Protein AF-A0A4P8ZCS4-F1 (afdb_monomer)

Sequence (550 aa):
MKKLPTVSELGGIRAILGYAGNLLIGVALVVAPFIINGGQSPFYPAKQFHPTVEIHDEPGVLHQDHVKAELEKLTFRQPTHIAVVDVNSSRVQNLEQEVQNYARTHPTDVPWISWTDSEHWADNVFVIAGAPNANYDESLEGQVAGYYYGSQLHISEKGREEVWDVAEWKIISDDDDGRVIESAEVASEYIGYQLDPARMCAQFTLFFIFFIAANKWIRYYLGRGKRAMAGIEEAREAYSQAMAGRAAVIGYLRLIPAGDIYGVQVIARYKVLQRHYRRLERAWKIIGDPVGLQWYGMRRGRLAEYAKSYSVQLRAMQQTVVNCAQLLTRKGAWQESWENEYELVQRDIAAVARIFSYVPKEHESFSHEALKWVKLKRAELDATATKVLTRTMPPSDALRELTRLSTEAKKFAEQAVDELFRGKSSREYYEKYRKYLLRYREESRQGLKSATKPPSRPQFRVGAHGVYYVTPSKSADEGHEFSNVSVTVRMNPQSPAASFVALRTDTPGPMSVYSPVRDISDAYFYAIAMPAVDEKFKAKKKRKGGLRRT

Mean predicted aligned error: 17.51 Å

Solvent-accessible surface area (backbone atoms only — not comparable to full-atom values): 29979 Å² total; per-residue (Å²): 134,82,81,80,80,49,59,67,59,33,37,32,69,73,21,47,51,58,49,50,55,58,50,48,53,30,51,48,38,59,47,43,64,42,58,75,54,75,66,48,58,95,82,49,82,61,64,76,26,59,41,49,80,48,80,46,60,69,75,68,79,60,58,59,74,58,50,48,59,54,52,50,69,42,47,20,52,47,76,38,33,40,38,37,41,32,47,76,43,71,67,74,90,49,65,67,62,52,52,54,50,45,64,74,73,50,94,64,99,60,76,55,52,26,94,91,40,85,91,39,45,12,46,44,32,37,36,46,35,35,31,93,75,38,62,75,58,95,89,52,84,79,70,56,55,48,83,47,65,5,78,66,48,48,56,50,72,70,38,52,49,56,22,46,58,53,26,52,57,18,62,77,65,76,32,64,51,55,26,55,50,52,26,50,52,48,37,35,69,26,34,58,63,70,86,52,64,64,62,47,52,53,50,52,50,51,48,49,53,30,44,51,48,21,55,48,48,49,51,52,53,53,56,47,19,56,50,21,46,56,41,36,52,57,15,48,53,29,38,50,54,31,56,54,46,54,59,56,44,57,58,40,60,72,62,40,55,79,89,38,72,62,37,44,49,45,56,56,56,49,60,57,49,59,61,50,53,64,44,51,57,54,56,47,65,72,62,58,86,72,35,57,42,40,42,57,40,93,64,52,43,63,52,20,48,39,45,20,57,53,19,50,24,50,38,28,42,46,44,18,53,44,35,43,30,21,33,65,59,69,40,84,70,16,63,61,42,45,50,54,51,49,51,55,41,54,48,26,45,49,23,44,52,55,60,55,73,76,64,60,78,94,47,47,71,60,41,53,51,51,53,50,50,44,54,51,53,48,52,53,49,53,52,49,52,51,31,44,75,72,60,78,38,57,53,64,60,51,52,49,50,53,36,48,52,43,52,50,38,38,52,50,43,53,51,47,53,54,60,78,36,68,53,86,82,26,50,64,41,49,52,45,22,51,50,43,45,50,46,52,55,43,49,51,50,45,57,47,56,26,68,78,40,62,62,101,60,80,49,56,50,79,58,99,90,50,59,41,78,45,80,92,65,92,60,94,82,73,75,75,77,75,63,81,54,40,40,36,35,61,22,36,70,87,20,64,31,43,73,73,47,91,54,78,38,93,60,61,44,65,66,15,41,30,85,61,33,45,56,56,32,56,22,48,52,58,31,71,64,47,63,72,56,56,52,52,50,52,50,51,51,50,60,64,60,64,76,76,78,129

Foldseek 3Di:
DDDDDDCVLQQHPVLVCVVVVLLVVLVCLLCVLCVVVVVDDLFDQDQDEFEAEAEAAPPPLEPVVVLRVLSRPFTASDYAHEYEEADADQADPDQVVVVLVCLVPDDDPDRQADPVDSSFGAARYWYKYAHCNYDDDPVDPPRRIDIHHHPNQDFDPVLVVVLSVQLVVCSVVVNPSSSSNVSSNSSRVGGVNDRPVVSVVVSVVSSVVSNVVSVVSVCVLVVQLVLLVVLQVLLVVLLVLLVVLVVVLVVLLVLQDPPFPQSVVLVVQVVLLVVLVVVLVVLCVVLDDGRNSSSSDPCRSQSSLLSNLSSQLSNLSSLLSNQSSCCQNVHDVNVVLVVLLLVLLLVLLVLQLLLLPDADPVCVVVSVVSVVVSVVLVVVSVVLNVCVVVVVDGSSVSVVSSLVSQVVSLVSLVVVLVVSQPDDVSVQLVVQLVVQLVVVVVVLVVVLVDSVVDDPDDQWDDDPLGIFGHDPDPDPPPPPGPPPQSHHLFHESPHSNQSSRPDQDCRTGGSHHHYRSNSSSVSSCSSVVPPVPVVVVVVVVVVVVVVPDD

pLDDT: mean 75.63, std 16.77, range [24.83, 96.06]

Secondary structure (DSSP, 8-state):
-PPPPPTTTTT-HHHHHHHHHHHHHHHHHHHHHHHHTTTSBTTBPPP-BPPEEEEEESS--S-HHHHHHHHHH--BSS--EEEEEE---S--S-HHHHHHHHHHHS--SS-SB-SS-TTSB-TTEEEEEE-TT----TT-TT-SEEEEE-TT----HHHHHHHHHHHHHHHHTT-HHHHHHHHHHHHHHHTT----HHHHHHHHHHHHHHHHHHHHHHHHHHHHHHHHHHHHHHHHHHHHHHHHHHHHHHHHHHHS-TTSHHHHHHHHHHHHHHHHHHHHHHHHHHH----GGGGG-TTHHHHHHHHHHHHHHHHHHHHHHHHHHHHHHT-SSHHHHHHHHHHHHHHHHHHHHHHGGG--GGGHHHHHHHHHHHHHHHHHHHHHHHHHHTTSS-HHHHHHHHHHHHHHHHHHHHHHHHHHT-STTHHHHHHHHHHHHHHHHHHHHHHTTSSSS--SS--EEEETTEEEE----S-SS------STTS-SEE-TTSTTTTT-S---SS--TTEEPPPHHHHHHHHHHHHTTHHHHHHHHHHHHHHHGGG--

Radius of gyration: 46.14 Å; Cα contacts (8 Å, |Δi|>4): 679; chains: 1; bounding box: 98×86×119 Å

Structure (mmCIF, N/CA/C/O backbone):
data_AF-A0A4P8ZCS4-F1
#
_entry.id   AF-A0A4P8ZCS4-F1
#
loop_
_atom_site.group_PDB
_atom_site.id
_atom_site.type_symbol
_atom_site.label_atom_id
_atom_site.label_alt_id
_atom_site.label_comp_id
_atom_site.label_asym_id
_atom_site.label_entity_id
_atom_site.label_seq_id
_atom_site.pdbx_PDB_ins_code
_atom_site.Cartn_x
_atom_site.Cartn_y
_atom_site.Cartn_z
_atom_site.occupancy
_atom_site.B_iso_or_equiv
_atom_site.auth_seq_id
_atom_site.auth_comp_id
_atom_site.auth_asym_id
_atom_site.auth_atom_id
_atom_site.pdbx_PDB_model_num
ATOM 1 N N . MET A 1 1 ? 20.516 -34.253 -0.037 1.00 40.19 1 MET A N 1
ATOM 2 C CA . MET A 1 1 ? 19.669 -33.425 -0.933 1.00 40.19 1 MET A CA 1
ATOM 3 C C . MET A 1 1 ? 18.359 -33.099 -0.221 1.00 40.19 1 MET A C 1
ATOM 5 O O . MET A 1 1 ? 17.804 -34.001 0.393 1.00 40.19 1 MET A O 1
ATOM 9 N N . LYS A 1 2 ? 17.861 -31.853 -0.259 1.00 48.38 2 LYS A N 1
ATOM 10 C CA . LYS A 1 2 ? 16.502 -31.542 0.236 1.00 48.38 2 LYS A CA 1
ATOM 11 C C . LYS A 1 2 ? 15.483 -31.975 -0.824 1.00 48.38 2 LYS A C 1
ATOM 13 O O . LYS A 1 2 ? 15.679 -31.649 -1.991 1.00 48.38 2 LYS A O 1
ATOM 18 N N . LYS A 1 3 ? 14.419 -32.693 -0.436 1.00 61.19 3 LYS A N 1
ATOM 19 C CA . LYS A 1 3 ? 13.302 -32.999 -1.348 1.00 61.19 3 LYS A CA 1
ATOM 20 C C . LYS A 1 3 ? 12.713 -31.691 -1.886 1.00 61.19 3 LYS A C 1
ATOM 22 O O . LYS A 1 3 ? 12.533 -30.740 -1.124 1.00 61.19 3 LYS A O 1
ATOM 27 N N . LEU A 1 4 ? 12.423 -31.656 -3.185 1.00 69.00 4 LEU A N 1
ATOM 28 C CA . LEU A 1 4 ? 11.671 -30.560 -3.792 1.00 69.00 4 LEU A CA 1
ATOM 29 C C . LEU A 1 4 ? 10.245 -30.546 -3.208 1.00 69.00 4 LEU A C 1
ATOM 31 O O . LEU A 1 4 ? 9.655 -31.620 -3.069 1.00 69.00 4 LEU A O 1
ATOM 35 N N . PRO A 1 5 ? 9.697 -29.371 -2.849 1.00 74.69 5 PRO A N 1
ATOM 36 C CA . PRO A 1 5 ? 8.361 -29.278 -2.274 1.00 74.69 5 PRO A CA 1
ATOM 37 C C . PRO A 1 5 ? 7.296 -29.678 -3.299 1.00 74.69 5 PRO A C 1
ATOM 39 O O . PRO A 1 5 ? 7.362 -29.313 -4.475 1.00 74.69 5 PRO A O 1
ATOM 42 N N . THR A 1 6 ? 6.293 -30.415 -2.838 1.00 84.00 6 THR A N 1
ATOM 43 C CA . THR A 1 6 ? 5.169 -30.878 -3.653 1.00 84.00 6 THR A CA 1
ATOM 44 C C . THR A 1 6 ? 4.258 -29.724 -4.080 1.00 84.00 6 THR A C 1
ATOM 46 O O . THR A 1 6 ? 4.198 -28.663 -3.455 1.00 84.00 6 THR A O 1
ATOM 49 N N . VAL A 1 7 ? 3.477 -29.939 -5.143 1.00 78.81 7 VAL A N 1
ATOM 50 C CA . VAL A 1 7 ? 2.527 -28.937 -5.660 1.00 78.81 7 VAL A CA 1
ATOM 51 C C . VAL A 1 7 ? 1.502 -28.516 -4.595 1.00 78.81 7 VAL A C 1
ATOM 53 O O . VAL A 1 7 ? 1.112 -27.350 -4.558 1.00 78.81 7 VAL A O 1
ATOM 56 N N . SER A 1 8 ? 1.104 -29.420 -3.696 1.00 77.00 8 SER A N 1
ATOM 57 C CA . SER A 1 8 ? 0.256 -29.130 -2.531 1.00 77.00 8 SER A CA 1
ATOM 58 C C . SER A 1 8 ? 0.943 -28.226 -1.502 1.00 77.00 8 SER A C 1
ATOM 60 O O . SER A 1 8 ? 0.346 -27.240 -1.076 1.00 77.00 8 SER A O 1
ATOM 62 N N . GLU A 1 9 ? 2.206 -28.493 -1.157 1.00 79.75 9 GLU A N 1
ATOM 63 C CA . GLU A 1 9 ? 3.004 -27.663 -0.234 1.00 79.75 9 GLU A CA 1
ATOM 64 C C . GLU A 1 9 ? 3.313 -26.274 -0.817 1.00 79.75 9 GLU A C 1
ATOM 66 O O . GLU A 1 9 ? 3.415 -25.290 -0.087 1.00 79.75 9 GLU A O 1
ATOM 71 N N . LEU A 1 10 ? 3.387 -26.153 -2.145 1.00 79.44 10 LEU A N 1
ATOM 72 C CA . LEU A 1 10 ? 3.472 -24.868 -2.847 1.00 79.44 10 LEU A CA 1
ATOM 73 C C . LEU A 1 10 ? 2.117 -24.145 -2.974 1.00 79.44 10 LEU A C 1
ATOM 75 O O . LEU A 1 10 ? 2.073 -23.014 -3.465 1.00 79.44 10 LEU A O 1
ATOM 79 N N . GLY A 1 11 ? 1.019 -24.751 -2.514 1.00 77.62 11 GLY A N 1
ATOM 80 C CA . GLY A 1 11 ? -0.314 -24.153 -2.534 1.00 77.62 11 GLY A CA 1
ATOM 81 C C . GLY A 1 11 ? -1.051 -24.259 -3.876 1.00 77.62 11 GLY A C 1
ATOM 82 O O . GLY A 1 11 ? -1.978 -23.486 -4.137 1.00 77.62 11 GLY A O 1
ATOM 83 N N . GLY A 1 12 ? -0.674 -25.218 -4.719 1.00 86.50 12 GLY A N 1
ATOM 84 C CA . GLY A 1 12 ? -1.363 -25.583 -5.955 1.00 86.50 12 GLY A CA 1
ATOM 85 C C . GLY A 1 12 ? -0.931 -24.798 -7.197 1.00 86.50 12 GLY A C 1
ATOM 86 O O . GLY A 1 12 ? -0.409 -23.684 -7.126 1.00 86.50 12 GLY A O 1
ATOM 87 N N . ILE A 1 13 ? -1.222 -25.369 -8.371 1.00 84.00 13 ILE A N 1
ATOM 88 C CA . ILE A 1 13 ? -0.793 -24.865 -9.691 1.00 84.00 13 ILE A CA 1
ATOM 89 C C . ILE A 1 13 ? -1.167 -23.389 -9.908 1.00 84.00 13 ILE A C 1
ATOM 91 O O . ILE A 1 13 ? -0.349 -22.609 -10.387 1.00 84.00 13 ILE A O 1
ATOM 95 N N . ARG A 1 14 ? -2.364 -22.954 -9.485 1.00 83.00 14 ARG A N 1
ATOM 96 C CA . ARG A 1 14 ? -2.792 -21.543 -9.600 1.00 83.00 14 ARG A CA 1
ATOM 97 C C . ARG A 1 14 ? -1.907 -20.572 -8.805 1.00 83.00 14 ARG A C 1
ATOM 99 O O . ARG A 1 14 ? -1.719 -19.439 -9.242 1.00 83.00 14 ARG A O 1
ATOM 106 N N . ALA A 1 15 ? -1.374 -20.991 -7.655 1.00 82.94 15 ALA A N 1
ATOM 107 C CA . ALA A 1 15 ? -0.459 -20.173 -6.860 1.00 82.94 15 ALA A CA 1
ATOM 108 C C . ALA A 1 15 ? 0.934 -20.115 -7.503 1.00 82.94 15 ALA A C 1
ATOM 110 O O . ALA A 1 15 ? 1.516 -19.035 -7.584 1.00 82.94 15 ALA A O 1
ATOM 111 N N . ILE A 1 16 ? 1.414 -21.247 -8.030 1.00 84.50 16 ILE A N 1
ATOM 112 C CA . ILE A 1 16 ? 2.674 -21.346 -8.781 1.00 84.50 16 ILE A CA 1
ATOM 113 C C . ILE A 1 16 ? 2.632 -20.444 -10.023 1.00 84.50 16 ILE A C 1
ATOM 115 O O . ILE A 1 16 ? 3.490 -19.578 -10.166 1.00 84.50 16 ILE A O 1
ATOM 119 N N . LEU A 1 17 ? 1.598 -20.562 -10.865 1.00 84.56 17 LEU A N 1
ATOM 120 C CA . LEU A 1 17 ? 1.418 -19.727 -12.061 1.00 84.56 17 LEU A CA 1
ATOM 121 C C . LEU A 1 17 ? 1.311 -18.234 -11.717 1.00 84.56 17 LEU A C 1
ATOM 123 O O . LEU A 1 17 ? 1.950 -17.403 -12.357 1.00 84.56 17 LEU A O 1
ATOM 127 N N . GLY A 1 18 ? 0.548 -17.882 -10.676 1.00 83.62 18 GLY A N 1
ATOM 128 C CA . GLY A 1 18 ? 0.432 -16.495 -10.220 1.00 83.62 18 GLY A CA 1
ATOM 129 C C . GLY A 1 18 ? 1.750 -15.914 -9.691 1.00 83.62 18 GLY A C 1
ATOM 130 O O . GLY A 1 18 ? 2.003 -14.721 -9.860 1.00 83.62 18 GLY A O 1
ATOM 131 N N . TYR A 1 19 ? 2.597 -16.737 -9.072 1.00 85.69 19 TYR A N 1
ATOM 132 C CA . TYR A 1 19 ? 3.922 -16.339 -8.599 1.00 85.69 19 TYR A CA 1
ATOM 133 C C . TYR A 1 19 ? 4.921 -16.199 -9.754 1.00 85.69 19 TYR A C 1
ATOM 135 O O . TYR A 1 19 ? 5.518 -15.134 -9.919 1.00 85.69 19 TYR A O 1
ATOM 143 N N . ALA A 1 20 ? 5.024 -17.225 -10.602 1.00 86.75 20 ALA A N 1
ATOM 144 C CA . ALA A 1 20 ? 5.884 -17.237 -11.781 1.00 86.75 20 ALA A CA 1
ATOM 145 C C . ALA A 1 20 ? 5.553 -16.079 -12.736 1.00 86.75 20 ALA A C 1
ATOM 147 O O . ALA A 1 20 ? 6.445 -15.319 -13.095 1.00 86.75 20 ALA A O 1
ATOM 148 N N . GLY A 1 21 ? 4.274 -15.854 -13.055 1.00 86.50 21 GLY A N 1
ATOM 149 C CA . GLY A 1 21 ? 3.851 -14.749 -13.922 1.00 86.50 21 GLY A CA 1
ATOM 150 C C . GLY A 1 21 ? 4.244 -13.364 -13.394 1.00 86.50 21 GLY A C 1
ATOM 151 O O . GLY A 1 21 ? 4.633 -12.495 -14.166 1.00 86.50 21 GLY A O 1
ATOM 152 N N . ASN A 1 22 ? 4.226 -13.147 -12.074 1.00 86.50 22 ASN A N 1
ATOM 153 C CA . ASN A 1 22 ? 4.660 -11.867 -11.500 1.00 86.50 22 ASN A CA 1
ATOM 154 C C . ASN A 1 22 ? 6.186 -11.688 -11.470 1.00 86.50 22 ASN A C 1
ATOM 156 O O . ASN A 1 22 ? 6.650 -10.547 -11.527 1.00 86.50 22 ASN A O 1
ATOM 160 N N . LEU A 1 23 ? 6.954 -12.781 -11.387 1.00 87.19 23 LEU A N 1
ATOM 161 C CA . LEU A 1 23 ? 8.405 -12.761 -11.595 1.00 87.19 23 LEU A CA 1
ATOM 162 C C . LEU A 1 23 ? 8.751 -12.510 -13.065 1.00 87.19 23 LEU A C 1
ATOM 164 O O . LEU A 1 23 ? 9.626 -11.694 -13.341 1.00 87.19 23 LEU A O 1
ATOM 168 N N . LEU A 1 24 ? 8.018 -13.126 -13.997 1.00 89.81 24 LEU A N 1
ATOM 169 C CA . LEU A 1 24 ? 8.186 -12.921 -15.437 1.00 89.81 24 LEU A CA 1
ATOM 170 C C . LEU A 1 24 ? 7.929 -11.470 -15.862 1.00 89.81 24 LEU A C 1
ATOM 172 O O . LEU A 1 24 ? 8.616 -10.999 -16.755 1.00 89.81 24 LEU A O 1
ATOM 176 N N . ILE A 1 25 ? 7.052 -10.713 -15.186 1.00 89.06 25 ILE A N 1
ATOM 177 C CA . ILE A 1 25 ? 6.948 -9.250 -15.389 1.00 89.06 25 ILE A CA 1
ATOM 178 C C . ILE A 1 25 ? 8.276 -8.545 -15.053 1.00 89.06 25 ILE A C 1
ATOM 180 O O . ILE A 1 25 ? 8.695 -7.638 -15.767 1.00 89.06 25 ILE A O 1
ATOM 184 N N . GLY A 1 26 ? 8.963 -8.968 -13.987 1.00 87.00 26 GLY A N 1
ATOM 185 C CA . GLY A 1 26 ? 10.288 -8.451 -13.637 1.00 87.00 26 GLY A CA 1
ATOM 186 C C . GLY A 1 26 ? 11.348 -8.785 -14.690 1.00 87.00 26 GLY A C 1
ATOM 187 O O . GLY A 1 26 ? 12.149 -7.920 -15.028 1.00 87.00 26 GLY A O 1
ATOM 188 N N . VAL A 1 27 ? 11.315 -10.000 -15.247 1.00 87.06 27 VAL A N 1
ATOM 189 C CA . VAL A 1 27 ? 12.201 -10.422 -16.349 1.00 87.06 27 VAL A CA 1
ATOM 190 C C . VAL A 1 27 ? 11.892 -9.643 -17.632 1.00 87.06 27 VAL A C 1
ATOM 192 O O . VAL A 1 27 ? 12.800 -9.098 -18.247 1.00 87.06 27 VAL A O 1
ATOM 195 N N . ALA A 1 28 ? 10.615 -9.509 -17.997 1.00 87.75 28 ALA A N 1
ATOM 196 C CA . ALA A 1 28 ? 10.175 -8.771 -19.178 1.00 87.75 28 ALA A CA 1
ATOM 197 C C . ALA A 1 28 ? 10.600 -7.296 -19.132 1.00 87.75 28 ALA A C 1
ATOM 199 O O . ALA A 1 28 ? 11.005 -6.755 -20.154 1.00 87.75 28 ALA A O 1
ATOM 200 N N . LEU A 1 29 ? 10.591 -6.660 -17.953 1.00 88.19 29 LEU A N 1
ATOM 201 C CA . LEU A 1 29 ? 11.132 -5.307 -17.784 1.00 88.19 29 LEU A CA 1
ATOM 202 C C . LEU A 1 29 ? 12.639 -5.227 -18.079 1.00 88.19 29 LEU A C 1
ATOM 204 O O . LEU A 1 29 ? 13.074 -4.225 -18.628 1.00 88.19 29 LEU A O 1
ATOM 208 N N . VAL A 1 30 ? 13.432 -6.255 -17.757 1.00 85.44 30 VAL A N 1
ATOM 209 C CA . VAL A 1 30 ? 14.877 -6.288 -18.073 1.00 85.44 30 VAL A CA 1
ATOM 210 C C . VAL A 1 30 ? 15.131 -6.550 -19.563 1.00 85.44 30 VAL A C 1
ATOM 212 O O . VAL A 1 30 ? 16.101 -6.037 -20.111 1.00 85.44 30 VAL A O 1
ATOM 215 N N . VAL A 1 31 ? 14.256 -7.312 -20.228 1.00 82.25 31 VAL A N 1
ATOM 216 C CA . VAL A 1 31 ? 14.384 -7.658 -21.658 1.00 82.25 31 VAL A CA 1
ATOM 217 C C . VAL A 1 31 ? 13.788 -6.584 -22.585 1.00 82.25 31 VAL A C 1
ATOM 219 O O . VAL A 1 31 ? 14.240 -6.442 -23.719 1.00 82.25 31 VAL A O 1
ATOM 222 N N . ALA A 1 32 ? 12.829 -5.776 -22.117 1.00 82.50 32 ALA A N 1
ATOM 223 C CA . ALA A 1 32 ? 12.163 -4.743 -22.919 1.00 82.50 32 ALA A CA 1
ATOM 224 C C . ALA A 1 32 ? 13.114 -3.793 -23.691 1.00 82.50 32 ALA A C 1
ATOM 226 O O . ALA A 1 32 ? 12.836 -3.563 -24.868 1.00 82.50 32 ALA A O 1
ATOM 227 N N . PRO A 1 33 ? 14.244 -3.301 -23.132 1.00 75.94 33 PRO A N 1
ATOM 228 C CA . PRO A 1 33 ? 15.228 -2.507 -23.880 1.00 75.94 33 PRO A CA 1
ATOM 229 C C . PRO A 1 33 ? 15.772 -3.176 -25.152 1.00 75.94 33 PRO A C 1
ATOM 231 O O . PRO A 1 33 ? 16.012 -2.493 -26.142 1.00 75.94 33 PRO A O 1
ATOM 234 N N . PHE A 1 34 ? 15.945 -4.502 -25.147 1.00 72.19 34 PHE A N 1
ATOM 235 C CA . PHE A 1 34 ? 16.443 -5.256 -26.305 1.00 72.19 34 PHE A CA 1
ATOM 236 C C . PHE A 1 34 ? 15.361 -5.433 -27.379 1.00 72.19 34 PHE A C 1
ATOM 238 O O . PHE A 1 34 ? 15.651 -5.375 -28.570 1.00 72.19 34 PHE A O 1
ATOM 245 N N . ILE A 1 35 ? 14.101 -5.600 -26.961 1.00 73.94 35 ILE A N 1
ATOM 246 C CA . ILE A 1 35 ? 12.952 -5.708 -27.876 1.00 73.94 35 ILE A CA 1
ATOM 247 C C . ILE A 1 35 ? 12.669 -4.358 -28.550 1.00 73.94 35 ILE A C 1
ATOM 249 O O . ILE A 1 35 ? 12.394 -4.319 -29.745 1.00 73.94 35 ILE A O 1
ATOM 253 N N . ILE A 1 36 ? 12.764 -3.251 -27.802 1.00 69.56 36 ILE A N 1
ATOM 254 C CA . ILE A 1 36 ? 12.554 -1.890 -28.326 1.00 69.56 36 ILE A CA 1
ATOM 255 C C . ILE A 1 36 ? 13.576 -1.553 -29.425 1.00 69.56 36 ILE A C 1
ATOM 257 O O . ILE A 1 36 ? 13.205 -0.933 -30.417 1.00 69.56 36 ILE A O 1
ATOM 261 N N . ASN A 1 37 ? 14.817 -2.035 -29.309 1.00 65.44 37 ASN A N 1
ATOM 262 C CA . ASN A 1 37 ? 15.866 -1.853 -30.321 1.00 65.44 37 ASN A CA 1
ATOM 263 C C . ASN A 1 37 ? 15.845 -2.930 -31.431 1.00 65.44 37 ASN A C 1
ATOM 265 O O . ASN A 1 37 ? 16.879 -3.248 -32.015 1.00 65.44 37 ASN A O 1
ATOM 269 N N . GLY A 1 38 ? 14.684 -3.534 -31.710 1.00 59.88 38 GLY A N 1
ATOM 270 C CA . GLY A 1 38 ? 14.511 -4.468 -32.830 1.00 59.88 38 GLY A CA 1
ATOM 271 C C . GLY A 1 38 ? 15.319 -5.767 -32.724 1.00 59.88 38 GLY A C 1
ATOM 272 O O . GLY A 1 38 ? 15.548 -6.423 -33.735 1.00 59.88 38 GLY A O 1
ATOM 273 N N . GLY A 1 39 ? 15.786 -6.136 -31.526 1.00 57.31 39 GLY A N 1
ATOM 274 C CA . GLY A 1 39 ? 16.640 -7.308 -31.312 1.00 57.31 39 GLY A CA 1
ATOM 275 C C . GLY A 1 39 ? 18.102 -7.137 -31.745 1.00 57.31 39 GLY A C 1
ATOM 276 O O . GLY A 1 39 ? 18.884 -8.067 -31.558 1.00 57.31 39 GLY A O 1
ATOM 277 N N . GLN A 1 40 ? 18.498 -5.974 -32.276 1.00 56.69 40 GLN A N 1
ATOM 278 C CA . GLN A 1 40 ? 19.902 -5.678 -32.567 1.00 56.69 40 GLN A CA 1
ATOM 279 C C . GLN A 1 40 ? 20.706 -5.465 -31.275 1.00 56.69 40 GLN A C 1
ATOM 281 O O . GLN A 1 40 ? 20.164 -5.104 -30.224 1.00 56.69 40 GLN A O 1
ATOM 286 N N . SER A 1 41 ? 22.025 -5.676 -31.354 1.00 54.59 41 SER A N 1
ATOM 287 C CA . SER A 1 41 ? 22.921 -5.359 -30.241 1.00 54.59 41 SER A CA 1
ATOM 288 C C . SER A 1 41 ? 22.801 -3.870 -29.894 1.00 54.59 41 SER A C 1
ATOM 290 O O . SER A 1 41 ? 22.904 -3.038 -30.796 1.00 54.59 41 SER A O 1
ATOM 292 N N . PRO A 1 42 ? 22.660 -3.489 -28.610 1.00 53.34 42 PRO A N 1
ATOM 293 C CA . PRO A 1 42 ? 22.598 -2.083 -28.211 1.00 53.34 42 PRO A CA 1
ATOM 294 C C . PRO A 1 42 ? 23.863 -1.268 -28.537 1.00 53.34 42 PRO A C 1
ATOM 296 O O . PRO A 1 42 ? 23.855 -0.053 -28.351 1.00 53.34 42 PRO A O 1
ATOM 299 N N . PHE A 1 43 ? 24.934 -1.940 -28.972 1.00 54.19 43 PHE A N 1
ATOM 300 C CA . PHE A 1 43 ? 26.280 -1.394 -29.146 1.00 54.19 43 PHE A CA 1
ATOM 301 C C . PHE A 1 43 ? 26.801 -1.463 -30.588 1.00 54.19 43 PHE A C 1
ATOM 303 O O . PHE A 1 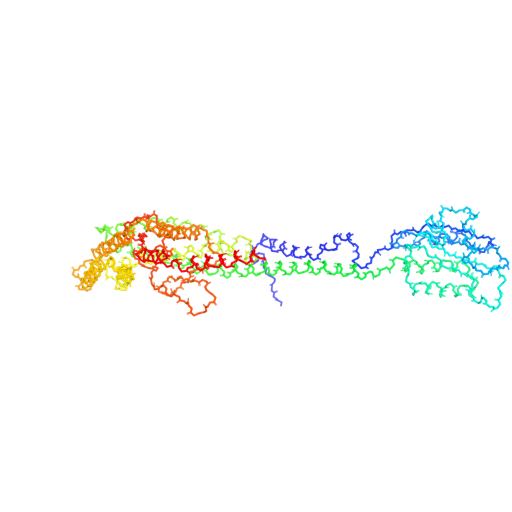43 ? 27.733 -0.738 -30.914 1.00 54.19 43 PHE A O 1
ATOM 310 N N . TYR A 1 44 ? 26.217 -2.310 -31.446 1.00 57.47 44 TYR A N 1
ATOM 311 C CA . TYR A 1 44 ? 26.728 -2.563 -32.798 1.00 57.47 44 TYR A CA 1
ATOM 312 C C . TYR A 1 44 ? 25.571 -2.737 -33.794 1.00 57.47 44 TYR A C 1
ATOM 314 O O . TYR A 1 44 ? 24.819 -3.710 -33.662 1.00 57.47 44 TYR A O 1
ATOM 322 N N . PRO A 1 45 ? 25.417 -1.854 -34.801 1.00 61.12 45 PRO A N 1
ATOM 323 C CA . PRO A 1 45 ? 24.604 -2.174 -35.966 1.00 61.12 45 PRO A CA 1
ATOM 324 C C . PRO A 1 45 ? 25.273 -3.321 -36.735 1.00 61.12 45 PRO A C 1
ATOM 326 O O . PRO A 1 45 ? 26.497 -3.363 -36.880 1.00 61.12 45 PRO A O 1
ATOM 329 N N . ALA A 1 46 ? 24.473 -4.281 -37.194 1.00 67.44 46 ALA A N 1
ATOM 330 C CA . ALA A 1 46 ? 24.980 -5.388 -37.997 1.00 67.44 46 ALA A CA 1
ATOM 331 C C . ALA A 1 46 ? 25.411 -4.891 -39.390 1.00 67.44 46 ALA A C 1
ATOM 333 O O . ALA A 1 46 ? 24.798 -3.969 -39.929 1.00 67.44 46 ALA A O 1
ATOM 334 N N . LYS A 1 47 ? 26.427 -5.529 -39.990 1.00 78.50 47 LYS A N 1
ATOM 335 C CA . LYS A 1 47 ? 26.682 -5.417 -41.434 1.00 78.50 47 LYS A CA 1
ATOM 336 C C . LYS A 1 47 ? 25.432 -5.967 -42.154 1.00 78.50 47 LYS A C 1
ATOM 338 O O . LYS A 1 47 ? 25.026 -7.097 -41.885 1.00 78.50 47 LYS A O 1
ATOM 343 N N . GLN A 1 48 ? 24.750 -5.136 -42.946 1.00 80.69 48 GLN A N 1
ATOM 344 C CA . GLN A 1 48 ? 23.420 -5.429 -43.524 1.00 80.69 48 GLN A CA 1
ATOM 345 C C . GLN A 1 48 ? 23.232 -4.918 -44.960 1.00 80.69 48 GLN A C 1
ATOM 347 O O . GLN A 1 48 ? 22.264 -5.309 -45.610 1.00 80.69 48 GLN A O 1
ATOM 352 N N . PHE A 1 49 ? 24.123 -4.057 -45.452 1.00 86.62 49 PHE A N 1
ATOM 353 C CA . PHE A 1 49 ? 24.029 -3.463 -46.782 1.00 86.62 49 PHE A CA 1
ATOM 354 C C . PHE A 1 49 ? 25.107 -4.061 -47.683 1.00 86.62 49 PHE A C 1
ATOM 356 O O . PHE A 1 49 ? 26.285 -3.993 -47.341 1.00 86.62 49 PHE A O 1
ATOM 363 N N . HIS A 1 50 ? 24.712 -4.632 -48.818 1.00 90.81 50 HIS A N 1
ATOM 364 C CA . HIS A 1 50 ? 25.648 -4.946 -49.897 1.00 90.81 50 HIS A CA 1
ATOM 365 C C . HIS A 1 50 ? 26.006 -3.651 -50.639 1.00 90.81 50 HIS A C 1
ATOM 367 O O . HIS A 1 50 ? 25.120 -2.799 -50.797 1.00 90.81 50 HIS A O 1
ATOM 373 N N . PRO A 1 51 ? 27.266 -3.466 -51.064 1.00 92.88 51 PRO A N 1
ATOM 374 C CA . PRO A 1 51 ? 27.644 -2.303 -51.842 1.00 92.88 51 PRO A CA 1
ATOM 375 C C . PRO A 1 51 ? 27.091 -2.391 -53.267 1.00 92.88 51 PRO A C 1
ATOM 377 O O . PRO A 1 51 ? 26.806 -3.470 -53.783 1.00 92.88 51 PRO A O 1
ATOM 380 N N . THR A 1 52 ? 26.983 -1.237 -53.919 1.00 92.88 52 THR A N 1
ATOM 381 C CA . THR A 1 52 ? 26.958 -1.175 -55.391 1.00 92.88 52 THR A CA 1
ATOM 382 C C . THR A 1 52 ? 28.382 -0.932 -55.872 1.00 92.88 52 THR A C 1
ATOM 384 O O . THR A 1 52 ? 29.092 -0.167 -55.222 1.00 92.88 52 THR A O 1
ATOM 387 N N . VAL A 1 53 ? 28.810 -1.604 -56.942 1.00 93.50 53 VAL A N 1
ATOM 388 C CA . VAL A 1 53 ? 30.216 -1.610 -57.376 1.00 93.50 53 VAL A CA 1
ATOM 389 C C . VAL A 1 53 ? 30.342 -1.171 -58.831 1.00 93.50 53 VAL A C 1
ATOM 391 O O . VAL A 1 53 ? 29.762 -1.780 -59.739 1.00 93.50 53 VAL A O 1
ATOM 394 N N . GLU A 1 54 ? 31.146 -0.137 -59.032 1.00 93.75 54 GLU A N 1
ATOM 395 C CA . GLU A 1 54 ? 31.494 0.473 -60.310 1.00 93.75 54 GLU A CA 1
ATOM 396 C C . GLU A 1 54 ? 33.023 0.416 -60.477 1.00 93.75 54 GLU A C 1
ATOM 398 O O . GLU A 1 54 ? 33.751 0.685 -59.523 1.00 93.75 54 GLU A O 1
ATOM 403 N N . ILE A 1 55 ? 33.518 0.008 -61.651 1.00 93.44 55 ILE A N 1
ATOM 404 C CA . ILE A 1 55 ? 34.956 -0.169 -61.921 1.00 93.44 55 ILE A CA 1
ATOM 405 C C . ILE A 1 55 ? 35.295 0.484 -63.260 1.00 93.44 55 ILE A C 1
ATOM 407 O O . ILE A 1 55 ? 34.692 0.145 -64.277 1.00 93.44 55 ILE A O 1
ATOM 411 N N . HIS A 1 56 ? 36.279 1.382 -63.244 1.00 91.38 56 HIS A N 1
ATOM 412 C CA . HIS A 1 56 ? 36.847 2.064 -64.405 1.00 91.38 56 HIS A CA 1
ATOM 413 C C . HIS A 1 56 ? 38.363 1.860 -64.410 1.00 91.38 56 HIS A C 1
ATOM 415 O O . HIS A 1 56 ? 39.078 2.443 -63.604 1.00 91.38 56 HIS A O 1
ATOM 421 N N . ASP A 1 57 ? 38.861 1.011 -65.297 1.00 90.31 57 ASP A N 1
ATOM 422 C CA . ASP A 1 57 ? 40.286 0.686 -65.405 1.00 90.31 57 ASP A CA 1
ATOM 423 C C . ASP A 1 57 ? 40.748 0.988 -66.836 1.00 90.31 57 ASP A C 1
ATOM 425 O O . ASP A 1 57 ? 40.538 0.204 -67.762 1.00 90.31 57 ASP A O 1
ATOM 429 N N . GLU A 1 58 ? 41.311 2.187 -67.012 1.00 86.19 58 GLU A N 1
ATOM 430 C CA . GLU A 1 58 ? 41.854 2.678 -68.286 1.00 86.19 58 GLU A CA 1
ATOM 431 C C . GLU A 1 58 ? 43.202 2.016 -68.669 1.00 86.19 58 GLU A C 1
ATOM 433 O O . GLU A 1 58 ? 43.485 1.886 -69.866 1.00 86.19 58 GLU A O 1
ATOM 438 N N . PRO A 1 59 ? 44.074 1.614 -67.714 1.00 83.62 59 PRO A N 1
ATOM 439 C CA . PRO A 1 59 ? 45.255 0.791 -67.987 1.00 83.62 59 PRO A CA 1
ATOM 440 C C . PRO A 1 59 ? 44.962 -0.642 -68.457 1.00 83.62 59 PRO A C 1
ATOM 442 O O . PRO A 1 59 ? 45.753 -1.187 -69.229 1.00 83.62 59 PRO A O 1
ATOM 445 N N . GLY A 1 60 ? 43.865 -1.250 -67.999 1.00 85.25 60 GLY A N 1
ATOM 446 C CA . GLY A 1 60 ? 43.538 -2.658 -68.236 1.00 85.25 60 GLY A CA 1
ATOM 447 C C . GLY A 1 60 ? 44.315 -3.631 -67.340 1.00 85.25 60 GLY A C 1
ATOM 448 O O . GLY A 1 60 ? 44.676 -4.712 -67.809 1.00 85.25 60 GLY A O 1
ATOM 449 N N . VAL A 1 61 ? 44.634 -3.234 -66.101 1.00 86.25 61 VAL A N 1
ATOM 450 C CA . VAL A 1 61 ? 45.409 -4.054 -65.144 1.00 86.25 61 VAL A CA 1
ATOM 451 C C . VAL A 1 61 ? 44.541 -4.921 -64.226 1.00 86.25 61 VAL A C 1
ATOM 453 O O . VAL A 1 61 ? 45.038 -5.917 -63.703 1.00 86.25 61 VAL A O 1
ATOM 456 N N . LEU A 1 62 ? 43.259 -4.586 -64.044 1.00 89.88 62 LEU A N 1
ATOM 457 C CA . LEU A 1 62 ? 42.364 -5.280 -63.112 1.00 89.88 62 LEU A CA 1
ATOM 458 C C . LEU A 1 62 ? 41.588 -6.413 -63.790 1.00 89.88 62 LEU A C 1
ATOM 460 O O . LEU A 1 62 ? 41.020 -6.256 -64.876 1.00 89.88 62 LEU A O 1
ATOM 464 N N . HIS A 1 63 ? 41.408 -7.532 -63.087 1.00 93.06 63 HIS A N 1
ATOM 465 C CA . HIS A 1 63 ? 40.435 -8.553 -63.480 1.00 93.06 63 HIS A CA 1
ATOM 466 C C . HIS A 1 63 ? 39.024 -8.104 -63.067 1.00 93.06 63 HIS A C 1
ATOM 468 O O . HIS A 1 63 ? 38.441 -8.621 -62.113 1.00 93.06 63 HIS A O 1
ATOM 474 N N . GLN A 1 64 ? 38.466 -7.133 -63.799 1.00 90.50 64 GLN A N 1
ATOM 475 C CA . GLN A 1 64 ? 37.236 -6.400 -63.452 1.00 90.50 64 GLN A CA 1
ATOM 476 C C . GLN A 1 64 ? 36.068 -7.303 -63.001 1.00 90.50 64 GLN A C 1
ATOM 478 O O . GLN A 1 64 ? 35.448 -7.027 -61.974 1.00 90.50 64 GLN A O 1
ATOM 483 N N . ASP A 1 65 ? 35.800 -8.413 -63.702 1.00 91.94 65 ASP A N 1
ATOM 484 C CA . ASP A 1 65 ? 34.751 -9.381 -63.328 1.00 91.94 65 ASP A CA 1
ATOM 485 C C . ASP A 1 65 ? 35.012 -10.055 -61.965 1.00 91.94 65 ASP A C 1
ATOM 487 O O . ASP A 1 65 ? 34.080 -10.284 -61.191 1.00 91.94 65 ASP A O 1
ATOM 491 N N . HIS A 1 66 ? 36.273 -10.377 -61.655 1.00 93.75 66 HIS A N 1
ATOM 492 C CA . HIS A 1 66 ? 36.661 -10.996 -60.387 1.00 93.75 66 HIS A CA 1
ATOM 493 C C . HIS A 1 66 ? 36.583 -9.990 -59.239 1.00 93.75 66 HIS A C 1
ATOM 495 O O . HIS A 1 66 ? 35.913 -10.261 -58.240 1.00 93.75 66 HIS A O 1
ATOM 501 N N . VAL A 1 67 ? 37.203 -8.818 -59.412 1.00 93.75 67 VAL A N 1
ATOM 502 C CA . VAL A 1 67 ? 37.204 -7.731 -58.424 1.00 93.75 67 VAL A CA 1
ATOM 503 C C . VAL A 1 67 ? 35.770 -7.322 -58.091 1.00 93.75 67 VAL A C 1
ATOM 505 O O . VAL A 1 67 ? 35.395 -7.298 -56.919 1.00 93.75 67 VAL A O 1
ATOM 508 N N . LYS A 1 68 ? 34.916 -7.112 -59.102 1.00 94.56 68 LYS A N 1
ATOM 509 C CA . LYS A 1 68 ? 33.498 -6.792 -58.890 1.00 94.56 68 LYS A CA 1
ATOM 510 C C . LYS A 1 68 ? 32.771 -7.877 -58.096 1.00 94.56 68 LYS A C 1
ATOM 512 O O . LYS A 1 68 ? 32.066 -7.559 -57.138 1.00 94.56 68 LYS A O 1
ATOM 517 N N . ALA A 1 69 ? 32.973 -9.146 -58.449 1.00 94.25 69 ALA A N 1
ATOM 518 C CA . ALA A 1 69 ? 32.323 -10.264 -57.775 1.00 94.25 69 ALA A CA 1
ATOM 519 C C . ALA A 1 69 ? 32.754 -10.432 -56.307 1.00 94.25 69 ALA A C 1
ATOM 521 O O . ALA A 1 69 ? 31.933 -10.862 -55.498 1.00 94.25 69 ALA A O 1
ATOM 522 N N . GLU A 1 70 ? 33.997 -10.111 -55.932 1.00 95.62 70 GLU A N 1
ATOM 523 C CA . GLU A 1 70 ? 34.413 -10.112 -54.520 1.00 95.62 70 GLU A CA 1
ATOM 524 C C . GLU A 1 70 ? 33.879 -8.887 -53.765 1.00 95.62 70 GLU A C 1
ATOM 526 O O . GLU A 1 70 ? 33.317 -9.036 -52.676 1.00 95.62 70 GLU A O 1
ATOM 531 N N . LEU A 1 71 ? 33.949 -7.692 -54.362 1.00 94.62 71 LEU A N 1
ATOM 532 C CA . LEU A 1 71 ? 33.441 -6.460 -53.752 1.00 94.62 71 LEU A CA 1
ATOM 533 C C . LEU A 1 71 ? 31.929 -6.524 -53.460 1.00 94.62 71 LEU A C 1
ATOM 535 O O . LEU A 1 71 ? 31.497 -6.110 -52.386 1.00 94.62 71 LEU A O 1
ATOM 539 N N . GLU A 1 72 ? 31.114 -7.098 -54.352 1.00 94.12 72 GLU A N 1
ATOM 540 C CA . GLU A 1 72 ? 29.659 -7.244 -54.149 1.00 94.12 72 GLU A CA 1
ATOM 541 C C . GLU A 1 72 ? 29.283 -8.214 -53.002 1.00 94.12 72 GLU A C 1
ATOM 543 O O . GLU A 1 72 ? 28.200 -8.102 -52.411 1.00 94.12 72 GLU A O 1
ATOM 548 N N . LYS A 1 73 ? 30.177 -9.144 -52.623 1.00 93.94 73 LYS A N 1
ATOM 549 C CA . LYS A 1 73 ? 29.975 -10.034 -51.459 1.00 93.94 73 LYS A CA 1
ATOM 550 C C . LYS A 1 73 ? 30.176 -9.318 -50.125 1.00 93.94 73 LYS A C 1
ATOM 552 O O . LYS A 1 73 ? 29.671 -9.802 -49.106 1.00 93.94 73 LYS A O 1
ATOM 557 N N . LEU A 1 74 ? 30.912 -8.203 -50.108 1.00 94.00 74 LEU A N 1
ATOM 558 C CA . LEU A 1 74 ? 31.164 -7.437 -48.892 1.00 94.00 74 LEU A CA 1
ATOM 559 C C . LEU A 1 74 ? 29.854 -6.910 -48.296 1.00 94.00 74 LEU A C 1
ATOM 561 O O . LEU A 1 74 ? 28.831 -6.761 -48.967 1.00 94.00 74 LEU A O 1
ATOM 565 N N . THR A 1 75 ? 29.879 -6.622 -46.995 1.00 91.56 75 THR A N 1
ATOM 566 C CA . THR A 1 75 ? 28.721 -6.064 -46.293 1.00 91.56 75 THR A CA 1
ATOM 567 C C . THR A 1 75 ? 29.129 -4.913 -45.384 1.00 91.56 75 THR A C 1
ATOM 569 O O . THR A 1 75 ? 30.053 -5.013 -44.578 1.00 91.56 75 THR A O 1
ATOM 572 N N . PHE A 1 76 ? 28.396 -3.811 -45.497 1.00 89.19 76 PHE A N 1
ATOM 573 C CA . PHE A 1 76 ? 28.623 -2.559 -44.787 1.00 89.19 76 PHE A CA 1
ATOM 574 C C . PHE A 1 76 ? 27.525 -2.321 -43.741 1.00 89.19 76 PHE A C 1
ATOM 576 O O . PHE A 1 76 ? 26.438 -2.913 -43.781 1.00 89.19 76 PHE A O 1
ATOM 583 N N . ARG A 1 77 ? 27.808 -1.455 -42.759 1.00 85.56 77 ARG A N 1
ATOM 584 C CA . ARG A 1 77 ? 26.852 -1.063 -41.696 1.00 85.56 77 ARG A CA 1
ATOM 585 C C . ARG A 1 77 ? 25.923 0.087 -42.103 1.00 85.56 77 ARG A C 1
ATOM 587 O O . ARG A 1 77 ? 24.987 0.404 -41.375 1.00 85.56 77 ARG A O 1
ATOM 594 N N . GLN A 1 78 ? 26.173 0.672 -43.267 1.00 85.94 78 GLN A N 1
ATOM 595 C CA . GLN A 1 78 ? 25.387 1.710 -43.928 1.00 85.94 78 GLN A CA 1
ATOM 596 C C . GLN A 1 78 ? 25.442 1.480 -45.450 1.00 85.94 78 GLN A C 1
ATOM 598 O O . GLN A 1 78 ? 26.309 0.727 -45.893 1.00 85.94 78 GLN A O 1
ATOM 603 N N . PRO A 1 79 ? 24.550 2.083 -46.256 1.00 89.56 79 PRO A N 1
ATOM 604 C CA . PRO A 1 79 ? 24.664 2.044 -47.711 1.00 89.56 79 PRO A CA 1
ATOM 605 C C . PRO A 1 79 ? 26.020 2.593 -48.172 1.00 89.56 79 PRO A C 1
ATOM 607 O O . PRO A 1 79 ? 26.477 3.624 -47.681 1.00 89.56 79 PRO A O 1
ATOM 610 N N . THR A 1 80 ? 26.671 1.902 -49.104 1.00 92.31 80 THR A N 1
ATOM 611 C CA . THR A 1 80 ? 27.976 2.289 -49.655 1.00 92.31 80 THR A CA 1
ATOM 612 C C . THR A 1 80 ? 27.993 1.966 -51.144 1.00 92.31 80 THR A C 1
ATOM 614 O O . THR A 1 80 ? 27.521 0.910 -51.564 1.00 92.31 80 THR A O 1
ATOM 617 N N . HIS A 1 81 ? 28.508 2.886 -51.946 1.00 94.69 81 HIS A N 1
ATOM 618 C CA . HIS A 1 81 ? 28.859 2.654 -53.339 1.00 94.69 81 HIS A CA 1
ATOM 619 C C . HIS A 1 81 ? 30.385 2.625 -53.430 1.00 94.69 81 HIS A C 1
ATOM 621 O O . HIS A 1 81 ? 31.027 3.545 -52.929 1.00 94.69 81 HIS A O 1
ATOM 627 N N . ILE A 1 82 ? 30.954 1.571 -54.008 1.00 96.06 82 ILE A N 1
ATOM 628 C CA . ILE A 1 82 ? 32.397 1.431 -54.210 1.00 96.06 82 ILE A CA 1
ATOM 629 C C . ILE A 1 82 ? 32.688 1.772 -55.668 1.00 96.06 82 ILE A C 1
ATOM 631 O O . ILE A 1 82 ? 32.238 1.062 -56.566 1.00 96.06 82 ILE A O 1
ATOM 635 N N . ALA A 1 83 ? 33.441 2.847 -55.868 1.00 95.44 83 ALA A N 1
ATOM 636 C CA . ALA A 1 83 ? 33.953 3.276 -57.157 1.00 95.44 83 ALA A CA 1
ATOM 637 C C . ALA A 1 83 ? 35.443 2.928 -57.230 1.00 95.44 83 ALA A C 1
ATOM 639 O O . ALA A 1 83 ? 36.242 3.457 -56.458 1.00 95.44 83 ALA A O 1
ATOM 640 N N . VAL A 1 84 ? 35.822 2.028 -58.129 1.00 95.06 84 VAL A N 1
ATOM 641 C CA . VAL A 1 84 ? 37.222 1.682 -58.404 1.00 95.06 84 VAL A CA 1
ATOM 642 C C . VAL A 1 84 ? 37.649 2.419 -59.668 1.00 95.06 84 VAL A C 1
ATOM 644 O O . VAL A 1 84 ? 36.929 2.372 -60.665 1.00 95.06 84 VAL A O 1
ATOM 647 N N . VAL A 1 85 ? 38.781 3.121 -59.629 1.00 93.12 85 VAL A N 1
ATOM 648 C CA . VAL A 1 85 ? 39.232 3.975 -60.734 1.00 93.12 85 VAL A CA 1
ATOM 649 C C . VAL A 1 85 ? 40.752 3.998 -60.878 1.00 93.12 85 VAL A C 1
ATOM 651 O O . VAL A 1 85 ? 41.453 4.672 -60.124 1.00 93.12 85 VAL A O 1
ATOM 654 N N . ASP A 1 86 ? 41.264 3.308 -61.891 1.00 90.38 86 ASP A N 1
ATOM 655 C CA . ASP A 1 86 ? 42.682 3.351 -62.243 1.00 90.38 86 ASP A CA 1
ATOM 656 C C . ASP A 1 86 ? 42.877 4.230 -63.488 1.00 90.38 86 ASP A C 1
ATOM 658 O O . ASP A 1 86 ? 42.343 3.955 -64.566 1.00 90.38 86 ASP A O 1
ATOM 662 N N . VAL A 1 87 ? 43.620 5.334 -63.332 1.00 86.62 87 VAL A N 1
ATOM 663 C CA . VAL A 1 87 ? 43.774 6.365 -64.373 1.00 86.62 87 VAL A CA 1
ATOM 664 C C . VAL A 1 87 ? 45.027 6.151 -65.225 1.00 86.62 87 VAL A C 1
ATOM 666 O O . VAL A 1 87 ? 46.135 5.948 -64.726 1.00 86.62 87 VAL A O 1
ATOM 669 N N . ASN A 1 88 ? 44.870 6.261 -66.544 1.00 76.56 88 ASN A N 1
ATOM 670 C CA . ASN A 1 88 ? 45.966 6.135 -67.504 1.00 76.56 88 ASN A CA 1
ATOM 671 C C . ASN A 1 88 ? 46.621 7.504 -67.777 1.00 76.56 88 ASN A C 1
ATOM 673 O O . ASN A 1 88 ? 46.324 8.169 -68.770 1.00 76.56 88 ASN A O 1
ATOM 677 N N . SER A 1 89 ? 47.501 7.944 -66.870 1.00 66.75 89 SER A N 1
ATOM 678 C CA . SER A 1 89 ? 48.227 9.217 -66.981 1.00 66.75 89 SER A CA 1
ATOM 679 C C . SER A 1 89 ? 49.735 9.023 -66.844 1.00 66.75 89 SER A C 1
ATOM 681 O O . SER A 1 89 ? 50.218 8.435 -65.882 1.00 66.75 89 SER A O 1
ATOM 683 N N . SER A 1 90 ? 50.507 9.569 -67.787 1.00 59.91 90 SER A N 1
ATOM 684 C CA . SER A 1 90 ? 51.973 9.465 -67.793 1.00 59.91 90 SER A CA 1
ATOM 685 C C . SER A 1 90 ? 52.670 10.400 -66.796 1.00 59.91 90 SER A C 1
ATOM 687 O O . SER A 1 90 ? 53.875 10.261 -66.578 1.00 59.91 90 SER A O 1
ATOM 689 N N . ARG A 1 91 ? 51.940 11.349 -66.187 1.00 65.31 91 ARG A N 1
ATOM 690 C CA . ARG A 1 91 ? 52.460 12.257 -65.152 1.00 65.31 91 ARG A CA 1
ATOM 691 C C . ARG A 1 91 ? 51.345 12.767 -64.233 1.00 65.31 91 ARG A C 1
ATOM 693 O O . ARG A 1 91 ? 50.715 13.784 -64.523 1.00 65.31 91 ARG A O 1
ATOM 700 N N . VAL A 1 92 ? 51.176 12.121 -63.084 1.00 68.62 92 VAL A N 1
ATOM 701 C CA . VAL A 1 92 ? 50.255 12.555 -62.023 1.00 68.62 92 VAL A CA 1
ATOM 702 C C . VAL A 1 92 ? 50.982 13.508 -61.064 1.00 68.62 92 VAL A C 1
ATOM 704 O O . VAL A 1 92 ? 52.050 13.181 -60.558 1.00 68.62 92 VAL A O 1
ATOM 707 N N . GLN A 1 93 ? 50.422 14.700 -60.822 1.00 71.25 93 GLN A N 1
ATOM 708 C CA . GLN A 1 93 ? 50.922 15.646 -59.799 1.00 71.25 93 GLN A CA 1
ATOM 709 C C . GLN A 1 93 ? 50.097 15.611 -58.503 1.00 71.25 93 GLN A C 1
ATOM 711 O O . GLN A 1 93 ? 50.596 15.980 -57.443 1.00 71.25 93 GLN A O 1
ATOM 716 N N . ASN A 1 94 ? 48.830 15.205 -58.600 1.00 80.19 94 ASN A N 1
ATOM 717 C CA . ASN A 1 94 ? 47.918 14.993 -57.483 1.00 80.19 94 ASN A CA 1
ATOM 718 C C . ASN A 1 94 ? 46.842 13.999 -57.947 1.00 80.19 94 ASN A C 1
ATOM 720 O O . ASN A 1 94 ? 46.036 14.333 -58.818 1.00 80.19 94 ASN A O 1
ATOM 724 N N . LEU A 1 95 ? 46.842 12.790 -57.380 1.00 84.06 95 LEU A N 1
ATOM 725 C CA . LEU A 1 95 ? 45.904 11.730 -57.768 1.00 84.06 95 LEU A CA 1
ATOM 726 C C . LEU A 1 95 ? 44.441 12.111 -57.485 1.00 84.06 95 LEU A C 1
ATOM 728 O O . LEU A 1 95 ? 43.568 11.820 -58.296 1.00 84.06 95 LEU A O 1
ATOM 732 N N . GLU A 1 96 ? 44.164 12.834 -56.395 1.00 86.75 96 GLU A N 1
ATOM 733 C CA . GLU A 1 96 ? 42.796 13.224 -56.032 1.00 86.75 96 GLU A CA 1
ATOM 734 C C . GLU A 1 96 ? 42.186 14.165 -57.075 1.00 86.75 96 GLU A C 1
ATOM 736 O O . GLU A 1 96 ? 41.045 13.985 -57.497 1.00 86.75 96 GLU A O 1
ATOM 741 N N . GLN A 1 97 ? 42.962 15.150 -57.536 1.00 86.00 97 GLN A N 1
ATOM 742 C CA . GLN A 1 97 ? 42.511 16.094 -58.561 1.00 86.00 97 GLN A CA 1
ATOM 743 C C . GLN A 1 97 ? 42.275 15.407 -59.909 1.00 86.00 97 GLN A C 1
ATOM 745 O O . GLN A 1 97 ? 41.311 15.745 -60.598 1.00 86.00 97 GLN A O 1
ATOM 750 N N . GLU A 1 98 ? 43.111 14.430 -60.267 1.00 85.94 98 GLU A N 1
ATOM 751 C CA . GLU A 1 98 ? 42.947 13.661 -61.501 1.00 85.94 98 GLU A CA 1
ATOM 752 C C . GLU A 1 98 ? 41.669 12.813 -61.460 1.00 85.94 98 GLU A C 1
ATOM 754 O O . GLU A 1 98 ? 40.860 12.871 -62.384 1.00 85.94 98 GLU A O 1
ATOM 759 N N . VAL A 1 99 ? 41.410 12.121 -60.346 1.00 89.19 99 VAL A N 1
ATOM 760 C CA . VAL A 1 99 ? 40.198 11.306 -60.167 1.00 89.19 99 VAL A CA 1
ATOM 761 C C . VAL A 1 99 ? 38.938 12.176 -60.080 1.00 89.19 99 VAL A C 1
ATOM 763 O O . VAL A 1 99 ? 37.908 11.832 -60.661 1.00 89.19 99 VAL A O 1
ATOM 766 N N . GLN A 1 100 ? 39.001 13.350 -59.439 1.00 89.50 100 GLN A N 1
ATOM 767 C CA . GLN A 1 100 ? 37.899 14.317 -59.486 1.00 89.50 100 GLN A CA 1
ATOM 768 C C . GLN A 1 100 ? 37.634 14.818 -60.916 1.00 89.50 100 GLN A C 1
ATOM 770 O O . GLN A 1 100 ? 36.482 15.032 -61.291 1.00 89.50 100 GLN A O 1
ATOM 775 N N . ASN A 1 101 ? 38.670 15.018 -61.734 1.00 88.06 101 ASN A N 1
ATOM 776 C CA . ASN A 1 101 ? 38.496 15.409 -63.133 1.00 88.06 101 ASN A CA 1
ATOM 777 C C . ASN A 1 101 ? 37.933 14.258 -63.977 1.00 88.06 101 ASN A C 1
ATOM 779 O O . ASN A 1 101 ? 37.033 14.502 -64.785 1.00 88.06 101 ASN A O 1
ATOM 783 N N . TYR A 1 102 ? 38.375 13.019 -63.740 1.00 88.81 102 TYR A N 1
ATOM 784 C CA . TYR A 1 102 ? 37.808 11.812 -64.343 1.00 88.81 102 TYR A CA 1
ATOM 785 C C . TYR A 1 102 ? 36.299 11.728 -64.070 1.00 88.81 102 TYR A C 1
ATOM 787 O O . TYR A 1 102 ? 35.502 11.755 -65.008 1.00 88.81 102 TYR A O 1
ATOM 795 N N . ALA A 1 103 ? 35.896 11.804 -62.797 1.00 89.62 103 ALA A N 1
ATOM 796 C CA . ALA A 1 103 ? 34.499 11.761 -62.355 1.00 89.62 103 ALA A CA 1
ATOM 797 C C . ALA A 1 103 ? 33.602 12.892 -62.910 1.00 89.62 103 ALA A C 1
ATOM 799 O O . ALA A 1 103 ? 32.380 12.755 -62.936 1.00 89.62 103 ALA A O 1
ATOM 800 N N . ARG A 1 104 ? 34.183 14.022 -63.347 1.00 87.69 104 ARG A N 1
ATOM 801 C CA . ARG A 1 104 ? 33.461 15.133 -64.007 1.00 87.69 104 ARG A CA 1
ATOM 802 C C . ARG A 1 104 ? 33.330 14.964 -65.523 1.00 87.69 104 ARG A C 1
ATOM 804 O O . ARG A 1 104 ? 32.516 15.656 -66.131 1.00 87.69 104 ARG A O 1
ATOM 811 N N . THR A 1 105 ? 34.170 14.134 -66.139 1.00 86.94 105 THR A N 1
ATOM 812 C CA . THR A 1 105 ? 34.330 14.046 -67.603 1.00 86.94 105 THR A CA 1
ATOM 813 C C . THR A 1 105 ? 33.877 12.713 -68.190 1.00 86.94 105 THR A C 1
ATOM 815 O O . THR A 1 105 ? 33.500 12.676 -69.361 1.00 86.94 105 THR A O 1
ATOM 818 N N . HIS A 1 106 ? 33.856 11.654 -67.383 1.00 85.62 106 HIS A N 1
ATOM 819 C CA . HIS A 1 106 ? 33.457 10.304 -67.771 1.00 85.62 106 HIS A CA 1
ATOM 820 C C . HIS A 1 106 ? 32.047 9.977 -67.246 1.00 85.62 106 HIS A C 1
ATOM 822 O O . HIS A 1 106 ? 31.616 10.537 -66.232 1.00 85.62 106 HIS A O 1
ATOM 828 N N . PRO A 1 107 ? 31.284 9.113 -67.940 1.00 84.44 107 PRO A N 1
ATOM 829 C CA . PRO A 1 107 ? 29.990 8.657 -67.448 1.00 84.44 107 PRO A CA 1
ATOM 830 C C . PRO A 1 107 ? 30.183 7.802 -66.191 1.00 84.44 107 PRO A C 1
ATOM 832 O O . PRO A 1 107 ? 30.958 6.853 -66.210 1.00 84.44 107 PRO A O 1
ATOM 835 N N . THR A 1 108 ? 29.450 8.127 -65.127 1.00 87.75 108 THR A N 1
ATOM 836 C CA . THR A 1 108 ? 29.434 7.371 -63.866 1.00 87.75 108 THR A CA 1
ATOM 837 C C . THR A 1 108 ? 28.023 6.860 -63.558 1.00 87.75 108 THR A C 1
ATOM 839 O O . THR A 1 108 ? 27.038 7.552 -63.838 1.00 87.75 108 THR A O 1
ATOM 842 N N . ASP A 1 109 ? 27.909 5.652 -62.997 1.00 85.62 109 ASP A N 1
ATOM 843 C CA . ASP A 1 109 ? 26.633 5.019 -62.621 1.00 85.62 109 ASP A CA 1
ATOM 844 C C . ASP A 1 109 ? 25.931 5.805 -61.502 1.00 85.62 109 ASP A C 1
ATOM 846 O O . ASP A 1 109 ? 24.701 5.944 -61.488 1.00 85.62 109 ASP A O 1
ATOM 850 N N . VAL A 1 110 ? 26.715 6.358 -60.569 1.00 86.00 110 VAL A N 1
ATOM 851 C CA . VAL A 1 110 ? 26.260 7.352 -59.590 1.00 86.00 110 VAL A CA 1
ATOM 852 C C . VAL A 1 110 ? 27.211 8.552 -59.562 1.00 86.00 110 VAL A C 1
ATOM 854 O O . VAL A 1 110 ? 28.407 8.385 -59.762 1.00 86.00 110 VAL A O 1
ATOM 857 N N . PRO A 1 111 ? 26.744 9.770 -59.243 1.00 89.00 111 PRO A N 1
ATOM 858 C CA . PRO A 1 111 ? 27.630 10.926 -59.112 1.00 89.00 111 PRO A CA 1
ATOM 859 C C . PRO A 1 111 ? 28.630 10.739 -57.960 1.00 89.00 111 PRO A C 1
ATOM 861 O O . PRO A 1 111 ? 28.227 10.710 -56.796 1.00 89.00 111 PRO A O 1
ATOM 864 N N . TRP A 1 112 ? 29.929 10.637 -58.267 1.00 90.50 112 TRP A N 1
ATOM 865 C CA . TRP A 1 112 ? 30.983 10.486 -57.249 1.00 90.50 112 TRP A CA 1
ATOM 866 C C . TRP A 1 112 ? 31.313 11.792 -56.509 1.00 90.50 112 TRP A C 1
ATOM 868 O O . TRP A 1 112 ? 31.866 11.754 -55.413 1.00 90.50 112 TRP A O 1
ATOM 878 N N . ILE A 1 113 ? 30.958 12.949 -57.076 1.00 89.19 113 ILE A N 1
ATOM 879 C CA . ILE A 1 113 ? 31.160 14.283 -56.487 1.00 89.19 113 ILE A CA 1
ATOM 880 C C . ILE A 1 113 ? 29.827 14.819 -55.960 1.00 89.19 113 ILE A C 1
ATOM 882 O O . ILE A 1 113 ? 28.772 14.599 -56.561 1.00 89.19 113 ILE A O 1
ATOM 886 N N . SER A 1 114 ? 29.860 15.528 -54.832 1.00 85.19 114 SER A N 1
ATOM 887 C CA . SER A 1 114 ? 28.659 16.090 -54.221 1.00 85.19 114 SER A CA 1
ATOM 888 C C . SER A 1 114 ? 28.034 17.200 -55.075 1.00 85.19 114 SER A C 1
ATOM 890 O O . SER A 1 114 ? 28.683 18.159 -55.488 1.00 85.19 114 SER A O 1
ATOM 892 N N . TRP A 1 115 ? 26.717 17.111 -55.284 1.00 79.00 115 TRP A N 1
ATOM 893 C CA . TRP A 1 115 ? 25.928 18.122 -56.000 1.00 79.00 115 TRP A CA 1
ATOM 894 C C . TRP A 1 115 ? 25.886 19.485 -55.301 1.00 79.00 115 TRP A C 1
ATOM 896 O O . TRP A 1 115 ? 25.600 20.494 -55.944 1.00 79.00 115 TRP A O 1
ATOM 906 N N . THR A 1 116 ? 26.104 19.515 -53.985 1.00 80.31 116 THR A N 1
ATOM 907 C CA . THR A 1 116 ? 26.074 20.747 -53.182 1.00 80.31 116 THR A CA 1
ATOM 908 C C . THR A 1 116 ? 27.457 21.339 -52.944 1.00 80.31 116 THR A C 1
ATOM 910 O O . THR A 1 116 ? 27.543 22.506 -52.574 1.00 80.31 116 THR A O 1
ATOM 913 N N . ASP A 1 117 ? 28.515 20.548 -53.129 1.00 82.25 117 ASP A N 1
ATOM 914 C CA . ASP A 1 117 ? 29.896 20.936 -52.857 1.00 82.25 117 ASP A CA 1
ATOM 915 C C . ASP A 1 117 ? 30.835 20.224 -53.843 1.00 82.25 117 ASP A C 1
ATOM 917 O O . ASP A 1 117 ? 31.136 19.040 -53.709 1.00 82.25 117 ASP A O 1
ATOM 921 N N . SER A 1 118 ? 31.286 20.954 -54.865 1.00 78.56 118 SER A N 1
ATOM 922 C CA . SER A 1 118 ? 32.082 20.400 -55.964 1.00 78.56 118 SER A CA 1
ATOM 923 C C . SER A 1 118 ? 33.511 20.000 -55.582 1.00 78.56 118 SER A C 1
ATOM 925 O O . SER A 1 118 ? 34.205 19.429 -56.427 1.00 78.56 118 SER A O 1
ATOM 927 N N . GLU A 1 119 ? 33.960 20.329 -54.366 1.00 79.88 119 GLU A N 1
ATOM 928 C CA . GLU A 1 119 ? 35.278 19.961 -53.830 1.00 79.88 119 GLU A CA 1
ATOM 929 C C . GLU A 1 119 ? 35.229 18.648 -53.027 1.00 79.88 119 GLU A C 1
ATOM 931 O O . GLU A 1 119 ? 36.278 18.070 -52.751 1.00 79.88 119 GLU A O 1
ATOM 936 N N . HIS A 1 120 ? 34.030 18.145 -52.695 1.00 85.50 120 HIS A N 1
ATOM 937 C CA . HIS A 1 120 ? 33.836 16.975 -51.837 1.00 85.50 120 HIS A CA 1
ATOM 938 C C . HIS A 1 120 ? 33.238 15.760 -52.563 1.00 85.50 120 HIS A C 1
ATOM 940 O O . HIS A 1 120 ? 32.354 15.863 -53.418 1.00 85.50 120 HIS A O 1
ATOM 946 N N . TRP A 1 121 ? 33.668 14.575 -52.129 1.00 91.25 121 TRP A N 1
ATOM 947 C CA . TRP A 1 121 ? 33.116 13.283 -52.536 1.00 91.25 121 TRP A CA 1
ATOM 948 C C . TRP A 1 121 ? 31.667 13.105 -52.056 1.00 91.25 121 TRP A C 1
ATOM 950 O O . TRP A 1 121 ? 31.302 13.496 -50.942 1.00 91.25 121 TRP A O 1
ATOM 960 N N . ALA A 1 122 ? 30.833 12.502 -52.902 1.00 91.06 122 ALA A N 1
ATOM 961 C CA . ALA A 1 122 ? 29.416 12.292 -52.642 1.00 91.06 122 ALA A CA 1
ATOM 962 C C . ALA A 1 122 ? 29.187 11.376 -51.431 1.00 91.06 122 ALA A C 1
ATOM 964 O O . ALA A 1 122 ? 29.878 10.380 -51.239 1.00 91.06 122 ALA A O 1
ATOM 965 N N . ASP A 1 123 ? 28.172 11.705 -50.633 1.00 88.44 123 ASP A N 1
ATOM 966 C CA . ASP A 1 123 ? 27.946 11.233 -49.261 1.00 88.44 123 ASP A CA 1
ATOM 967 C C . ASP A 1 123 ? 28.237 9.751 -48.964 1.00 88.44 123 ASP A C 1
ATOM 969 O O . ASP A 1 123 ? 28.817 9.460 -47.920 1.00 88.44 123 ASP A O 1
ATOM 973 N N . ASN A 1 124 ? 27.853 8.829 -49.855 1.00 90.44 124 ASN A N 1
ATOM 974 C CA . ASN A 1 124 ? 27.974 7.377 -49.657 1.00 90.44 124 ASN A CA 1
ATOM 975 C C . ASN A 1 124 ? 28.956 6.688 -50.627 1.00 90.44 124 ASN A C 1
ATOM 977 O O . ASN A 1 124 ? 28.905 5.465 -50.762 1.00 90.44 124 ASN A O 1
ATOM 981 N N . VAL A 1 125 ? 29.818 7.445 -51.313 1.00 93.56 125 VAL A N 1
ATOM 982 C CA . VAL A 1 125 ? 30.783 6.920 -52.294 1.00 93.56 125 VAL A CA 1
ATOM 983 C C . VAL A 1 125 ? 32.152 6.710 -51.643 1.00 93.56 125 VAL A C 1
ATOM 985 O O . VAL A 1 125 ? 32.725 7.636 -51.070 1.00 93.56 125 VAL A O 1
ATOM 988 N N . PHE A 1 126 ? 32.662 5.482 -51.717 1.00 95.12 126 PHE A N 1
ATOM 989 C CA . PHE A 1 126 ? 34.029 5.110 -51.367 1.00 95.12 126 PHE A CA 1
ATOM 990 C C . PHE A 1 126 ? 34.807 4.926 -52.666 1.00 95.12 126 PHE A C 1
ATOM 992 O O . PHE A 1 126 ? 34.475 4.037 -53.449 1.00 95.12 126 PHE A O 1
ATOM 999 N N . VAL A 1 127 ? 35.803 5.776 -52.904 1.00 94.75 127 VAL A N 1
ATOM 1000 C CA . VAL A 1 127 ? 36.631 5.717 -54.111 1.00 94.75 127 VAL A CA 1
ATOM 1001 C C . VAL A 1 127 ? 37.957 5.042 -53.786 1.00 94.75 127 VAL A C 1
ATOM 1003 O O . VAL A 1 127 ? 38.677 5.490 -52.891 1.00 94.75 127 VAL A O 1
ATOM 1006 N N . ILE A 1 128 ? 38.272 3.989 -54.534 1.00 94.69 128 ILE A N 1
ATOM 1007 C CA . ILE A 1 128 ? 39.569 3.313 -54.551 1.00 94.69 128 ILE A CA 1
ATOM 1008 C C . ILE A 1 128 ? 40.236 3.692 -55.869 1.00 94.69 128 ILE A C 1
ATOM 1010 O O . ILE A 1 128 ? 39.783 3.277 -56.932 1.00 94.69 128 ILE A O 1
ATOM 1014 N N . ALA A 1 129 ? 41.282 4.505 -55.798 1.00 91.75 129 ALA A N 1
ATOM 1015 C CA . ALA A 1 129 ? 41.978 5.027 -56.963 1.00 91.75 129 ALA A CA 1
ATOM 1016 C C . ALA A 1 129 ? 43.396 4.466 -57.099 1.00 91.75 129 ALA A C 1
ATOM 1018 O O . ALA A 1 129 ? 44.054 4.191 -56.092 1.00 91.75 129 ALA A O 1
ATOM 1019 N N . GLY A 1 130 ? 43.892 4.391 -58.332 1.00 88.38 130 GLY A N 1
ATOM 1020 C CA . GLY A 1 130 ? 45.281 4.064 -58.650 1.00 88.38 130 GLY A CA 1
ATOM 1021 C C . GLY A 1 130 ? 45.772 4.718 -59.942 1.00 88.38 130 GLY A C 1
ATOM 1022 O O . GLY A 1 130 ? 44.994 5.259 -60.729 1.00 88.38 130 GLY A O 1
ATOM 1023 N N . ALA A 1 131 ? 47.087 4.704 -60.152 1.00 84.56 131 ALA A N 1
ATOM 1024 C CA . ALA A 1 131 ? 47.719 5.186 -61.385 1.00 84.56 131 ALA A CA 1
ATOM 1025 C C . ALA A 1 131 ? 48.946 4.319 -61.759 1.00 84.56 131 ALA A C 1
ATOM 1027 O O . ALA A 1 131 ? 50.076 4.811 -61.779 1.00 84.56 131 ALA A O 1
ATOM 1028 N N . PRO A 1 132 ? 48.745 3.022 -62.067 1.00 74.81 132 PRO A N 1
ATOM 1029 C CA . PRO A 1 132 ? 49.810 2.006 -62.118 1.00 74.81 132 PRO A CA 1
ATOM 1030 C C . PRO A 1 132 ? 50.923 2.285 -63.146 1.00 74.81 132 PRO A C 1
ATOM 1032 O O . PRO A 1 132 ? 52.056 1.854 -62.963 1.00 74.81 132 PRO A O 1
ATOM 1035 N N . ASN A 1 133 ? 50.632 3.044 -64.210 1.00 72.06 133 ASN A N 1
ATOM 1036 C CA . ASN A 1 133 ? 51.579 3.361 -65.289 1.00 72.06 133 ASN A CA 1
ATOM 1037 C C . ASN A 1 133 ? 52.191 4.779 -65.208 1.00 72.06 133 ASN A C 1
ATOM 1039 O O . ASN A 1 133 ? 52.836 5.226 -66.163 1.00 72.06 133 ASN A O 1
ATOM 1043 N N . ALA A 1 134 ? 51.970 5.525 -64.121 1.00 68.62 134 ALA A N 1
ATOM 1044 C CA . ALA A 1 134 ? 52.479 6.890 -63.994 1.00 68.62 134 ALA A CA 1
ATOM 1045 C C . ALA A 1 134 ? 53.990 6.925 -63.698 1.00 68.62 134 ALA A C 1
ATOM 1047 O O . ALA A 1 134 ? 54.517 6.129 -62.924 1.00 68.62 134 ALA A O 1
ATOM 1048 N N . ASN A 1 135 ? 54.705 7.883 -64.299 1.00 58.53 135 ASN A N 1
ATOM 1049 C CA . ASN A 1 135 ? 56.134 8.064 -64.052 1.00 58.53 135 ASN A CA 1
ATOM 1050 C C . ASN A 1 135 ? 56.337 9.052 -62.890 1.00 58.53 135 ASN A C 1
ATOM 1052 O O . ASN A 1 135 ? 56.209 10.268 -63.069 1.00 58.53 135 ASN A O 1
ATOM 1056 N N . TYR A 1 136 ? 56.589 8.517 -61.696 1.00 55.97 136 TYR A N 1
ATOM 1057 C CA . TYR A 1 136 ? 56.714 9.284 -60.457 1.00 55.97 136 TYR A CA 1
ATOM 1058 C C . TYR A 1 136 ? 58.101 9.929 -60.315 1.00 55.97 136 TYR A C 1
ATOM 1060 O O . TYR A 1 136 ? 59.127 9.312 -60.590 1.00 55.97 136 TYR A O 1
ATOM 1068 N N . ASP A 1 137 ? 58.124 11.186 -59.873 1.00 50.69 137 ASP A N 1
ATOM 1069 C CA . ASP A 1 137 ? 59.348 11.895 -59.482 1.00 50.69 137 ASP A CA 1
ATOM 1070 C C . ASP A 1 137 ? 59.791 11.404 -58.086 1.00 50.69 137 ASP A C 1
ATOM 1072 O O . ASP A 1 137 ? 58.932 11.108 -57.254 1.00 50.69 137 ASP A O 1
ATOM 1076 N N . GLU A 1 138 ? 61.094 11.363 -57.778 1.00 50.00 138 GLU A N 1
ATOM 1077 C CA . GLU A 1 138 ? 61.633 10.810 -56.508 1.00 50.00 138 GLU A CA 1
ATOM 1078 C C . GLU A 1 138 ? 61.164 11.579 -55.247 1.00 50.00 138 GLU A C 1
ATOM 1080 O O . GLU A 1 138 ? 61.422 11.167 -54.121 1.00 50.00 138 GLU A O 1
ATOM 1085 N N . SER A 1 139 ? 60.447 12.695 -55.420 1.00 51.69 139 SER A N 1
ATOM 1086 C CA . SER A 1 139 ? 59.792 13.457 -54.345 1.00 51.69 139 SER A CA 1
ATOM 1087 C C . SER A 1 139 ? 58.333 13.052 -54.058 1.00 51.69 139 SER A C 1
ATOM 1089 O O . SER A 1 139 ? 57.698 13.661 -53.196 1.00 51.69 139 SER A O 1
ATOM 1091 N N . LEU A 1 140 ? 57.797 12.045 -54.760 1.00 51.91 140 LEU A N 1
ATOM 1092 C CA . LEU A 1 140 ? 56.415 11.551 -54.649 1.00 51.91 140 LEU A CA 1
ATOM 1093 C C . LEU A 1 140 ? 56.344 10.063 -54.244 1.00 51.91 140 LEU A C 1
ATOM 1095 O O . LEU A 1 140 ? 55.484 9.324 -54.731 1.00 51.91 140 LEU A O 1
ATOM 1099 N N . GLU A 1 141 ? 57.213 9.624 -53.325 1.00 46.84 141 GLU A N 1
ATOM 1100 C CA . GLU A 1 141 ? 57.031 8.344 -52.621 1.00 46.84 141 GLU A CA 1
ATOM 1101 C C . GLU A 1 141 ? 55.608 8.280 -52.023 1.00 46.84 141 GLU A C 1
ATOM 1103 O O . GLU A 1 141 ? 55.240 9.093 -51.174 1.00 46.84 141 GLU A O 1
ATOM 1108 N N . GLY A 1 142 ? 54.794 7.322 -52.488 1.00 53.47 142 GLY A N 1
ATOM 1109 C CA . GLY A 1 142 ? 53.493 6.997 -51.890 1.00 53.47 142 GLY A CA 1
ATOM 1110 C C . GLY A 1 142 ? 52.216 7.473 -52.603 1.00 53.47 142 GLY A C 1
ATOM 1111 O O . GLY A 1 142 ? 51.150 7.273 -52.040 1.00 53.47 142 GLY A O 1
ATOM 1112 N N . GLN A 1 143 ? 52.240 8.047 -53.817 1.00 58.31 143 GLN A N 1
ATOM 1113 C CA . GLN A 1 143 ? 50.998 8.393 -54.565 1.00 58.31 143 GLN A CA 1
ATOM 1114 C C . GLN A 1 143 ? 50.616 7.395 -55.681 1.00 58.31 143 GLN A C 1
ATOM 1116 O O . GLN A 1 143 ? 50.101 7.782 -56.733 1.00 58.31 143 GLN A O 1
ATOM 1121 N N . VAL A 1 144 ? 50.850 6.097 -55.455 1.00 68.81 144 VAL A N 1
ATOM 1122 C CA . VAL A 1 144 ? 50.439 5.022 -56.386 1.00 68.81 144 VAL A CA 1
ATOM 1123 C C . VAL A 1 144 ? 48.938 4.716 -56.288 1.00 68.81 144 VAL A C 1
ATOM 1125 O O . VAL A 1 144 ? 48.311 4.378 -57.291 1.00 68.81 144 VAL A O 1
ATOM 1128 N N . ALA A 1 145 ? 48.352 4.900 -55.101 1.00 81.75 145 ALA A N 1
ATOM 1129 C CA . ALA A 1 145 ? 46.935 4.684 -54.823 1.00 81.75 145 ALA A CA 1
ATOM 1130 C C . ALA A 1 145 ? 46.336 5.807 -53.960 1.00 81.75 145 ALA A C 1
ATOM 1132 O O . ALA A 1 145 ? 47.060 6.553 -53.299 1.00 81.75 145 ALA A O 1
ATOM 1133 N N . GLY A 1 146 ? 45.006 5.915 -53.949 1.00 87.94 146 GLY A N 1
ATOM 1134 C CA . GLY A 1 146 ? 44.261 6.893 -53.153 1.00 87.94 146 GLY A CA 1
ATOM 1135 C C . GLY A 1 146 ? 42.927 6.335 -52.660 1.00 87.94 146 GLY A C 1
ATOM 1136 O O . GLY A 1 146 ? 42.224 5.655 -53.403 1.00 87.94 146 GLY A O 1
ATOM 1137 N N . TYR A 1 147 ? 42.570 6.630 -51.408 1.00 92.31 147 TYR A N 1
ATOM 1138 C CA . TYR A 1 147 ? 41.355 6.124 -50.758 1.00 92.31 147 TYR A CA 1
ATOM 1139 C C . TYR A 1 147 ? 40.500 7.287 -50.263 1.00 92.31 147 TYR A C 1
ATOM 1141 O O . TYR A 1 147 ? 40.814 7.911 -49.244 1.00 92.31 147 TYR A O 1
ATOM 1149 N N . TYR A 1 148 ? 39.416 7.580 -50.980 1.00 92.00 148 TYR A N 1
ATOM 1150 C CA . TYR A 1 148 ? 38.588 8.760 -50.734 1.00 92.00 148 TYR A CA 1
ATOM 1151 C C . TYR A 1 148 ? 37.202 8.377 -50.218 1.00 92.00 148 TYR A C 1
ATOM 1153 O O . TYR A 1 148 ? 36.559 7.455 -50.714 1.00 92.00 148 TYR A O 1
ATOM 1161 N N . TYR A 1 149 ? 36.736 9.095 -49.198 1.00 91.69 149 TYR A N 1
ATOM 1162 C CA . TYR A 1 149 ? 35.530 8.752 -48.447 1.00 91.69 149 TYR A CA 1
ATOM 1163 C C . TYR A 1 149 ? 34.506 9.883 -48.544 1.00 91.69 149 TYR A C 1
ATOM 1165 O O . TYR A 1 149 ? 34.791 11.013 -48.144 1.00 91.69 149 TYR A O 1
ATOM 1173 N N . GLY A 1 150 ? 33.305 9.558 -49.024 1.00 90.00 150 GLY A N 1
ATOM 1174 C CA . GLY A 1 150 ? 32.141 10.441 -49.020 1.00 90.00 150 GLY A CA 1
ATOM 1175 C C . GLY A 1 150 ? 31.802 11.015 -47.643 1.00 90.00 150 GLY A C 1
ATOM 1176 O O . GLY A 1 150 ? 32.107 10.420 -46.607 1.00 90.00 150 GLY A O 1
ATOM 1177 N N . SER A 1 151 ? 31.128 12.169 -47.624 1.00 81.81 151 SER A N 1
ATOM 1178 C CA . SER A 1 151 ? 30.876 12.951 -46.399 1.00 81.81 151 SER A CA 1
ATOM 1179 C C . SER A 1 151 ? 30.181 12.177 -45.257 1.00 81.81 151 SER A C 1
ATOM 1181 O O . SER A 1 151 ? 30.423 12.462 -44.079 1.00 81.81 151 SER A O 1
ATOM 1183 N N . GLN A 1 152 ? 29.350 11.177 -45.587 1.00 82.06 152 GLN A N 1
ATOM 1184 C CA . GLN A 1 152 ? 28.634 10.326 -44.629 1.00 82.06 152 GLN A CA 1
ATOM 1185 C C . GLN A 1 152 ? 29.320 8.967 -44.396 1.00 82.06 152 GLN A C 1
ATOM 1187 O O . GLN A 1 152 ? 28.941 8.250 -43.465 1.00 82.06 152 GLN A O 1
ATOM 1192 N N . LEU A 1 153 ? 30.347 8.598 -45.175 1.00 85.50 153 LEU A N 1
ATOM 1193 C CA . LEU A 1 153 ? 31.166 7.400 -44.950 1.00 85.50 153 LEU A CA 1
ATOM 1194 C C . LEU A 1 153 ? 32.155 7.627 -43.803 1.00 85.50 153 LEU A C 1
ATOM 1196 O O . LEU A 1 153 ? 33.362 7.806 -43.974 1.00 85.50 153 LEU A O 1
ATOM 1200 N N . HIS A 1 154 ? 31.621 7.611 -42.587 1.00 80.56 154 HIS A N 1
ATOM 1201 C CA . HIS A 1 154 ? 32.416 7.768 -41.382 1.00 80.56 154 HIS A CA 1
ATOM 1202 C C . HIS A 1 154 ? 33.306 6.541 -41.143 1.00 80.56 154 HIS A C 1
ATOM 1204 O O . HIS A 1 154 ? 32.821 5.455 -40.816 1.00 80.56 154 HIS A O 1
ATOM 1210 N N . ILE A 1 155 ? 34.613 6.763 -41.256 1.00 86.12 155 ILE A N 1
ATOM 1211 C CA . ILE A 1 155 ? 35.696 5.831 -40.942 1.00 86.12 155 ILE A CA 1
ATOM 1212 C C . ILE A 1 155 ? 36.638 6.496 -39.922 1.00 86.12 155 ILE A C 1
ATOM 1214 O O . ILE A 1 155 ? 36.854 7.708 -39.967 1.00 86.12 155 ILE A O 1
ATOM 1218 N N . SER A 1 156 ? 37.170 5.729 -38.969 1.00 84.81 156 SER A N 1
ATOM 1219 C CA . SER A 1 156 ? 38.177 6.217 -38.014 1.00 84.81 156 SER A CA 1
ATOM 1220 C C . SER A 1 156 ? 39.538 6.431 -38.678 1.00 84.81 156 SER A C 1
ATOM 1222 O O . SER A 1 156 ? 39.858 5.727 -39.628 1.00 84.81 156 SER A O 1
ATOM 1224 N N . GLU A 1 157 ? 40.372 7.315 -38.123 1.00 85.38 157 GLU A N 1
ATOM 1225 C CA . GLU A 1 157 ? 41.773 7.529 -38.538 1.00 85.38 157 GLU A CA 1
ATOM 1226 C C . GLU A 1 157 ? 42.545 6.202 -38.631 1.00 85.38 157 GLU A C 1
ATOM 1228 O O . GLU A 1 157 ? 42.926 5.811 -39.728 1.00 85.38 157 GLU A O 1
ATOM 1233 N N . LYS A 1 158 ? 42.551 5.407 -37.550 1.00 86.00 158 LYS A N 1
ATOM 1234 C CA . LYS A 1 158 ? 43.055 4.018 -37.538 1.00 86.00 158 LYS A CA 1
ATOM 1235 C C . LYS A 1 158 ? 42.505 3.122 -38.660 1.00 86.00 158 LYS A C 1
ATOM 1237 O O . LYS A 1 158 ? 43.180 2.218 -39.128 1.00 86.00 158 LYS A O 1
ATOM 1242 N N . GLY A 1 159 ? 41.252 3.335 -39.062 1.00 87.25 159 GLY A N 1
ATOM 1243 C CA . GLY A 1 159 ? 40.638 2.554 -40.139 1.00 87.25 159 GLY A CA 1
ATOM 1244 C C . GLY A 1 159 ? 41.157 2.959 -41.518 1.00 87.25 159 GLY A C 1
ATOM 1245 O O . GLY A 1 159 ? 41.229 2.119 -42.400 1.00 87.25 159 GLY A O 1
ATOM 1246 N N . ARG A 1 160 ? 41.546 4.228 -41.699 1.00 90.00 160 ARG A N 1
ATOM 1247 C CA . ARG A 1 160 ? 42.234 4.702 -42.908 1.00 90.00 160 ARG A CA 1
ATOM 1248 C C . ARG A 1 160 ? 43.685 4.229 -42.942 1.00 90.00 160 ARG A C 1
ATOM 1250 O O . ARG A 1 160 ? 44.141 3.843 -44.007 1.00 90.00 160 ARG A O 1
ATOM 1257 N N . GLU A 1 161 ? 44.359 4.225 -41.790 1.00 89.94 161 GLU A N 1
ATOM 1258 C CA . GLU A 1 161 ? 45.703 3.651 -41.624 1.00 89.94 161 GLU A CA 1
ATOM 1259 C C . GLU A 1 161 ? 45.705 2.159 -41.992 1.00 89.94 161 GLU A C 1
ATOM 1261 O O . GLU A 1 161 ? 46.434 1.773 -42.890 1.00 89.94 161 GLU A O 1
ATOM 1266 N N . GLU A 1 162 ? 44.820 1.329 -41.423 1.00 90.38 162 GLU A N 1
ATOM 1267 C CA . GLU A 1 162 ? 44.791 -0.109 -41.758 1.00 90.38 162 GLU A CA 1
ATOM 1268 C C . GLU A 1 162 ? 44.388 -0.402 -43.218 1.00 90.38 162 GLU A C 1
ATOM 1270 O O . GLU A 1 162 ? 44.845 -1.395 -43.781 1.00 90.38 162 GLU A O 1
ATOM 1275 N N . VAL A 1 163 ? 43.569 0.449 -43.855 1.00 91.94 163 VAL A N 1
ATOM 1276 C CA . VAL A 1 163 ? 43.309 0.364 -45.309 1.00 91.94 163 VAL A CA 1
ATOM 1277 C C . VAL A 1 163 ? 44.576 0.687 -46.109 1.00 91.94 163 VAL A C 1
ATOM 1279 O O . VAL A 1 163 ? 44.874 -0.002 -47.081 1.00 91.94 163 VAL A O 1
ATOM 1282 N N . TRP A 1 164 ? 45.332 1.709 -45.697 1.00 91.00 164 TRP A N 1
ATOM 1283 C CA . TRP A 1 164 ? 46.583 2.089 -46.349 1.00 91.00 164 TRP A CA 1
ATOM 1284 C C . TRP A 1 164 ? 47.678 1.029 -46.183 1.00 91.00 164 TRP A C 1
ATOM 1286 O O . TRP A 1 164 ? 48.279 0.629 -47.175 1.00 91.00 164 TRP A O 1
ATOM 1296 N N . ASP A 1 165 ? 47.893 0.530 -44.964 1.00 89.81 165 ASP A N 1
ATOM 1297 C CA . ASP A 1 165 ? 48.913 -0.478 -44.656 1.00 89.81 165 ASP A CA 1
ATOM 1298 C C . ASP A 1 165 ? 48.737 -1.730 -45.532 1.00 89.81 165 ASP A C 1
ATOM 1300 O O . ASP A 1 165 ? 49.699 -2.251 -46.094 1.00 89.81 165 ASP A O 1
ATOM 1304 N N . VAL A 1 166 ? 47.496 -2.212 -45.679 1.00 91.19 166 VAL A N 1
ATOM 1305 C CA . VAL A 1 166 ? 47.177 -3.376 -46.521 1.00 91.19 166 VAL A CA 1
ATOM 1306 C C . VAL A 1 166 ? 47.392 -3.067 -48.005 1.00 91.19 166 VAL A C 1
ATOM 1308 O O . VAL A 1 166 ? 47.981 -3.883 -48.714 1.00 91.19 166 VAL A O 1
ATOM 1311 N N . ALA A 1 167 ? 46.996 -1.880 -48.470 1.00 87.06 167 ALA A N 1
ATOM 1312 C CA . ALA A 1 167 ? 47.251 -1.440 -49.838 1.00 87.06 167 ALA A CA 1
ATOM 1313 C C . ALA A 1 167 ? 48.750 -1.363 -50.173 1.00 87.06 167 ALA A C 1
ATOM 1315 O O . ALA A 1 167 ? 49.159 -1.800 -51.248 1.00 87.06 167 ALA A O 1
ATOM 1316 N N . GLU A 1 168 ? 49.569 -0.830 -49.265 1.00 86.19 168 GLU A N 1
ATOM 1317 C CA . GLU A 1 168 ? 51.013 -0.672 -49.450 1.00 86.19 168 GLU A CA 1
ATOM 1318 C C . GLU A 1 168 ? 51.700 -2.026 -49.672 1.00 86.19 168 GLU A C 1
ATOM 1320 O O . GLU A 1 168 ? 52.456 -2.184 -50.634 1.00 86.19 168 GLU A O 1
ATOM 1325 N N . TRP A 1 169 ? 51.362 -3.046 -48.872 1.00 85.44 169 TRP A N 1
ATOM 1326 C CA . TRP A 1 169 ? 51.869 -4.409 -49.077 1.00 85.44 169 TRP A CA 1
ATOM 1327 C C . TRP A 1 169 ? 51.525 -4.978 -50.456 1.00 85.44 169 TRP A C 1
ATOM 1329 O O . TRP A 1 169 ? 52.352 -5.675 -51.044 1.00 85.44 169 TRP A O 1
ATOM 1339 N N . LYS A 1 170 ? 50.333 -4.668 -50.977 1.00 87.19 170 LYS A N 1
ATOM 1340 C CA . LYS A 1 170 ? 49.850 -5.148 -52.280 1.00 87.19 170 LYS A CA 1
ATOM 1341 C C . LYS A 1 170 ? 50.508 -4.456 -53.463 1.00 87.19 170 LYS A C 1
ATOM 1343 O O . LYS A 1 170 ? 50.884 -5.125 -54.425 1.00 87.19 170 LYS A O 1
ATOM 1348 N N . ILE A 1 171 ? 50.731 -3.149 -53.345 1.00 83.88 171 ILE A N 1
ATOM 1349 C CA . ILE A 1 171 ? 51.501 -2.353 -54.309 1.00 83.88 171 ILE A CA 1
ATOM 1350 C C . ILE A 1 171 ? 52.948 -2.865 -54.377 1.00 83.88 171 ILE A C 1
ATOM 1352 O O . ILE A 1 171 ? 53.482 -3.058 -55.464 1.00 83.88 171 ILE A O 1
ATOM 1356 N N . ILE A 1 172 ? 53.571 -3.166 -53.231 1.00 82.62 172 ILE A N 1
ATOM 1357 C CA . ILE A 1 172 ? 54.929 -3.741 -53.175 1.00 82.62 172 ILE A CA 1
ATOM 1358 C C . ILE A 1 172 ? 54.992 -5.142 -53.815 1.00 82.62 172 ILE A C 1
ATOM 1360 O O . ILE A 1 172 ? 56.041 -5.529 -54.334 1.00 82.62 172 ILE A O 1
ATOM 1364 N N . SER A 1 173 ? 53.898 -5.911 -53.780 1.00 83.94 173 SER A N 1
ATOM 1365 C CA . SER A 1 173 ? 53.827 -7.257 -54.363 1.00 83.94 173 SER A CA 1
ATOM 1366 C C . SER A 1 173 ? 53.331 -7.326 -55.812 1.00 83.94 173 SER A C 1
ATOM 1368 O O . SER A 1 173 ? 53.211 -8.442 -56.313 1.00 83.94 173 SER A O 1
ATOM 1370 N N . ASP A 1 174 ? 53.059 -6.190 -56.468 1.00 83.31 174 ASP A N 1
ATOM 1371 C CA . ASP A 1 174 ? 52.516 -6.129 -57.841 1.00 83.31 174 ASP A CA 1
ATOM 1372 C C . ASP A 1 174 ? 51.140 -6.841 -57.966 1.00 83.31 174 ASP A C 1
ATOM 1374 O O . ASP A 1 174 ? 50.860 -7.552 -58.929 1.00 83.31 174 ASP A O 1
ATOM 1378 N N . ASP A 1 175 ? 50.289 -6.702 -56.934 1.00 88.25 175 ASP A N 1
ATOM 1379 C CA . ASP A 1 175 ? 48.964 -7.344 -56.808 1.00 88.25 175 ASP A CA 1
ATOM 1380 C C . ASP A 1 175 ? 47.841 -6.288 -56.820 1.00 88.25 175 ASP A C 1
ATOM 1382 O O . ASP A 1 175 ? 47.306 -5.899 -55.777 1.00 88.25 175 ASP A O 1
ATOM 1386 N N . ASP A 1 176 ? 47.504 -5.791 -58.014 1.00 88.25 176 ASP A N 1
ATOM 1387 C CA . ASP A 1 176 ? 46.500 -4.735 -58.212 1.00 88.25 176 ASP A CA 1
ATOM 1388 C C . ASP A 1 176 ? 45.064 -5.163 -57.853 1.00 88.25 176 ASP A C 1
ATOM 1390 O O . ASP A 1 176 ? 44.320 -4.385 -57.249 1.00 88.25 176 ASP A O 1
ATOM 1394 N N . ASP A 1 177 ? 44.674 -6.411 -58.135 1.00 91.44 177 ASP A N 1
ATOM 1395 C CA . ASP A 1 177 ? 43.374 -6.942 -57.700 1.00 91.44 177 ASP A CA 1
ATOM 1396 C C . ASP A 1 177 ? 43.303 -6.997 -56.163 1.00 91.44 177 ASP A C 1
ATOM 1398 O O . ASP A 1 177 ? 42.327 -6.546 -55.555 1.00 91.44 177 ASP A O 1
ATOM 1402 N N . GLY A 1 178 ? 44.357 -7.513 -55.516 1.00 89.12 178 GLY A N 1
ATOM 1403 C CA . GLY A 1 178 ? 44.465 -7.588 -54.061 1.00 89.12 178 GLY A CA 1
ATOM 1404 C C . GLY A 1 178 ? 44.481 -6.213 -53.394 1.00 89.12 178 GLY A C 1
ATOM 1405 O O . GLY A 1 178 ? 43.829 -6.043 -52.360 1.00 89.12 178 GLY A O 1
ATOM 1406 N N . ARG A 1 179 ? 45.142 -5.215 -54.006 1.00 91.50 179 ARG A N 1
ATOM 1407 C CA . ARG A 1 179 ? 45.102 -3.802 -53.582 1.00 91.50 179 ARG A CA 1
ATOM 1408 C C . ARG A 1 179 ? 43.663 -3.312 -53.464 1.00 91.50 179 ARG A C 1
ATOM 1410 O O . ARG A 1 179 ? 43.329 -2.676 -52.467 1.00 91.50 179 ARG A O 1
ATOM 1417 N N . VAL A 1 180 ? 42.808 -3.600 -54.445 1.00 93.62 180 VAL A N 1
ATOM 1418 C CA . VAL A 1 180 ? 41.411 -3.142 -54.439 1.00 93.62 180 VAL A CA 1
ATOM 1419 C C . VAL A 1 180 ? 40.553 -3.956 -53.463 1.00 93.62 180 VAL A C 1
ATOM 1421 O O . VAL A 1 180 ? 39.831 -3.377 -52.645 1.00 93.62 180 VAL A O 1
ATOM 1424 N N . ILE A 1 181 ? 40.628 -5.289 -53.525 1.00 95.56 181 ILE A N 1
ATOM 1425 C CA . ILE A 1 181 ? 39.746 -6.188 -52.764 1.00 95.56 181 ILE A CA 1
ATOM 1426 C C . ILE A 1 181 ? 40.014 -6.095 -51.256 1.00 95.56 181 ILE A C 1
ATOM 1428 O O . ILE A 1 181 ? 39.076 -5.877 -50.485 1.00 95.56 181 ILE A O 1
ATOM 1432 N N . GLU A 1 182 ? 41.271 -6.218 -50.816 1.00 93.19 182 GLU A N 1
ATOM 1433 C CA . GLU A 1 182 ? 41.591 -6.259 -49.380 1.00 93.19 182 GLU A CA 1
ATOM 1434 C C . GLU A 1 182 ? 41.403 -4.880 -48.721 1.00 93.19 182 GLU A C 1
ATOM 1436 O O . GLU A 1 182 ? 40.863 -4.789 -47.615 1.00 93.19 182 GLU A O 1
ATOM 1441 N N . SER A 1 183 ? 41.710 -3.788 -49.435 1.00 92.75 183 SER A N 1
ATOM 1442 C CA . SER A 1 183 ? 41.403 -2.421 -48.984 1.00 92.75 183 SER A CA 1
ATOM 1443 C C . SER A 1 183 ? 39.906 -2.210 -48.757 1.00 92.75 183 SER A C 1
ATOM 1445 O O . SER A 1 183 ? 39.502 -1.602 -47.764 1.00 92.75 183 SER A O 1
ATOM 1447 N N . ALA A 1 184 ? 39.055 -2.733 -49.646 1.00 94.12 184 ALA A N 1
ATOM 1448 C CA . ALA A 1 184 ? 37.607 -2.662 -49.486 1.00 94.12 184 ALA A CA 1
ATOM 1449 C C . ALA A 1 184 ? 37.085 -3.560 -48.355 1.00 94.12 184 ALA A C 1
ATOM 1451 O O . ALA A 1 184 ? 36.150 -3.169 -47.646 1.00 94.12 184 ALA A O 1
ATOM 1452 N N . GLU A 1 185 ? 37.685 -4.736 -48.151 1.00 94.31 185 GLU A N 1
ATOM 1453 C CA . GLU A 1 185 ? 37.349 -5.621 -47.036 1.00 94.31 185 GLU A CA 1
ATOM 1454 C C . GLU A 1 185 ? 37.626 -4.930 -45.692 1.00 94.31 185 GLU A C 1
ATOM 1456 O O . GLU A 1 185 ? 36.704 -4.807 -44.875 1.00 94.31 185 GLU A O 1
ATOM 1461 N N . VAL A 1 186 ? 38.830 -4.376 -45.502 1.00 93.06 186 VAL A N 1
ATOM 1462 C CA . VAL A 1 186 ? 39.199 -3.603 -44.301 1.00 93.06 186 VAL A CA 1
ATOM 1463 C C . VAL A 1 186 ? 38.331 -2.349 -44.166 1.00 93.06 186 VAL A C 1
ATOM 1465 O O . VAL A 1 186 ? 37.796 -2.076 -43.088 1.00 93.06 186 VAL A O 1
ATOM 1468 N N . ALA A 1 187 ? 38.072 -1.616 -45.252 1.00 91.25 187 ALA A N 1
ATOM 1469 C CA . ALA A 1 187 ? 37.164 -0.471 -45.214 1.00 91.25 187 ALA A CA 1
ATOM 1470 C C . ALA A 1 187 ? 35.749 -0.877 -44.750 1.00 91.25 187 ALA A C 1
ATOM 1472 O O . ALA A 1 187 ? 35.130 -0.150 -43.971 1.00 91.25 187 ALA A O 1
ATOM 1473 N N . SER A 1 188 ? 35.247 -2.063 -45.121 1.00 91.44 188 SER A N 1
ATOM 1474 C CA . SER A 1 188 ? 33.952 -2.581 -44.640 1.00 91.44 188 SER A CA 1
ATOM 1475 C C . SER A 1 188 ? 33.920 -2.839 -43.125 1.00 91.44 188 SER A C 1
ATOM 1477 O O . SER A 1 188 ? 32.861 -2.758 -42.490 1.00 91.44 188 SER A O 1
ATOM 1479 N N . GLU A 1 189 ? 35.068 -3.153 -42.516 1.00 87.69 189 GLU A N 1
ATOM 1480 C CA . GLU A 1 189 ? 35.212 -3.364 -41.072 1.00 87.69 189 GLU A CA 1
ATOM 1481 C C . GLU A 1 189 ? 35.019 -2.057 -40.297 1.00 87.69 189 GLU A C 1
ATOM 1483 O O . GLU A 1 189 ? 34.360 -2.074 -39.250 1.00 87.69 189 GLU A O 1
ATOM 1488 N N . TYR A 1 190 ? 35.506 -0.933 -40.834 1.00 86.19 190 TYR A N 1
ATOM 1489 C CA . TYR A 1 190 ? 35.538 0.369 -40.158 1.00 86.19 190 TYR A CA 1
ATOM 1490 C C . TYR A 1 190 ? 34.478 1.381 -40.624 1.00 86.19 190 TYR A C 1
ATOM 1492 O O . TYR A 1 190 ? 34.052 2.214 -39.820 1.00 86.19 190 TYR A O 1
ATOM 1500 N N . ILE A 1 191 ? 33.996 1.318 -41.868 1.00 86.00 191 ILE A N 1
ATOM 1501 C CA . ILE A 1 191 ? 32.938 2.212 -42.364 1.00 86.00 191 ILE A CA 1
ATOM 1502 C C . ILE A 1 191 ? 31.637 1.968 -41.582 1.00 86.00 191 ILE A C 1
ATOM 1504 O O . ILE A 1 191 ? 31.144 0.841 -41.427 1.00 86.00 191 ILE A O 1
ATOM 1508 N N . GLY A 1 192 ? 31.093 3.053 -41.028 1.00 75.88 192 GLY A N 1
ATOM 1509 C CA . GLY A 1 192 ? 29.925 3.026 -40.146 1.00 75.88 192 GLY A CA 1
ATOM 1510 C C . GLY A 1 192 ? 30.193 2.429 -38.757 1.00 75.88 192 GLY A C 1
ATOM 1511 O O . GLY A 1 192 ? 29.250 2.215 -37.990 1.00 75.88 192 GLY A O 1
ATOM 1512 N N . TYR A 1 193 ? 31.452 2.157 -38.389 1.00 72.75 193 TYR A N 1
ATOM 1513 C CA . TYR A 1 193 ? 31.831 1.719 -37.042 1.00 72.75 193 TYR A CA 1
ATOM 1514 C C . TYR A 1 193 ? 31.929 2.918 -36.080 1.00 72.75 193 TYR A C 1
ATOM 1516 O O . TYR A 1 193 ? 33.000 3.322 -35.631 1.00 72.75 193 TYR A O 1
ATOM 1524 N N . GLN A 1 194 ? 30.780 3.517 -35.754 1.00 62.28 194 GLN A N 1
ATOM 1525 C CA . GLN A 1 194 ? 30.703 4.644 -34.822 1.00 62.28 194 GLN A CA 1
ATOM 1526 C C . GLN A 1 194 ? 30.364 4.210 -33.390 1.00 62.28 194 GLN A C 1
ATOM 1528 O O . GLN A 1 194 ? 29.225 3.863 -33.070 1.00 62.28 194 GLN A O 1
ATOM 1533 N N . LEU A 1 195 ? 31.339 4.348 -32.489 1.00 59.00 195 LEU A N 1
ATOM 1534 C CA . LEU A 1 195 ? 31.129 4.344 -31.038 1.00 59.00 195 LEU A CA 1
ATOM 1535 C C . LEU A 1 195 ? 30.610 5.716 -30.567 1.00 59.00 195 LEU A C 1
ATOM 1537 O O . LEU A 1 195 ? 31.318 6.431 -29.864 1.00 59.00 195 LEU A O 1
ATOM 1541 N N . ASP A 1 196 ? 29.384 6.099 -30.944 1.00 60.75 196 ASP A N 1
ATOM 1542 C CA . ASP A 1 196 ? 28.775 7.356 -30.474 1.00 60.75 196 ASP A CA 1
ATOM 1543 C C . ASP A 1 196 ? 28.588 7.337 -28.935 1.00 60.75 196 ASP A C 1
ATOM 1545 O O . ASP A 1 196 ? 27.735 6.591 -28.422 1.00 60.75 196 ASP A O 1
ATOM 1549 N N . PRO A 1 197 ? 29.327 8.171 -28.169 1.00 65.00 197 PRO A N 1
ATOM 1550 C CA . PRO A 1 197 ? 29.228 8.196 -26.715 1.00 65.00 197 PRO A CA 1
ATOM 1551 C C . PRO A 1 197 ? 27.858 8.675 -26.224 1.00 65.00 197 PRO A C 1
ATOM 1553 O O . PRO A 1 197 ? 27.428 8.266 -25.144 1.00 65.00 197 PRO A O 1
ATOM 1556 N N . ALA A 1 198 ? 27.146 9.506 -26.994 1.00 65.94 198 ALA A N 1
ATOM 1557 C CA . ALA A 1 198 ? 25.822 10.002 -26.634 1.00 65.94 198 ALA A CA 1
ATOM 1558 C C . ALA A 1 198 ? 24.769 8.890 -26.755 1.00 65.94 198 ALA A C 1
ATOM 1560 O O . ALA A 1 198 ? 24.024 8.645 -25.799 1.00 65.94 198 ALA A O 1
ATOM 1561 N N . ARG A 1 199 ? 24.755 8.151 -27.874 1.00 66.75 199 ARG A N 1
ATOM 1562 C CA . ARG A 1 199 ? 23.902 6.963 -28.064 1.00 66.75 199 ARG A CA 1
ATOM 1563 C C . ARG A 1 199 ? 24.203 5.869 -27.041 1.00 66.75 199 ARG A C 1
ATOM 1565 O O . ARG A 1 199 ? 23.267 5.325 -26.452 1.00 66.75 199 ARG A O 1
ATOM 1572 N N . MET A 1 200 ? 25.480 5.614 -26.747 1.00 68.06 200 MET A N 1
ATOM 1573 C CA . MET A 1 200 ? 25.905 4.714 -25.664 1.00 68.06 200 MET A CA 1
ATOM 1574 C C . MET A 1 200 ? 25.339 5.162 -24.306 1.00 68.06 200 MET A C 1
ATOM 1576 O O . MET A 1 200 ? 24.659 4.385 -23.630 1.00 68.06 200 MET A O 1
ATOM 1580 N N . CYS A 1 201 ? 25.543 6.426 -23.915 1.00 71.50 201 CYS A N 1
ATOM 1581 C CA . CYS A 1 201 ? 25.024 6.981 -22.660 1.00 71.50 201 CYS A CA 1
ATOM 1582 C C . CYS A 1 201 ? 23.493 6.897 -22.559 1.00 71.50 201 CYS A C 1
ATOM 1584 O O . CYS A 1 201 ? 22.964 6.517 -21.508 1.00 71.50 201 CYS A O 1
ATOM 1586 N N . ALA A 1 202 ? 22.771 7.218 -23.636 1.00 72.50 202 ALA A N 1
ATOM 1587 C CA . ALA A 1 202 ? 21.313 7.134 -23.689 1.00 72.50 202 ALA A CA 1
ATOM 1588 C C . ALA A 1 202 ? 20.824 5.688 -23.494 1.00 72.50 202 ALA A C 1
ATOM 1590 O O . ALA A 1 202 ? 19.916 5.436 -22.696 1.00 72.50 202 ALA A O 1
ATOM 1591 N N . GLN A 1 203 ? 21.477 4.727 -24.150 1.00 69.94 203 GLN A N 1
ATOM 1592 C CA . GLN A 1 203 ? 21.123 3.313 -24.081 1.00 69.94 203 GLN A CA 1
ATOM 1593 C C . GLN A 1 203 ? 21.434 2.690 -22.712 1.00 69.94 203 GLN A C 1
ATOM 1595 O O . GLN A 1 203 ? 20.588 1.983 -22.154 1.00 69.94 203 GLN A O 1
ATOM 1600 N N . PHE A 1 204 ? 22.594 2.999 -22.116 1.00 76.56 204 PHE A N 1
ATOM 1601 C CA . PHE A 1 204 ? 22.893 2.619 -20.731 1.00 76.56 204 PHE A CA 1
ATOM 1602 C C . PHE A 1 204 ? 21.868 3.217 -19.763 1.00 76.56 204 PHE A C 1
ATOM 1604 O O . PHE A 1 204 ? 21.342 2.505 -18.907 1.00 76.56 204 PHE A O 1
ATOM 1611 N N . THR A 1 205 ? 21.523 4.498 -19.924 1.00 81.38 205 THR A N 1
ATOM 1612 C CA . THR A 1 205 ? 20.511 5.176 -19.098 1.00 81.38 205 THR A CA 1
ATOM 1613 C C . THR A 1 205 ? 19.157 4.468 -19.185 1.00 81.38 205 THR A C 1
ATOM 1615 O O . THR A 1 205 ? 18.542 4.191 -18.153 1.00 81.38 205 THR A O 1
ATOM 1618 N N . LEU A 1 206 ? 18.714 4.100 -20.391 1.00 81.81 206 LEU A N 1
ATOM 1619 C CA . LEU A 1 206 ? 17.469 3.363 -20.604 1.00 81.81 206 LEU A CA 1
ATOM 1620 C C . LEU A 1 206 ? 17.514 1.978 -19.936 1.00 81.81 206 LEU A C 1
ATOM 1622 O O . LEU A 1 206 ? 16.599 1.637 -19.182 1.00 81.81 206 LEU A O 1
ATOM 1626 N N . PHE A 1 207 ? 18.597 1.214 -20.114 1.00 83.94 207 PHE A N 1
ATOM 1627 C CA . PHE A 1 207 ? 18.781 -0.070 -19.428 1.00 83.94 207 PHE A CA 1
ATOM 1628 C C . PHE A 1 207 ? 18.732 0.080 -17.898 1.00 83.94 207 PHE A C 1
ATOM 1630 O O . PHE A 1 207 ? 18.003 -0.658 -17.230 1.00 83.94 207 PHE A O 1
ATOM 1637 N N . PHE A 1 208 ? 19.422 1.074 -17.326 1.00 85.75 208 PHE A N 1
ATOM 1638 C CA . PHE A 1 208 ? 19.394 1.337 -15.885 1.00 85.75 208 PHE A CA 1
ATOM 1639 C C . PHE A 1 208 ? 17.999 1.729 -15.379 1.00 85.75 208 PHE A C 1
ATOM 1641 O O . PHE A 1 208 ? 17.593 1.256 -14.314 1.00 85.75 208 PHE A O 1
ATOM 1648 N N . ILE A 1 209 ? 17.225 2.525 -16.127 1.00 88.88 209 ILE A N 1
ATOM 1649 C CA . ILE A 1 209 ? 15.833 2.862 -15.778 1.00 88.88 209 ILE A CA 1
ATOM 1650 C C . ILE A 1 209 ? 14.982 1.588 -15.670 1.00 88.88 209 ILE A C 1
ATOM 1652 O O . ILE A 1 209 ? 14.317 1.370 -14.649 1.00 88.88 209 ILE A O 1
ATOM 1656 N N . PHE A 1 210 ? 15.041 0.718 -16.681 1.00 87.38 210 PHE A N 1
ATOM 1657 C CA . PHE A 1 210 ? 14.300 -0.544 -16.703 1.00 87.38 210 PHE A CA 1
ATOM 1658 C C . PHE A 1 210 ? 14.780 -1.530 -15.624 1.00 87.38 210 PHE A C 1
ATOM 1660 O O . PHE A 1 210 ? 13.957 -2.131 -14.926 1.00 87.38 210 PHE A O 1
ATOM 1667 N N . PHE A 1 211 ? 16.089 -1.625 -15.380 1.00 88.06 211 PHE A N 1
ATOM 1668 C CA . PHE A 1 211 ? 16.666 -2.437 -14.307 1.00 88.06 211 PHE A CA 1
ATOM 1669 C C . PHE A 1 211 ? 16.242 -1.951 -12.910 1.00 88.06 211 PHE A C 1
ATOM 1671 O O . PHE A 1 211 ? 15.885 -2.755 -12.042 1.00 88.06 211 PHE A O 1
ATOM 1678 N N . ILE A 1 212 ? 16.206 -0.634 -12.678 1.00 90.88 212 ILE A N 1
ATOM 1679 C CA . ILE A 1 212 ? 15.695 -0.037 -11.434 1.00 90.88 212 ILE A CA 1
ATOM 1680 C C . ILE A 1 212 ? 14.192 -0.313 -11.283 1.00 90.88 212 ILE A C 1
ATOM 1682 O O . ILE A 1 212 ? 13.741 -0.626 -10.174 1.00 90.88 212 ILE A O 1
ATOM 1686 N N . ALA A 1 213 ? 13.413 -0.238 -12.367 1.00 89.75 213 ALA A N 1
ATOM 1687 C CA . ALA A 1 213 ? 11.987 -0.562 -12.365 1.00 89.75 213 ALA A CA 1
ATOM 1688 C C . ALA A 1 213 ? 11.737 -2.041 -12.016 1.00 89.75 213 ALA A C 1
ATOM 1690 O O . ALA A 1 213 ? 10.965 -2.323 -11.095 1.00 89.75 213 ALA A O 1
ATOM 1691 N N . ALA A 1 214 ? 12.454 -2.975 -12.651 1.00 90.06 214 ALA A N 1
ATOM 1692 C CA . ALA A 1 214 ? 12.403 -4.406 -12.351 1.00 90.06 214 ALA A CA 1
ATOM 1693 C C . ALA A 1 214 ? 12.767 -4.698 -10.883 1.00 90.06 214 ALA A C 1
ATOM 1695 O O . ALA A 1 214 ? 12.019 -5.368 -10.166 1.00 90.06 214 ALA A O 1
ATOM 1696 N N . ASN A 1 215 ? 13.855 -4.106 -10.377 1.00 88.75 215 ASN A N 1
ATOM 1697 C CA . ASN A 1 215 ? 14.267 -4.238 -8.976 1.00 88.75 215 ASN A CA 1
ATOM 1698 C C . ASN A 1 215 ? 13.262 -3.635 -7.982 1.00 88.75 215 ASN A C 1
ATOM 1700 O O . ASN A 1 215 ? 13.095 -4.151 -6.872 1.00 88.75 215 ASN A O 1
ATOM 1704 N N . LYS A 1 216 ? 12.588 -2.531 -8.330 1.00 90.69 216 LYS A N 1
ATOM 1705 C CA . LYS A 1 216 ? 11.492 -1.973 -7.520 1.00 90.69 216 LYS A CA 1
ATOM 1706 C C . LYS A 1 216 ? 10.275 -2.902 -7.538 1.00 90.69 216 LYS A C 1
ATOM 1708 O O . LYS A 1 216 ? 9.722 -3.165 -6.470 1.00 90.69 216 LYS A O 1
ATOM 1713 N N . TRP A 1 217 ? 9.905 -3.448 -8.698 1.00 91.56 217 TRP A N 1
ATOM 1714 C CA . TRP A 1 217 ? 8.791 -4.389 -8.853 1.00 91.56 217 TRP A CA 1
ATOM 1715 C C . TRP A 1 217 ? 8.998 -5.677 -8.048 1.00 91.56 217 TRP A C 1
ATOM 1717 O O . TRP A 1 217 ? 8.142 -6.033 -7.237 1.00 91.56 217 TRP A O 1
ATOM 1727 N N . ILE A 1 218 ? 10.155 -6.332 -8.190 1.00 88.44 218 ILE A N 1
ATOM 1728 C CA . ILE A 1 218 ? 10.481 -7.584 -7.489 1.00 88.44 218 ILE A CA 1
ATOM 1729 C C . ILE A 1 218 ? 10.507 -7.364 -5.969 1.00 88.44 218 ILE A C 1
ATOM 1731 O O . ILE A 1 218 ? 9.851 -8.104 -5.229 1.00 88.44 218 ILE A O 1
ATOM 1735 N N . ARG A 1 219 ? 11.173 -6.305 -5.479 1.00 88.19 219 ARG A N 1
ATOM 1736 C CA . ARG A 1 219 ? 11.183 -5.974 -4.039 1.00 88.19 219 ARG A CA 1
ATOM 1737 C C . ARG A 1 219 ? 9.786 -5.655 -3.506 1.00 88.19 219 ARG A C 1
ATOM 1739 O O . ARG A 1 219 ? 9.427 -6.129 -2.428 1.00 88.19 219 ARG A O 1
ATOM 1746 N N . TYR A 1 220 ? 8.975 -4.908 -4.258 1.00 88.44 220 TYR A N 1
ATOM 1747 C CA . TYR A 1 220 ? 7.578 -4.639 -3.907 1.00 88.44 220 TYR A CA 1
ATOM 1748 C C . TYR A 1 220 ? 6.747 -5.930 -3.842 1.00 88.44 220 TYR A C 1
ATOM 1750 O O . TYR A 1 220 ? 6.009 -6.137 -2.875 1.00 88.44 220 TYR A O 1
ATOM 1758 N N . TYR A 1 221 ? 6.888 -6.812 -4.836 1.00 85.19 221 TYR A N 1
ATOM 1759 C CA . TYR A 1 221 ? 6.167 -8.079 -4.923 1.00 85.19 221 TYR A CA 1
ATOM 1760 C C . TYR A 1 221 ? 6.510 -9.009 -3.752 1.00 85.19 221 TYR A C 1
ATOM 1762 O O . TYR A 1 221 ? 5.614 -9.451 -3.024 1.00 85.19 221 TYR A O 1
ATOM 1770 N N . LEU A 1 222 ? 7.804 -9.243 -3.518 1.00 85.69 222 LEU A N 1
ATOM 1771 C CA . LEU A 1 222 ? 8.283 -10.119 -2.450 1.00 85.69 222 LEU A CA 1
ATOM 1772 C C . LEU A 1 222 ? 7.963 -9.546 -1.061 1.00 85.69 222 LEU A C 1
ATOM 1774 O O . LEU A 1 222 ? 7.431 -10.246 -0.197 1.00 85.69 222 LEU A O 1
ATOM 1778 N N . GLY A 1 223 ? 8.200 -8.246 -0.859 1.00 82.44 223 GLY A N 1
ATOM 1779 C CA . GLY A 1 223 ? 7.884 -7.546 0.388 1.00 82.44 223 GLY A CA 1
ATOM 1780 C C . GLY A 1 223 ? 6.381 -7.448 0.679 1.00 82.44 223 GLY A C 1
ATOM 1781 O O . GLY A 1 223 ? 5.981 -7.321 1.836 1.00 82.44 223 GLY A O 1
ATOM 1782 N N . ARG A 1 224 ? 5.514 -7.522 -0.339 1.00 82.19 224 ARG A N 1
ATOM 1783 C CA . ARG A 1 224 ? 4.060 -7.669 -0.162 1.00 82.19 224 ARG A CA 1
ATOM 1784 C C . ARG A 1 224 ? 3.689 -9.074 0.317 1.00 82.19 224 ARG A C 1
ATOM 1786 O O . ARG A 1 224 ? 2.888 -9.172 1.239 1.00 82.19 224 ARG A O 1
ATOM 1793 N N . GLY A 1 225 ? 4.269 -10.130 -0.256 1.00 80.12 225 GLY A N 1
ATOM 1794 C CA . GLY A 1 225 ? 3.998 -11.510 0.172 1.00 80.12 225 GLY A CA 1
ATOM 1795 C C . GLY A 1 225 ? 4.403 -11.774 1.623 1.00 80.12 225 GLY A C 1
ATOM 1796 O O . GLY A 1 225 ? 3.587 -12.257 2.403 1.00 80.12 225 GLY A O 1
ATOM 1797 N N . LYS A 1 226 ? 5.609 -11.345 2.027 1.00 79.06 226 LYS A N 1
ATOM 1798 C CA . LYS A 1 226 ? 6.070 -11.454 3.427 1.00 79.06 226 LYS A CA 1
ATOM 1799 C C . LYS A 1 226 ? 5.130 -10.746 4.416 1.00 79.06 226 LYS A C 1
ATOM 1801 O O . LYS A 1 226 ? 4.781 -11.314 5.445 1.00 79.06 226 LYS A O 1
ATOM 1806 N N . ARG A 1 227 ? 4.664 -9.534 4.084 1.00 74.12 227 ARG A N 1
ATOM 1807 C CA . ARG A 1 227 ? 3.686 -8.795 4.909 1.00 74.12 227 ARG A CA 1
ATOM 1808 C C . ARG A 1 227 ? 2.309 -9.458 4.942 1.00 74.12 227 ARG A C 1
ATOM 1810 O O . ARG A 1 227 ? 1.658 -9.419 5.977 1.00 74.12 227 ARG A O 1
ATOM 1817 N N . ALA A 1 228 ? 1.868 -10.067 3.840 1.00 74.81 228 ALA A N 1
ATOM 1818 C CA . ALA A 1 228 ? 0.614 -10.815 3.809 1.00 74.81 228 ALA A CA 1
ATOM 1819 C C . ALA A 1 228 ? 0.675 -12.077 4.684 1.00 74.81 228 ALA A C 1
ATOM 1821 O O . ALA A 1 228 ? -0.317 -12.391 5.327 1.00 74.81 228 ALA A O 1
ATOM 1822 N N . MET A 1 229 ? 1.825 -12.757 4.751 1.00 76.94 229 MET A N 1
ATOM 1823 C CA . MET A 1 229 ? 2.035 -13.899 5.647 1.00 76.94 229 MET A CA 1
ATOM 1824 C C . MET A 1 229 ? 1.936 -13.484 7.123 1.00 76.94 229 MET A C 1
ATOM 1826 O O . MET A 1 229 ? 1.063 -13.979 7.829 1.00 76.94 229 MET A O 1
ATOM 1830 N N . ALA A 1 230 ? 2.741 -12.508 7.561 1.00 72.81 230 ALA A N 1
ATOM 1831 C CA . ALA A 1 230 ? 2.691 -12.004 8.939 1.00 72.81 230 ALA A CA 1
ATOM 1832 C C . ALA A 1 230 ? 1.293 -11.475 9.318 1.00 72.81 230 ALA A C 1
ATOM 1834 O O . ALA A 1 230 ? 0.750 -11.827 10.360 1.00 72.81 230 ALA A O 1
ATOM 1835 N N . GLY A 1 231 ? 0.662 -10.698 8.429 1.00 75.94 231 GLY A N 1
ATOM 1836 C CA . GLY A 1 231 ? -0.676 -10.152 8.663 1.00 75.94 231 GLY A CA 1
ATOM 1837 C C . GLY A 1 231 ? -1.798 -11.196 8.704 1.00 75.94 231 GLY A C 1
ATOM 1838 O O . GLY A 1 231 ? -2.847 -10.908 9.275 1.00 75.94 231 GLY A O 1
ATOM 1839 N N . ILE A 1 232 ? -1.613 -12.389 8.123 1.00 79.69 232 ILE A N 1
ATOM 1840 C CA . ILE A 1 232 ? -2.568 -13.503 8.250 1.00 79.69 232 ILE A CA 1
ATOM 1841 C C . ILE A 1 232 ? -2.374 -14.243 9.570 1.00 79.69 232 ILE A C 1
ATOM 1843 O O . ILE A 1 232 ? -3.381 -14.586 10.180 1.00 79.69 232 ILE A O 1
ATOM 1847 N N . GLU A 1 233 ? -1.143 -14.435 10.050 1.00 78.44 233 GLU A N 1
ATOM 1848 C CA . GLU A 1 233 ? -0.929 -15.068 11.359 1.00 78.44 233 GLU A CA 1
ATOM 1849 C C . GLU A 1 233 ? -1.479 -14.180 12.488 1.00 78.44 233 GLU A C 1
ATOM 1851 O O . GLU A 1 233 ? -2.301 -14.625 13.286 1.00 78.44 233 GLU A O 1
ATOM 1856 N N . GLU A 1 234 ? -1.196 -12.873 12.452 1.00 75.88 234 GLU A N 1
ATOM 1857 C CA . GLU A 1 234 ? -1.826 -11.894 13.351 1.00 75.88 234 GLU A CA 1
ATOM 1858 C C . GLU A 1 234 ? -3.367 -11.874 13.228 1.00 75.88 234 GLU A C 1
ATOM 1860 O O . GLU A 1 234 ? -4.081 -11.612 14.200 1.00 75.88 234 GLU A O 1
ATOM 1865 N N . ALA A 1 235 ? -3.911 -12.120 12.028 1.00 79.75 235 ALA A N 1
ATOM 1866 C CA . ALA A 1 235 ? -5.354 -12.244 11.827 1.00 79.75 235 ALA A CA 1
ATOM 1867 C C . ALA A 1 235 ? -5.909 -13.560 12.391 1.00 79.75 235 ALA A C 1
ATOM 1869 O O . ALA A 1 235 ? -7.053 -13.576 12.843 1.00 79.75 235 ALA A O 1
ATOM 1870 N N . ARG A 1 236 ? -5.117 -14.638 12.379 1.00 83.56 236 ARG A N 1
ATOM 1871 C CA . ARG A 1 236 ? -5.464 -15.976 12.872 1.00 83.56 236 ARG A CA 1
ATOM 1872 C C . ARG A 1 236 ? -5.526 -16.002 14.388 1.00 83.56 236 ARG A C 1
ATOM 1874 O O . ARG A 1 236 ? -6.498 -16.516 14.932 1.00 83.56 236 ARG A O 1
ATOM 1881 N N . GLU A 1 237 ? -4.554 -15.383 15.051 1.00 81.12 237 GLU A N 1
ATOM 1882 C CA . GLU A 1 237 ? -4.579 -15.143 16.495 1.00 81.12 237 GLU A CA 1
ATOM 1883 C C . GLU A 1 237 ? -5.792 -14.293 16.893 1.00 81.12 237 GLU A C 1
ATOM 1885 O O . GLU A 1 237 ? -6.557 -14.668 17.780 1.00 81.12 237 GLU A O 1
ATOM 1890 N N . ALA A 1 238 ? -6.034 -13.176 16.198 1.00 75.25 238 ALA A N 1
ATOM 1891 C CA . ALA A 1 238 ? -7.195 -12.332 16.477 1.00 75.25 238 ALA A CA 1
ATOM 1892 C C . ALA A 1 238 ? -8.525 -13.082 16.255 1.00 75.25 238 ALA A C 1
ATOM 1894 O O . ALA A 1 238 ? -9.452 -12.951 17.058 1.00 75.25 238 ALA A O 1
ATOM 1895 N N . TYR A 1 239 ? -8.620 -13.888 15.191 1.00 83.56 239 TYR A N 1
ATOM 1896 C CA . TYR A 1 239 ? -9.784 -14.720 14.878 1.00 83.56 239 TYR A CA 1
ATOM 1897 C C . TYR A 1 239 ? -10.013 -15.812 15.929 1.00 83.56 239 TYR A C 1
ATOM 1899 O O . TYR A 1 239 ? -11.135 -15.952 16.421 1.00 83.56 239 TYR A O 1
ATOM 1907 N N . SER A 1 240 ? -8.975 -16.558 16.320 1.00 84.25 240 SER A N 1
ATOM 1908 C CA . SER A 1 240 ? -9.088 -17.629 17.316 1.00 84.25 240 SER A CA 1
ATOM 1909 C C . SER A 1 240 ? -9.488 -17.071 18.684 1.00 84.25 240 SER A C 1
ATOM 1911 O O . SER A 1 240 ? -10.422 -17.586 19.302 1.00 84.25 240 SER A O 1
ATOM 1913 N N . GLN A 1 241 ? -8.896 -15.947 19.103 1.00 81.19 241 GLN A N 1
ATOM 1914 C CA . GLN A 1 241 ? -9.274 -15.227 20.322 1.00 81.19 241 GLN A CA 1
ATOM 1915 C C . GLN A 1 241 ? -10.730 -14.739 20.290 1.00 81.19 241 GLN A C 1
ATOM 1917 O O . GLN A 1 241 ? -11.436 -14.855 21.295 1.00 81.19 241 GLN A O 1
ATOM 1922 N N . ALA A 1 242 ? -11.205 -14.211 19.156 1.00 81.75 242 ALA A N 1
ATOM 1923 C CA . ALA A 1 242 ? -12.596 -13.784 19.002 1.00 81.75 242 ALA A CA 1
ATOM 1924 C C . ALA A 1 242 ? -13.572 -14.977 18.998 1.00 81.75 242 ALA A C 1
ATOM 1926 O O . ALA A 1 242 ? -14.668 -14.882 19.552 1.00 81.75 242 ALA A O 1
ATOM 1927 N N . MET A 1 243 ? -13.197 -16.119 18.422 1.00 85.62 243 MET A N 1
ATOM 1928 C CA . MET A 1 243 ? -14.043 -17.317 18.426 1.00 85.62 243 MET A CA 1
ATOM 1929 C C . MET A 1 243 ? -14.085 -17.997 19.802 1.00 85.62 243 MET A C 1
ATOM 1931 O O . MET A 1 243 ? -15.169 -18.378 20.246 1.00 85.62 243 MET A O 1
ATOM 1935 N N . ALA A 1 244 ? -12.968 -18.051 20.532 1.00 82.00 244 ALA A N 1
ATOM 1936 C CA . ALA A 1 244 ? -12.934 -18.511 21.923 1.00 82.00 244 ALA A CA 1
ATOM 1937 C C . ALA A 1 244 ? -13.779 -17.607 22.844 1.00 82.00 244 ALA A C 1
ATOM 1939 O O . ALA A 1 244 ? -14.627 -18.090 23.598 1.00 82.00 244 ALA A O 1
ATOM 1940 N N . GLY A 1 245 ? -13.639 -16.281 22.712 1.00 80.38 245 GLY A N 1
ATOM 1941 C CA . GLY A 1 245 ? -14.438 -15.309 23.467 1.00 80.38 245 GLY A CA 1
ATOM 1942 C C . GLY A 1 245 ? -15.948 -15.429 23.221 1.00 80.38 245 GLY A C 1
ATOM 1943 O O . GLY A 1 245 ? -16.746 -15.191 24.128 1.00 80.38 245 GLY A O 1
ATOM 1944 N N . ARG A 1 246 ? -16.374 -15.881 22.030 1.00 84.31 246 ARG A N 1
ATOM 1945 C CA . ARG A 1 246 ? -17.798 -16.098 21.715 1.00 84.31 246 ARG A CA 1
ATOM 1946 C C . ARG A 1 246 ? -18.412 -17.173 22.611 1.00 84.31 246 ARG A C 1
ATOM 1948 O O . ARG A 1 246 ? -19.542 -16.984 23.057 1.00 84.31 246 ARG A O 1
ATOM 1955 N N . ALA A 1 247 ? -17.685 -18.259 22.879 1.00 80.00 247 ALA A N 1
ATOM 1956 C CA . ALA A 1 247 ? -18.140 -19.331 23.761 1.00 80.00 247 ALA A CA 1
ATOM 1957 C C . ALA A 1 247 ? -18.237 -18.853 25.220 1.00 80.00 247 ALA A C 1
ATOM 1959 O O . ALA A 1 247 ? -19.268 -19.054 25.860 1.00 80.00 247 ALA A O 1
ATOM 1960 N N . ALA A 1 248 ? -17.219 -18.134 25.710 1.00 80.38 248 ALA A N 1
ATOM 1961 C CA . ALA A 1 248 ? -17.217 -17.570 27.061 1.00 80.38 248 ALA A CA 1
ATOM 1962 C C . ALA A 1 248 ? -18.413 -16.625 27.303 1.00 80.38 248 ALA A C 1
ATOM 1964 O O . ALA A 1 248 ? -19.111 -16.744 28.312 1.00 80.38 248 ALA A O 1
ATOM 1965 N N . VAL A 1 249 ? -18.715 -15.736 26.348 1.00 82.56 249 VAL A N 1
ATOM 1966 C CA . VAL A 1 249 ? -19.842 -14.791 26.457 1.00 82.56 249 VAL A CA 1
ATOM 1967 C C . VAL A 1 249 ? -21.206 -15.491 26.542 1.00 82.56 249 VAL A C 1
ATOM 1969 O O . VAL A 1 249 ? -22.091 -14.991 27.232 1.00 82.56 249 VAL A O 1
ATOM 1972 N N . ILE A 1 250 ? -21.392 -16.662 25.918 1.00 82.50 250 ILE A N 1
ATOM 1973 C CA . ILE A 1 250 ? -22.644 -17.437 26.049 1.00 82.50 250 ILE A CA 1
ATOM 1974 C C . ILE A 1 250 ? -22.863 -17.893 27.501 1.00 82.50 250 ILE A C 1
ATOM 1976 O O . ILE A 1 250 ? -24.003 -17.898 27.964 1.00 82.50 250 ILE A O 1
ATOM 1980 N N . GLY A 1 251 ? -21.791 -18.215 28.233 1.00 83.12 251 GLY A N 1
ATOM 1981 C CA . GLY A 1 251 ? -21.853 -18.490 29.670 1.00 83.12 251 GLY A CA 1
ATOM 1982 C C . GLY A 1 251 ? -22.318 -17.269 30.465 1.00 83.12 251 GLY A C 1
ATOM 1983 O O . GLY A 1 251 ? -23.306 -17.348 31.191 1.00 83.12 251 GLY A O 1
ATOM 1984 N N . TYR A 1 252 ? -21.673 -16.117 30.260 1.00 80.69 252 TYR A N 1
ATOM 1985 C CA . TYR A 1 252 ? -22.027 -14.867 30.946 1.00 80.69 252 TYR A CA 1
ATOM 1986 C C . TYR A 1 252 ? -23.456 -14.388 30.655 1.00 80.69 252 TYR A C 1
ATOM 1988 O O . TYR A 1 252 ? -24.144 -13.945 31.570 1.00 80.69 252 TYR A O 1
ATOM 1996 N N . LEU A 1 253 ? -23.949 -14.536 29.422 1.00 81.25 253 LEU A N 1
ATOM 1997 C CA . LEU A 1 253 ? -25.322 -14.163 29.052 1.00 81.25 253 LEU A CA 1
ATOM 1998 C C . LEU A 1 253 ? -26.398 -14.958 29.801 1.00 81.25 253 LEU A C 1
ATOM 2000 O O . LEU A 1 253 ? -27.480 -14.424 30.023 1.00 81.25 253 LEU A O 1
ATOM 2004 N N . ARG A 1 254 ? -26.117 -16.203 30.210 1.00 81.69 254 ARG A N 1
ATOM 2005 C CA . ARG A 1 254 ? -27.034 -17.005 31.043 1.00 81.69 254 ARG A CA 1
ATOM 2006 C C . ARG A 1 254 ? -27.114 -16.512 32.490 1.00 81.69 254 ARG A C 1
ATOM 2008 O O . ARG A 1 254 ? -28.058 -16.864 33.184 1.00 81.69 254 ARG A O 1
ATOM 2015 N N . LEU A 1 255 ? -26.133 -15.728 32.943 1.00 79.44 255 LEU A N 1
ATOM 2016 C CA . LEU A 1 255 ? -26.089 -15.165 34.295 1.00 79.44 255 LEU A CA 1
ATOM 2017 C C . LEU A 1 255 ? -26.800 -13.806 34.396 1.00 79.44 255 LEU A C 1
ATOM 2019 O O . LEU A 1 255 ? -27.066 -13.347 35.504 1.00 79.44 255 LEU A O 1
ATOM 2023 N N . ILE A 1 256 ? -27.095 -13.152 33.267 1.00 77.19 256 ILE A N 1
ATOM 2024 C CA . ILE A 1 256 ? -27.755 -11.842 33.246 1.00 77.19 256 ILE A CA 1
ATOM 2025 C C . ILE A 1 256 ? -29.228 -11.992 33.673 1.00 77.19 256 ILE A C 1
ATOM 2027 O O . ILE A 1 256 ? -29.953 -12.769 33.047 1.00 77.19 256 ILE A O 1
ATOM 2031 N N . PRO A 1 257 ? -29.711 -11.234 34.679 1.00 71.69 257 PRO A N 1
ATOM 2032 C CA . PRO A 1 257 ? -31.110 -11.280 35.096 1.00 71.69 257 PRO A CA 1
ATOM 2033 C C . PRO A 1 257 ? -32.064 -10.883 33.961 1.00 71.69 257 PRO A C 1
ATOM 2035 O O . PRO A 1 257 ? -32.031 -9.757 33.466 1.00 71.69 257 PRO A O 1
ATOM 2038 N N . ALA A 1 258 ? -32.957 -11.795 33.569 1.00 64.25 258 ALA A N 1
ATOM 2039 C CA . ALA A 1 258 ? -33.910 -11.561 32.479 1.00 64.25 258 ALA A CA 1
ATOM 2040 C C . ALA A 1 258 ? -35.023 -10.547 32.822 1.00 64.25 258 ALA A C 1
ATOM 2042 O O . ALA A 1 258 ? -35.678 -10.042 31.915 1.00 64.25 258 ALA A O 1
ATOM 2043 N N . GLY A 1 259 ? -35.233 -10.250 34.111 1.00 65.75 259 GLY A N 1
ATOM 2044 C CA . GLY A 1 259 ? -36.204 -9.255 34.587 1.00 65.75 259 GLY A CA 1
ATOM 2045 C C . GLY A 1 259 ? -35.685 -7.812 34.628 1.00 65.75 259 GLY A C 1
ATOM 2046 O O . GLY A 1 259 ? -36.460 -6.904 34.909 1.00 65.75 259 GLY A O 1
ATOM 2047 N N . ASP A 1 260 ? -34.397 -7.580 34.359 1.00 71.12 260 ASP A N 1
ATOM 2048 C CA . ASP A 1 260 ? -33.808 -6.239 34.334 1.00 71.12 260 ASP A CA 1
ATOM 2049 C C . ASP A 1 260 ? -33.808 -5.663 32.908 1.00 71.12 260 ASP A C 1
ATOM 2051 O O . ASP A 1 260 ? -33.329 -6.289 31.959 1.00 71.12 260 ASP A O 1
ATOM 2055 N N . ILE A 1 261 ? -34.294 -4.426 32.765 1.00 73.19 261 ILE A N 1
ATOM 2056 C CA . ILE A 1 261 ? -34.307 -3.656 31.513 1.00 73.19 261 ILE A CA 1
ATOM 2057 C C . ILE A 1 261 ? -32.897 -3.581 30.903 1.00 73.19 261 ILE A C 1
ATOM 2059 O O . ILE A 1 261 ? -32.743 -3.694 29.682 1.00 73.19 261 ILE A O 1
ATOM 2063 N N . TYR A 1 262 ? -31.862 -3.426 31.736 1.00 71.56 262 TYR A N 1
ATOM 2064 C CA . TYR A 1 262 ? -30.471 -3.366 31.285 1.00 71.56 262 TYR A CA 1
ATOM 2065 C C . TYR A 1 262 ? -30.027 -4.725 30.720 1.00 71.56 262 TYR A C 1
ATOM 2067 O O . TYR A 1 262 ? -29.476 -4.788 29.616 1.00 71.56 262 TYR A O 1
ATOM 2075 N N . GLY A 1 263 ? -30.364 -5.822 31.405 1.00 74.88 263 GLY A N 1
ATOM 2076 C CA . GLY A 1 263 ? -30.103 -7.188 30.950 1.00 74.88 263 GLY A CA 1
ATOM 2077 C C . GLY A 1 263 ? -30.804 -7.554 29.636 1.00 74.88 263 GLY A C 1
ATOM 2078 O O . GLY A 1 263 ? -30.170 -8.081 28.715 1.00 74.88 263 GLY A O 1
ATOM 2079 N N . VAL A 1 264 ? -32.086 -7.201 29.490 1.00 78.06 264 VAL A N 1
ATOM 2080 C CA . VAL A 1 264 ? -32.860 -7.422 28.252 1.00 78.06 264 VAL A CA 1
ATOM 2081 C C . VAL A 1 264 ? -32.231 -6.687 27.064 1.00 78.06 264 VAL A C 1
ATOM 2083 O O . VAL A 1 264 ? -32.077 -7.274 25.987 1.00 78.06 264 VAL A O 1
ATOM 2086 N N . GLN A 1 265 ? -31.796 -5.433 27.248 1.00 75.50 265 GLN A N 1
ATOM 2087 C CA . GLN A 1 265 ? -31.092 -4.687 26.200 1.00 75.50 265 GLN A CA 1
ATOM 2088 C C . GLN A 1 265 ? -29.771 -5.354 25.793 1.00 75.50 265 GLN A C 1
ATOM 2090 O O . GLN A 1 265 ? -29.465 -5.409 24.598 1.00 75.50 265 GLN A O 1
ATOM 2095 N N . VAL A 1 266 ? -29.006 -5.894 26.748 1.00 78.12 266 VAL A N 1
ATOM 2096 C CA . VAL A 1 266 ? -27.758 -6.613 26.452 1.00 78.12 266 VAL A CA 1
ATOM 2097 C C . VAL A 1 266 ? -28.013 -7.863 25.614 1.00 78.12 266 VAL A C 1
ATOM 2099 O O . VAL A 1 266 ? -27.376 -8.049 24.574 1.00 78.12 266 VAL A O 1
ATOM 2102 N N . ILE A 1 267 ? -28.995 -8.680 26.000 1.00 79.31 267 ILE A N 1
ATOM 2103 C CA . ILE A 1 267 ? -29.370 -9.896 25.266 1.00 79.31 267 ILE A CA 1
ATOM 2104 C C . ILE A 1 267 ? -29.848 -9.549 23.845 1.00 79.31 267 ILE A C 1
ATOM 2106 O O . ILE A 1 267 ? -29.437 -10.195 22.875 1.00 79.31 267 ILE A O 1
ATOM 2110 N N . ALA A 1 268 ? -30.669 -8.505 23.687 1.00 75.25 268 ALA A N 1
ATOM 2111 C CA . ALA A 1 268 ? -31.154 -8.053 22.383 1.00 75.25 268 ALA A CA 1
ATOM 2112 C C . ALA A 1 268 ? -30.013 -7.580 21.462 1.00 75.25 268 ALA A C 1
ATOM 2114 O O . ALA A 1 268 ? -29.922 -8.015 20.310 1.00 75.25 268 ALA A O 1
ATOM 2115 N N . ARG A 1 269 ? -29.094 -6.748 21.969 1.00 75.38 269 ARG A N 1
ATOM 2116 C CA . ARG A 1 269 ? -27.937 -6.249 21.202 1.00 75.38 269 ARG A CA 1
ATOM 2117 C C . ARG A 1 269 ? -26.948 -7.379 20.864 1.00 75.38 269 ARG A C 1
ATOM 2119 O O . ARG A 1 269 ? -26.424 -7.414 19.750 1.00 75.38 269 ARG A O 1
ATOM 2126 N N . TYR A 1 270 ? -26.775 -8.377 21.737 1.00 77.00 270 TYR A N 1
ATOM 2127 C CA . TYR A 1 270 ? -25.965 -9.566 21.434 1.00 77.00 270 TYR A CA 1
ATOM 2128 C C . TYR A 1 270 ? -26.575 -10.471 20.345 1.00 77.00 270 TYR A C 1
ATOM 2130 O O . TYR A 1 270 ? -25.839 -11.036 19.531 1.00 77.00 270 TYR A O 1
ATOM 2138 N N . LYS A 1 271 ? -27.910 -10.583 20.246 1.00 78.69 271 LYS A N 1
ATOM 2139 C CA . LYS A 1 271 ? -28.554 -11.311 19.129 1.00 78.69 271 LYS A CA 1
ATOM 2140 C C . LYS A 1 271 ? -28.170 -10.719 17.765 1.00 78.69 271 LYS A C 1
ATOM 2142 O O . LYS A 1 271 ? -27.943 -11.474 16.819 1.00 78.69 271 LYS A O 1
ATOM 2147 N N . VAL A 1 272 ? -28.008 -9.395 17.667 1.00 72.88 272 VAL A N 1
ATOM 2148 C CA . VAL A 1 272 ? -27.499 -8.730 16.450 1.00 72.88 272 VAL A CA 1
ATOM 2149 C C . VAL A 1 272 ? -26.041 -9.127 16.169 1.00 72.88 272 VAL A C 1
ATOM 2151 O O . VAL A 1 272 ? -25.694 -9.430 15.023 1.00 72.88 272 VAL A O 1
ATOM 2154 N N . LEU A 1 273 ? -25.208 -9.243 17.211 1.00 76.12 273 LEU A N 1
ATOM 2155 C CA . LEU A 1 273 ? -23.803 -9.661 17.110 1.00 76.12 273 LEU A CA 1
ATOM 2156 C C . LEU A 1 273 ? -23.622 -11.056 16.479 1.00 76.12 273 LEU A C 1
ATOM 2158 O O . LEU A 1 273 ? -22.671 -11.281 15.730 1.00 76.12 273 LEU A O 1
ATOM 2162 N N . GLN A 1 274 ? -24.582 -11.973 16.654 1.00 80.06 274 GLN A N 1
ATOM 2163 C CA . GLN A 1 274 ? -24.567 -13.291 15.991 1.00 80.06 274 GLN A CA 1
ATOM 2164 C C . GLN A 1 274 ? -24.598 -13.222 14.456 1.00 80.06 274 GLN A C 1
ATOM 2166 O O . GLN A 1 274 ? -24.193 -14.176 13.783 1.00 80.06 274 GLN A O 1
ATOM 2171 N N . ARG A 1 275 ? -25.064 -12.115 13.862 1.00 80.06 275 ARG A N 1
ATOM 2172 C CA . ARG A 1 275 ? -24.977 -11.890 12.408 1.00 80.06 275 ARG A CA 1
ATOM 2173 C C . ARG A 1 275 ? -23.565 -11.486 11.972 1.00 80.06 275 ARG A C 1
ATOM 2175 O O . ARG A 1 275 ? -23.230 -11.673 10.804 1.00 80.06 275 ARG A O 1
ATOM 2182 N N . HIS A 1 276 ? -22.754 -10.948 12.880 1.00 78.62 276 HIS A N 1
ATOM 2183 C CA . HIS A 1 276 ? -21.388 -10.502 12.616 1.00 78.62 276 HIS A CA 1
ATOM 2184 C C . HIS A 1 276 ? -20.372 -11.651 12.714 1.00 78.62 276 HIS A C 1
ATOM 2186 O O . HIS A 1 276 ? -19.564 -11.780 11.797 1.00 78.62 276 HIS A O 1
ATOM 2192 N 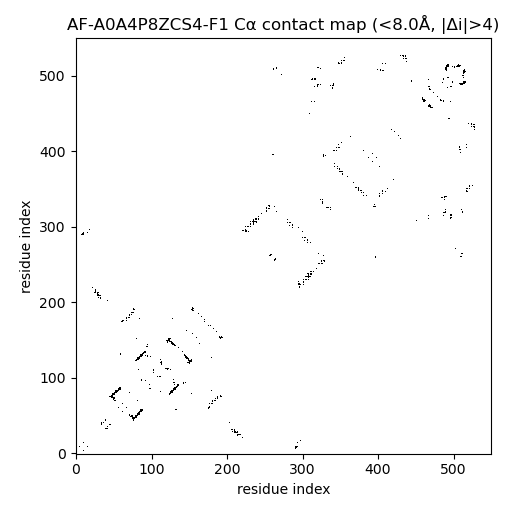N . TYR A 1 277 ? -20.495 -12.581 13.675 1.00 80.44 277 TYR A N 1
ATOM 2193 C CA . TYR A 1 277 ? -19.702 -13.831 13.652 1.00 80.44 277 TYR A CA 1
ATOM 2194 C C . TYR A 1 277 ? -19.900 -14.605 12.341 1.00 80.44 277 TYR A C 1
ATOM 2196 O O . TYR A 1 277 ? -18.930 -14.916 11.662 1.00 80.44 277 TYR A O 1
ATOM 2204 N N . ARG A 1 278 ? -21.149 -14.752 11.876 1.00 82.81 278 ARG A N 1
ATOM 2205 C CA . ARG A 1 278 ? -21.471 -15.359 10.567 1.00 82.81 278 ARG A CA 1
ATOM 2206 C C . ARG A 1 278 ? -20.954 -14.585 9.343 1.00 82.81 278 ARG A C 1
ATOM 2208 O O . ARG A 1 278 ? -21.048 -15.082 8.220 1.00 82.81 278 ARG A O 1
ATOM 2215 N N . ARG A 1 279 ? -20.460 -13.349 9.494 1.00 81.19 279 ARG A N 1
ATOM 2216 C CA . ARG A 1 279 ? -19.693 -12.645 8.444 1.00 81.19 279 ARG A CA 1
ATOM 2217 C C . ARG A 1 279 ? -18.202 -12.933 8.582 1.00 81.19 279 ARG A C 1
ATOM 2219 O O . ARG A 1 279 ? -17.579 -13.223 7.567 1.00 81.19 279 ARG A O 1
ATOM 2226 N N . LEU A 1 280 ? -17.672 -12.908 9.807 1.00 82.94 280 LEU A N 1
ATOM 2227 C CA . LEU A 1 280 ? -16.277 -13.238 10.096 1.00 82.94 280 LEU A CA 1
ATOM 2228 C C . LEU A 1 280 ? -15.937 -14.669 9.655 1.00 82.94 280 LEU A C 1
ATOM 2230 O O . LEU A 1 280 ? -15.003 -14.842 8.889 1.00 82.94 280 LEU A O 1
ATOM 2234 N N . GLU A 1 281 ? -16.741 -15.665 10.035 1.00 85.50 281 GLU A N 1
ATOM 2235 C CA . GLU A 1 281 ? -16.589 -17.074 9.631 1.00 85.50 281 GLU A CA 1
ATOM 2236 C C . GLU A 1 281 ? -16.555 -17.233 8.099 1.00 85.50 281 GLU A C 1
ATOM 2238 O O . GLU A 1 281 ? -15.725 -17.960 7.557 1.00 85.50 281 GLU A O 1
ATOM 2243 N N . ARG A 1 282 ? -17.418 -16.507 7.369 1.00 82.75 282 ARG A N 1
ATOM 2244 C CA . ARG A 1 282 ? -17.425 -16.517 5.894 1.00 82.75 282 ARG A CA 1
ATOM 2245 C C . ARG A 1 282 ? -16.199 -15.832 5.294 1.00 82.75 282 ARG A C 1
ATOM 2247 O O . ARG A 1 282 ? -15.663 -16.336 4.315 1.00 82.75 282 ARG A O 1
ATOM 2254 N N . ALA A 1 283 ? -15.751 -14.713 5.863 1.00 78.69 283 ALA A N 1
ATOM 2255 C CA . ALA A 1 283 ? -14.522 -14.048 5.435 1.00 78.69 283 ALA A CA 1
ATOM 2256 C C . ALA A 1 283 ? -13.289 -14.928 5.708 1.00 78.69 283 ALA A C 1
ATOM 2258 O O . ALA A 1 283 ? -12.437 -15.069 4.835 1.00 78.69 283 ALA A O 1
ATOM 2259 N N . TRP A 1 284 ? -13.245 -15.593 6.866 1.00 83.75 284 TRP A N 1
ATOM 2260 C CA . TRP A 1 284 ? -12.193 -16.536 7.236 1.00 83.75 284 TRP A CA 1
ATOM 2261 C C . TRP A 1 284 ? -12.160 -17.746 6.296 1.00 83.75 284 TRP A C 1
ATOM 2263 O O . TRP A 1 284 ? -11.107 -18.088 5.767 1.00 83.75 284 TRP A O 1
ATOM 2273 N N . LYS A 1 285 ? -13.325 -18.319 5.959 1.00 84.44 285 LYS A N 1
ATOM 2274 C CA . LYS A 1 285 ? -13.444 -19.409 4.972 1.00 84.44 285 LYS A CA 1
ATOM 2275 C C . LYS A 1 285 ? -12.929 -19.029 3.572 1.00 84.44 285 LYS A C 1
ATOM 2277 O O . LYS A 1 285 ? -12.506 -19.909 2.831 1.00 84.44 285 LYS A O 1
ATOM 2282 N N . ILE A 1 286 ? -12.942 -17.742 3.203 1.00 79.44 286 ILE A N 1
ATOM 2283 C CA . ILE A 1 286 ? -12.374 -17.239 1.935 1.00 79.44 286 ILE A CA 1
ATOM 2284 C C . ILE A 1 286 ? -10.843 -17.077 2.016 1.00 79.44 286 ILE A C 1
ATOM 2286 O O . ILE A 1 286 ? -10.163 -17.199 0.997 1.00 79.44 286 ILE A O 1
ATOM 2290 N N . ILE A 1 287 ? -10.290 -16.806 3.203 1.00 79.25 287 ILE A N 1
ATOM 2291 C CA . ILE A 1 287 ? -8.836 -16.761 3.438 1.00 79.25 287 ILE A CA 1
ATOM 2292 C C . ILE A 1 287 ? -8.257 -18.185 3.433 1.00 79.25 287 ILE A C 1
ATOM 2294 O O . ILE A 1 287 ? -7.227 -18.417 2.788 1.00 79.25 287 ILE A O 1
ATOM 2298 N N . GLY A 1 288 ? -8.960 -19.117 4.090 1.00 77.88 288 GLY A N 1
ATOM 2299 C CA . GLY A 1 288 ? -8.535 -20.501 4.310 1.00 77.88 288 GLY A CA 1
ATOM 2300 C C . GLY A 1 288 ? -7.286 -20.590 5.189 1.00 77.88 288 GLY A C 1
ATOM 2301 O O . GLY A 1 288 ? -6.929 -19.623 5.858 1.00 77.88 288 GLY A O 1
ATOM 2302 N N . ASP A 1 289 ? -6.595 -21.727 5.130 1.00 77.44 289 ASP A N 1
ATOM 2303 C CA . ASP A 1 289 ? -5.211 -21.863 5.591 1.00 77.44 289 ASP A CA 1
ATOM 2304 C C . ASP A 1 289 ? -4.291 -21.782 4.352 1.00 77.44 289 ASP A C 1
ATOM 2306 O O . ASP A 1 289 ? -4.256 -22.718 3.546 1.00 77.44 289 ASP A O 1
ATOM 2310 N N . PRO A 1 290 ? -3.603 -20.650 4.101 1.00 72.31 290 PRO A N 1
ATOM 2311 C CA . PRO A 1 290 ? -2.708 -20.518 2.956 1.00 72.31 290 PRO A CA 1
ATOM 2312 C C . PRO A 1 290 ? -1.462 -21.390 3.120 1.00 72.31 290 PRO A C 1
ATOM 2314 O O . PRO A 1 290 ? -0.863 -21.437 4.190 1.00 72.31 290 PRO A O 1
ATOM 2317 N N . VAL A 1 291 ? -1.018 -22.010 2.027 1.00 75.94 291 VAL A N 1
ATOM 2318 C CA . VAL A 1 291 ? 0.226 -22.795 1.990 1.00 75.94 291 VAL A CA 1
ATOM 2319 C C . VAL A 1 291 ? 1.107 -22.310 0.836 1.00 75.94 291 VAL A C 1
ATOM 2321 O O . VAL A 1 291 ? 0.601 -21.905 -0.217 1.00 75.94 291 VAL A O 1
ATOM 2324 N N . GLY A 1 292 ? 2.427 -22.317 1.035 1.00 79.56 292 GLY A N 1
ATOM 2325 C CA . GLY A 1 292 ? 3.413 -22.049 -0.013 1.00 79.56 292 GLY A CA 1
ATOM 2326 C C . GLY A 1 292 ? 3.230 -20.709 -0.731 1.00 79.56 292 GLY A C 1
ATOM 2327 O O . GLY A 1 292 ? 3.219 -19.643 -0.126 1.00 79.56 292 GLY A O 1
ATOM 2328 N N . LEU A 1 293 ? 3.091 -20.729 -2.054 1.00 81.12 293 LEU A N 1
ATOM 2329 C CA . LEU A 1 293 ? 3.055 -19.510 -2.867 1.00 81.12 293 LEU A CA 1
ATOM 2330 C C . LEU A 1 293 ? 1.721 -18.747 -2.766 1.00 81.12 293 LEU A C 1
ATOM 2332 O O . LEU A 1 293 ? 1.629 -17.604 -3.220 1.00 81.12 293 LEU A O 1
ATOM 2336 N N . GLN A 1 294 ? 0.698 -19.312 -2.109 1.00 78.88 294 GLN A N 1
ATOM 2337 C CA . GLN A 1 294 ? -0.590 -18.639 -1.904 1.00 78.88 294 GLN A CA 1
ATOM 2338 C C . GLN A 1 294 ? -0.475 -17.317 -1.123 1.00 78.88 294 GLN A C 1
ATOM 2340 O O . GLN A 1 294 ? -1.288 -16.415 -1.355 1.00 78.88 294 GLN A O 1
ATOM 2345 N N . TRP A 1 295 ? 0.540 -17.163 -0.259 1.00 75.44 295 TRP A N 1
ATOM 2346 C CA . TRP A 1 295 ? 0.818 -15.922 0.483 1.00 75.44 295 TRP A CA 1
ATOM 2347 C C . TRP A 1 295 ? 1.006 -14.700 -0.433 1.00 75.44 295 TRP A C 1
ATOM 2349 O O . TRP A 1 295 ? 0.650 -13.581 -0.066 1.00 75.44 295 TRP A O 1
ATOM 2359 N N . TYR A 1 296 ? 1.519 -14.898 -1.652 1.00 75.38 296 TYR A N 1
ATOM 2360 C CA . TYR A 1 296 ? 1.824 -13.814 -2.593 1.00 75.38 296 TYR A CA 1
ATOM 2361 C C . TYR A 1 296 ? 0.604 -13.350 -3.419 1.00 75.38 296 TYR A C 1
ATOM 2363 O O . TYR A 1 296 ? 0.692 -12.371 -4.169 1.00 75.38 296 TYR A O 1
ATOM 2371 N N . GLY A 1 297 ? -0.553 -14.005 -3.257 1.00 72.00 297 GLY A N 1
ATOM 2372 C CA . GLY A 1 297 ? -1.789 -13.715 -3.985 1.00 72.00 297 GLY A CA 1
ATOM 2373 C C . GLY A 1 297 ? -2.368 -12.317 -3.716 1.00 72.00 297 GLY A C 1
ATOM 2374 O O . GLY A 1 297 ? -2.628 -11.925 -2.578 1.00 72.00 297 GLY A O 1
ATOM 2375 N N . MET A 1 298 ? -2.670 -11.581 -4.790 1.00 63.03 298 MET A N 1
ATOM 2376 C CA . MET A 1 298 ? -2.965 -10.136 -4.783 1.00 63.03 298 MET A CA 1
ATOM 2377 C C . MET A 1 298 ? -4.178 -9.685 -3.933 1.00 63.03 298 MET A C 1
ATOM 2379 O O . MET A 1 298 ? -4.295 -8.504 -3.598 1.00 63.03 298 MET A O 1
ATOM 2383 N N . ARG A 1 299 ? -5.094 -10.592 -3.562 1.00 66.81 299 ARG A N 1
ATOM 2384 C CA . ARG A 1 299 ? -6.273 -10.272 -2.728 1.00 66.81 299 ARG A CA 1
ATOM 2385 C C . ARG A 1 299 ? -6.119 -10.622 -1.239 1.00 66.81 299 ARG A C 1
ATOM 2387 O O . ARG A 1 299 ? -6.840 -10.038 -0.434 1.00 66.81 299 ARG A O 1
ATOM 2394 N N . ARG A 1 300 ? -5.200 -11.522 -0.852 1.00 70.69 300 ARG A N 1
ATOM 2395 C CA . ARG A 1 300 ? -5.209 -12.129 0.498 1.00 70.69 300 ARG A CA 1
ATOM 2396 C C . ARG A 1 300 ? -4.808 -11.169 1.619 1.00 70.69 300 ARG A C 1
ATOM 2398 O O . ARG A 1 300 ? -5.504 -11.127 2.623 1.00 70.69 300 ARG A O 1
ATOM 2405 N N . GLY A 1 301 ? -3.790 -10.326 1.425 1.00 69.62 301 GLY A N 1
ATOM 2406 C CA . GLY A 1 301 ? -3.359 -9.366 2.458 1.00 69.62 301 GLY A CA 1
ATOM 2407 C C . GLY A 1 301 ? -4.468 -8.407 2.926 1.00 69.62 301 GLY A C 1
ATOM 2408 O O . GLY A 1 301 ? -4.629 -8.192 4.121 1.00 69.62 301 GLY A O 1
ATOM 2409 N N . ARG A 1 302 ? -5.309 -7.905 2.006 1.00 69.25 302 ARG A N 1
ATOM 2410 C CA . ARG A 1 302 ? -6.461 -7.045 2.357 1.00 69.25 302 ARG A CA 1
ATOM 2411 C C . ARG A 1 302 ? -7.572 -7.803 3.091 1.00 69.25 302 ARG A C 1
ATOM 2413 O O . ARG A 1 302 ? -8.228 -7.233 3.955 1.00 69.25 302 ARG A O 1
ATOM 2420 N N . LEU A 1 303 ? -7.790 -9.075 2.748 1.00 71.69 303 LEU A N 1
ATOM 2421 C CA . LEU A 1 303 ? -8.737 -9.945 3.454 1.00 71.69 303 LEU A CA 1
ATOM 2422 C C . LEU A 1 303 ? -8.245 -10.272 4.871 1.00 71.69 303 LEU A C 1
ATOM 2424 O O . LEU A 1 303 ? -9.051 -10.287 5.794 1.00 71.69 303 LEU A O 1
ATOM 2428 N N . ALA A 1 304 ? -6.938 -10.464 5.050 1.00 75.00 304 ALA A N 1
ATOM 2429 C CA . ALA A 1 304 ? -6.303 -10.681 6.346 1.00 75.00 304 ALA A CA 1
ATOM 2430 C C . ALA A 1 304 ? -6.432 -9.466 7.271 1.00 75.00 304 ALA A C 1
ATOM 2432 O O . ALA A 1 304 ? -6.919 -9.585 8.389 1.00 75.00 304 ALA A O 1
ATOM 2433 N N . GLU A 1 305 ? -6.077 -8.280 6.772 1.00 69.94 305 GLU A N 1
ATOM 2434 C CA . GLU A 1 305 ? -6.201 -7.010 7.498 1.00 69.94 305 GLU A CA 1
ATOM 2435 C C . GLU A 1 305 ? -7.667 -6.713 7.865 1.00 69.94 305 GLU A C 1
ATOM 2437 O O . GLU A 1 305 ? -7.966 -6.287 8.986 1.00 69.94 305 GLU A O 1
ATOM 2442 N N . TYR A 1 306 ? -8.604 -7.038 6.963 1.00 72.12 306 TYR A N 1
ATOM 2443 C CA . TYR A 1 306 ? -10.036 -7.034 7.256 1.00 72.12 306 TYR A CA 1
ATOM 2444 C C . TYR A 1 306 ? -10.391 -8.022 8.378 1.00 72.12 306 TYR A C 1
ATOM 2446 O O . TYR A 1 306 ? -10.965 -7.610 9.377 1.00 72.12 306 TYR A O 1
ATOM 2454 N N . ALA A 1 307 ? -10.018 -9.301 8.276 1.00 75.19 307 ALA A N 1
ATOM 2455 C CA . ALA A 1 307 ? -10.331 -10.307 9.291 1.00 75.19 307 ALA A CA 1
ATOM 2456 C C . ALA A 1 307 ? -9.721 -9.985 10.668 1.00 75.19 307 ALA A C 1
ATOM 2458 O O . ALA A 1 307 ? -10.419 -10.111 11.675 1.00 75.19 307 ALA A O 1
ATOM 2459 N N . LYS A 1 308 ? -8.474 -9.496 10.722 1.00 76.44 308 LYS A N 1
ATOM 2460 C CA . LYS A 1 308 ? -7.810 -9.036 11.952 1.00 76.44 308 LYS A CA 1
ATOM 2461 C C . LYS A 1 308 ? -8.596 -7.903 12.602 1.00 76.44 308 LYS A C 1
ATOM 2463 O O . LYS A 1 308 ? -9.051 -8.033 13.737 1.00 76.44 308 LYS A O 1
ATOM 2468 N N . SER A 1 309 ? -8.792 -6.802 11.872 1.00 66.94 309 SER A N 1
ATOM 2469 C CA . SER A 1 309 ? -9.489 -5.619 12.392 1.00 66.94 309 SER A CA 1
ATOM 2470 C C . SER A 1 309 ? -10.936 -5.929 12.788 1.00 66.94 309 SER A C 1
ATOM 2472 O O . SER A 1 309 ? -11.412 -5.419 13.801 1.00 66.94 309 SER A O 1
ATOM 2474 N N . TYR A 1 310 ? -11.622 -6.802 12.050 1.00 73.50 310 TYR A N 1
ATOM 2475 C CA . TYR A 1 310 ? -12.978 -7.251 12.364 1.00 73.50 310 TYR A CA 1
ATOM 2476 C C . TYR A 1 310 ? -13.033 -8.112 13.635 1.00 73.50 310 TYR A C 1
ATOM 2478 O O . TYR A 1 310 ? -13.921 -7.929 14.467 1.00 73.50 310 TYR A O 1
ATOM 2486 N N . SER A 1 311 ? -12.060 -9.010 13.822 1.00 76.38 311 SER A N 1
ATOM 2487 C CA . SER A 1 311 ? -11.971 -9.875 15.006 1.00 76.38 311 SER A CA 1
ATOM 2488 C C . SER A 1 311 ? -11.639 -9.085 16.275 1.00 76.38 311 SER A C 1
ATOM 2490 O O . SER A 1 311 ? -12.267 -9.303 17.308 1.00 76.38 311 SER A O 1
ATOM 2492 N N . VAL A 1 312 ? -10.728 -8.106 16.192 1.00 71.31 312 VAL A N 1
ATOM 2493 C CA . VAL A 1 312 ? -10.384 -7.209 17.314 1.00 71.31 312 VAL A CA 1
ATOM 2494 C C . VAL A 1 312 ? -11.598 -6.393 17.777 1.00 71.31 312 VAL A C 1
ATOM 2496 O O . VAL A 1 312 ? -11.869 -6.319 18.974 1.00 71.31 312 VAL A O 1
ATOM 2499 N N . GLN A 1 313 ? -12.376 -5.833 16.846 1.00 72.12 313 GLN A N 1
ATOM 2500 C CA . GLN A 1 313 ? -13.596 -5.083 17.180 1.00 72.12 313 GLN A CA 1
ATOM 2501 C C . GLN A 1 313 ? -14.690 -5.992 17.775 1.00 72.12 313 GLN A C 1
ATOM 2503 O O . GLN A 1 313 ? -15.351 -5.617 18.744 1.00 72.12 313 GLN A O 1
ATOM 2508 N N . LEU A 1 314 ? -14.843 -7.222 17.261 1.00 77.12 314 LEU A N 1
ATOM 2509 C CA . LEU A 1 314 ? -15.737 -8.227 17.851 1.00 77.12 314 LEU A CA 1
ATOM 2510 C C . LEU A 1 314 ? -15.315 -8.622 19.274 1.00 77.12 314 LEU A C 1
ATOM 2512 O O . LEU A 1 314 ? -16.185 -8.772 20.131 1.00 77.12 314 LEU A O 1
ATOM 2516 N N . ARG A 1 315 ? -14.009 -8.751 19.542 1.00 77.75 315 ARG A N 1
ATOM 2517 C CA . ARG A 1 315 ? -13.460 -9.021 20.881 1.00 77.75 315 ARG A CA 1
ATOM 2518 C C . ARG A 1 315 ? -13.722 -7.867 21.852 1.00 77.75 315 ARG A C 1
ATOM 2520 O O . ARG A 1 315 ? -14.138 -8.123 22.976 1.00 77.75 315 ARG A O 1
ATOM 2527 N N . ALA A 1 316 ? -13.574 -6.612 21.422 1.00 72.75 316 ALA A N 1
ATOM 2528 C CA . ALA A 1 316 ? -13.950 -5.459 22.247 1.00 72.75 316 ALA A CA 1
ATOM 2529 C C . ALA A 1 316 ? -15.441 -5.508 22.636 1.00 72.75 316 ALA A C 1
ATOM 2531 O O . ALA A 1 316 ? -15.787 -5.393 23.811 1.00 72.75 316 ALA A O 1
ATOM 2532 N N . MET A 1 317 ? -16.331 -5.795 21.677 1.00 75.81 317 MET A N 1
ATOM 2533 C CA . MET A 1 317 ? -17.765 -5.908 21.965 1.00 75.81 317 MET A CA 1
ATOM 2534 C C . MET A 1 317 ? -18.099 -7.099 22.884 1.00 75.81 317 MET A C 1
ATOM 2536 O O . MET A 1 317 ? -18.940 -6.959 23.769 1.00 75.81 317 MET A O 1
ATOM 2540 N N . GLN A 1 318 ? -17.412 -8.241 22.755 1.00 79.00 318 GLN A N 1
ATOM 2541 C CA . GLN A 1 318 ? -17.516 -9.346 23.725 1.00 79.00 318 GLN A CA 1
ATOM 2542 C C . GLN A 1 318 ? -17.167 -8.891 25.139 1.00 79.00 318 GLN A C 1
ATOM 2544 O O . GLN A 1 318 ? -17.917 -9.170 26.071 1.00 79.00 318 GLN A O 1
ATOM 2549 N N . GLN A 1 319 ? -16.059 -8.167 25.285 1.00 79.62 319 GLN A N 1
ATOM 2550 C CA . GLN A 1 319 ? -15.536 -7.747 26.579 1.00 79.62 319 GLN A CA 1
ATOM 2551 C C . GLN A 1 319 ? -16.497 -6.751 27.263 1.00 79.62 319 GLN A C 1
ATOM 2553 O O . GLN A 1 319 ? -16.752 -6.889 28.454 1.00 79.62 319 GLN A O 1
ATOM 2558 N N . THR A 1 320 ? -17.196 -5.883 26.511 1.00 79.00 320 THR A N 1
ATOM 2559 C CA . THR A 1 320 ? -18.304 -5.068 27.074 1.00 79.00 320 THR A CA 1
ATOM 2560 C C . THR A 1 320 ? -19.505 -5.891 27.565 1.00 79.00 320 THR A C 1
ATOM 2562 O O . THR A 1 320 ? -20.135 -5.520 28.556 1.00 79.00 320 THR A O 1
ATOM 2565 N N . VAL A 1 321 ? -19.826 -7.029 26.928 1.00 80.19 321 VAL A N 1
ATOM 2566 C CA . VAL A 1 321 ? -20.886 -7.940 27.411 1.00 80.19 321 VAL A CA 1
ATOM 2567 C C . VAL A 1 321 ? -20.439 -8.660 28.684 1.00 80.19 321 VAL A C 1
ATOM 2569 O O . VAL A 1 321 ? -21.242 -8.801 29.605 1.00 80.19 321 VAL A O 1
ATOM 2572 N N . VAL A 1 322 ? -19.169 -9.078 28.761 1.00 81.88 322 VAL A N 1
ATOM 2573 C CA . VAL A 1 322 ? -18.588 -9.684 29.971 1.00 81.88 322 VAL A CA 1
ATOM 2574 C C . VAL A 1 322 ? -18.614 -8.691 31.131 1.00 81.88 322 VAL A C 1
ATOM 2576 O O . VAL A 1 322 ? -19.185 -9.019 32.166 1.00 81.88 322 VAL A O 1
ATOM 2579 N N . ASN A 1 323 ? -18.095 -7.472 30.950 1.00 82.19 323 ASN A N 1
ATOM 2580 C CA . ASN A 1 323 ? -18.099 -6.437 31.989 1.00 82.19 323 ASN A CA 1
ATOM 2581 C C . ASN A 1 323 ? -19.527 -6.095 32.441 1.00 82.19 323 ASN A C 1
ATOM 2583 O O . ASN A 1 323 ? -19.783 -5.984 33.637 1.00 82.19 323 ASN A O 1
ATOM 2587 N N . CYS A 1 324 ? -20.493 -6.010 31.517 1.00 81.12 324 CYS A N 1
ATOM 2588 C CA . CYS A 1 324 ? -21.892 -5.790 31.884 1.00 81.12 324 CYS A CA 1
ATOM 2589 C C . CYS A 1 324 ? -22.471 -6.953 32.709 1.00 81.12 324 CYS A C 1
ATOM 2591 O O . CYS A 1 324 ? -23.114 -6.717 33.730 1.00 81.12 324 CYS A O 1
ATOM 2593 N N . ALA A 1 325 ? -22.211 -8.205 32.320 1.00 81.56 325 ALA A N 1
ATOM 2594 C C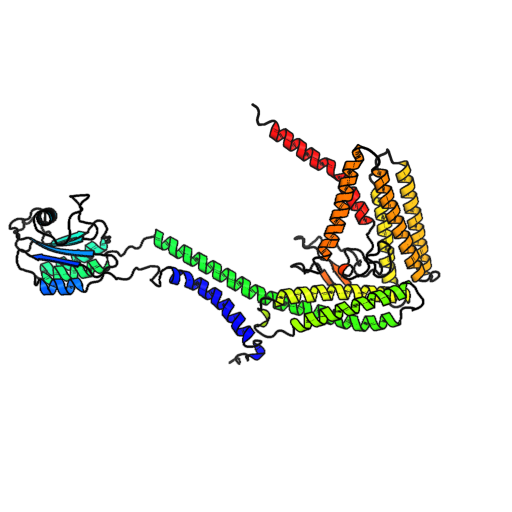A . ALA A 1 325 ? -22.661 -9.373 33.075 1.00 81.56 325 ALA A CA 1
ATOM 2595 C C . ALA A 1 325 ? -22.003 -9.457 34.463 1.00 81.56 325 ALA A C 1
ATOM 2597 O O . ALA A 1 325 ? -22.690 -9.716 35.450 1.00 81.56 325 ALA A O 1
ATOM 2598 N N . GLN A 1 326 ? -20.695 -9.204 34.561 1.00 84.44 326 GLN A N 1
ATOM 2599 C CA . GLN A 1 326 ? -19.961 -9.154 35.828 1.00 84.44 326 GLN A CA 1
ATOM 2600 C C . GLN A 1 326 ? -20.514 -8.060 36.748 1.00 84.44 326 GLN A C 1
ATOM 2602 O O . GLN A 1 326 ? -20.817 -8.338 37.909 1.00 84.44 326 GLN A O 1
ATOM 2607 N N . LEU A 1 327 ? -20.742 -6.856 36.212 1.00 86.19 327 LEU A N 1
ATOM 2608 C CA . LEU A 1 327 ? -21.313 -5.725 36.940 1.00 86.19 327 LEU A CA 1
ATOM 2609 C C . LEU A 1 327 ? -22.729 -6.023 37.454 1.00 86.19 327 LEU A C 1
ATOM 2611 O O . LEU A 1 327 ? -22.968 -5.914 38.653 1.00 86.19 327 LEU A O 1
ATOM 2615 N N . LEU A 1 328 ? -23.647 -6.462 36.584 1.00 84.06 328 LEU A N 1
ATOM 2616 C CA . LEU A 1 328 ? -25.036 -6.770 36.960 1.00 84.06 328 LEU A CA 1
ATOM 2617 C C . LEU A 1 328 ? -25.143 -7.930 37.961 1.00 84.06 328 LEU A C 1
ATOM 2619 O O . LEU A 1 328 ? -26.030 -7.926 38.811 1.00 84.06 328 LEU A O 1
ATOM 2623 N N . THR A 1 329 ? -24.237 -8.911 37.895 1.00 83.06 329 THR A N 1
ATOM 2624 C CA . THR A 1 329 ? -24.236 -10.071 38.807 1.00 83.06 329 THR A CA 1
ATOM 2625 C C . THR A 1 329 ? -23.381 -9.881 40.062 1.00 83.06 329 THR A C 1
ATOM 2627 O O . THR A 1 329 ? -23.441 -10.729 40.953 1.00 83.06 329 THR A O 1
ATOM 2630 N N . ARG A 1 330 ? -22.600 -8.790 40.150 1.00 85.44 330 ARG A N 1
ATOM 2631 C CA . ARG A 1 330 ? -21.572 -8.537 41.180 1.00 85.44 330 ARG A CA 1
ATOM 2632 C C . ARG A 1 330 ? -20.600 -9.721 41.364 1.00 85.44 330 ARG A C 1
ATOM 2634 O O . ARG A 1 330 ? -20.302 -10.123 42.490 1.00 85.44 330 ARG A O 1
ATOM 2641 N N . LYS A 1 331 ? -20.125 -10.313 40.260 1.00 81.31 331 LYS A N 1
ATOM 2642 C CA . LYS A 1 331 ? -19.193 -11.465 40.245 1.00 81.31 331 LYS A CA 1
ATOM 2643 C C . LYS A 1 331 ? -17.998 -11.208 39.327 1.00 81.31 331 LYS A C 1
ATOM 2645 O O . LYS A 1 331 ? -18.143 -10.566 38.294 1.00 81.31 331 LYS A O 1
ATOM 2650 N N . GLY A 1 332 ? -16.834 -11.764 39.669 1.00 81.06 332 GLY A N 1
ATOM 2651 C CA . GLY A 1 332 ? -15.585 -11.510 38.937 1.00 81.06 332 GLY A CA 1
ATOM 2652 C C . GLY A 1 332 ? -15.068 -10.087 39.172 1.00 81.06 332 GLY A C 1
ATOM 2653 O O . GLY A 1 332 ? -15.251 -9.551 40.263 1.00 81.06 332 GLY A O 1
ATOM 2654 N N . ALA A 1 333 ? -14.466 -9.473 38.149 1.00 81.44 333 ALA A N 1
ATOM 2655 C CA . ALA A 1 333 ? -13.911 -8.113 38.175 1.00 81.44 333 ALA A CA 1
ATOM 2656 C C . ALA A 1 333 ? -15.003 -7.023 38.065 1.00 81.44 333 ALA A C 1
ATOM 2658 O O . ALA A 1 333 ? -14.942 -6.097 37.250 1.00 81.44 333 ALA A O 1
ATOM 2659 N N . TRP A 1 334 ? -16.055 -7.145 38.880 1.00 85.25 334 TRP A N 1
ATOM 2660 C CA . TRP A 1 334 ? -17.195 -6.231 38.835 1.00 85.25 334 TRP A CA 1
ATOM 2661 C C . TRP A 1 334 ? -16.851 -4.844 39.392 1.00 85.25 334 TRP A C 1
ATOM 2663 O O . TRP A 1 334 ? -17.413 -3.863 38.912 1.00 85.25 334 TRP A O 1
ATOM 2673 N N . GLN A 1 335 ? -15.918 -4.747 40.350 1.00 85.06 335 GLN A N 1
ATOM 2674 C CA . GLN A 1 335 ? -15.416 -3.469 40.865 1.00 85.06 335 GLN A CA 1
ATOM 2675 C C . GLN A 1 335 ? -14.650 -2.699 39.786 1.00 85.06 335 GLN A C 1
ATOM 2677 O O . GLN A 1 335 ? -14.983 -1.550 39.534 1.00 85.06 335 GLN A O 1
ATOM 2682 N N . GLU A 1 336 ? -13.730 -3.345 39.064 1.00 81.38 336 GLU A N 1
ATOM 2683 C CA . GLU A 1 336 ? -13.027 -2.728 37.927 1.00 81.38 336 GLU A CA 1
ATOM 2684 C C . GLU A 1 336 ? -14.026 -2.300 36.833 1.00 81.38 336 GLU A C 1
ATOM 2686 O O . GLU A 1 336 ? -13.960 -1.200 36.286 1.00 81.38 336 GLU A O 1
ATOM 2691 N N . SER A 1 337 ? -15.027 -3.142 36.545 1.00 83.44 337 SER A N 1
ATOM 2692 C CA . SER A 1 337 ? -16.115 -2.797 35.618 1.00 83.44 337 SER A CA 1
ATOM 2693 C C . SER A 1 337 ? -16.941 -1.589 36.091 1.00 83.44 337 SER A C 1
ATOM 2695 O O . SER A 1 337 ? -17.412 -0.817 35.258 1.00 83.44 337 SER A O 1
ATOM 2697 N N . TRP A 1 338 ? -17.114 -1.408 37.405 1.00 86.75 338 TRP A N 1
ATOM 2698 C CA . TRP A 1 338 ? -17.789 -0.255 38.006 1.00 86.75 338 TRP A CA 1
ATOM 2699 C C . TRP A 1 338 ? -16.919 1.009 37.982 1.00 86.75 338 TRP A C 1
ATOM 2701 O O . TRP A 1 338 ? -17.401 2.066 37.585 1.00 86.75 338 TRP A O 1
ATOM 2711 N N . GLU A 1 339 ? -15.643 0.907 38.352 1.00 84.6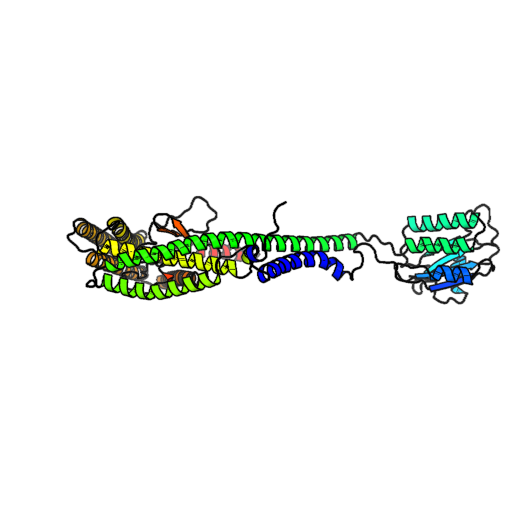2 339 GLU A N 1
ATOM 2712 C CA . GLU A 1 339 ? -14.679 2.015 38.353 1.00 84.62 339 GLU A CA 1
ATOM 2713 C C . GLU A 1 339 ? -14.529 2.620 36.954 1.00 84.62 339 GLU A C 1
ATOM 2715 O O . GLU A 1 339 ? -14.625 3.836 36.800 1.00 84.62 339 GLU A O 1
ATOM 2720 N N . ASN A 1 340 ? -14.429 1.777 35.921 1.00 80.75 340 ASN A N 1
ATOM 2721 C CA . ASN A 1 340 ? -14.410 2.221 34.526 1.00 80.75 340 ASN A CA 1
ATOM 2722 C C . ASN A 1 340 ? -15.687 3.004 34.134 1.00 80.75 340 ASN A C 1
ATOM 2724 O O . ASN A 1 340 ? -15.610 3.992 33.408 1.00 80.75 340 ASN A O 1
ATOM 2728 N N . GLU A 1 341 ? -16.871 2.601 34.610 1.00 84.38 341 GLU A N 1
ATOM 2729 C CA . GLU A 1 341 ? -18.138 3.313 34.357 1.00 84.38 341 GLU A CA 1
ATOM 2730 C C . GLU A 1 341 ? -18.255 4.629 35.142 1.00 84.38 341 GLU A C 1
ATOM 2732 O O . GLU A 1 341 ? -18.780 5.628 34.636 1.00 84.38 341 GLU A O 1
ATOM 2737 N N . TYR A 1 342 ? -17.769 4.628 36.379 1.00 87.38 342 TYR A N 1
ATOM 2738 C CA . TYR A 1 342 ? -17.718 5.784 37.261 1.00 87.38 342 TYR A CA 1
ATOM 2739 C C . TYR A 1 342 ? -16.782 6.868 36.699 1.00 87.38 342 TYR A C 1
ATOM 2741 O O . TYR A 1 342 ? -17.182 8.031 36.581 1.00 87.38 342 TYR A O 1
ATOM 2749 N N . GLU A 1 343 ? -15.579 6.483 36.260 1.00 84.56 343 GLU A N 1
ATOM 2750 C CA . GLU A 1 343 ? -14.565 7.410 35.752 1.00 84.56 343 GLU A CA 1
ATOM 2751 C C . GLU A 1 343 ? -15.047 8.157 34.495 1.00 84.56 343 GLU A C 1
ATOM 2753 O O . GLU A 1 343 ? -14.788 9.352 34.341 1.00 84.56 343 GLU A O 1
ATOM 2758 N N . LEU A 1 344 ? -15.823 7.502 33.619 1.00 81.62 344 LEU A N 1
ATOM 2759 C CA . LEU A 1 344 ? -16.441 8.166 32.465 1.00 81.62 344 LEU A CA 1
ATOM 2760 C C . LEU A 1 344 ? -17.329 9.353 32.870 1.00 81.62 344 LEU A C 1
ATOM 2762 O O . LEU A 1 344 ? -17.242 10.417 32.257 1.00 81.62 344 LEU A O 1
ATOM 2766 N N . VAL A 1 345 ? -18.162 9.197 33.905 1.00 87.88 345 VAL A N 1
ATOM 2767 C CA . VAL A 1 345 ? -19.063 10.272 34.368 1.00 87.88 345 VAL A CA 1
ATOM 2768 C C . VAL A 1 345 ? -18.286 11.347 35.119 1.00 87.88 345 VAL A C 1
ATOM 2770 O O . VAL A 1 345 ? -18.553 12.535 34.943 1.00 87.88 345 VAL A O 1
ATOM 2773 N N . GLN A 1 346 ? -17.274 10.953 35.893 1.00 89.69 346 GLN A N 1
ATOM 2774 C CA . GLN A 1 346 ? -16.358 11.890 36.539 1.00 89.69 346 GLN A CA 1
ATOM 2775 C C . GLN A 1 346 ? -15.658 12.790 35.504 1.00 89.69 346 GLN A C 1
ATOM 2777 O O . GLN A 1 346 ? -15.556 14.001 35.706 1.00 89.69 346 GLN A O 1
ATOM 2782 N N . ARG A 1 347 ? -15.233 12.220 34.367 1.00 87.50 347 ARG A N 1
ATOM 2783 C CA . ARG A 1 347 ? -14.637 12.953 33.238 1.00 87.50 347 ARG A CA 1
ATOM 2784 C C . ARG A 1 347 ? -15.638 13.853 32.519 1.00 87.50 347 ARG A C 1
ATOM 2786 O O . ARG A 1 347 ? -15.262 14.966 32.163 1.00 87.50 347 ARG A O 1
ATOM 2793 N N . ASP A 1 348 ? -16.887 13.422 32.333 1.00 87.56 348 ASP A N 1
ATOM 2794 C CA . ASP A 1 348 ? -17.942 14.275 31.767 1.00 87.56 348 ASP A CA 1
ATOM 2795 C C . ASP A 1 348 ? -18.188 15.511 32.659 1.00 87.56 348 ASP A C 1
ATOM 2797 O O . ASP A 1 348 ? -18.178 16.640 32.168 1.00 87.56 348 ASP A O 1
ATOM 2801 N N . ILE A 1 349 ? -18.311 15.327 33.980 1.00 91.12 349 ILE A N 1
ATOM 2802 C CA . ILE A 1 349 ? -18.477 16.424 34.955 1.00 91.12 349 ILE A CA 1
ATOM 2803 C C . ILE A 1 349 ? -17.235 17.336 34.991 1.00 91.12 349 ILE A C 1
ATOM 2805 O O . ILE A 1 349 ? -17.359 18.561 35.047 1.00 91.12 349 ILE A O 1
ATOM 2809 N N . ALA A 1 350 ? -16.026 16.771 34.911 1.00 88.56 350 ALA A N 1
ATOM 2810 C CA . ALA A 1 350 ? -14.792 17.552 34.821 1.00 88.56 350 ALA A CA 1
ATOM 2811 C C . ALA A 1 350 ? -14.683 18.338 33.498 1.00 88.56 350 ALA A C 1
ATOM 2813 O O . ALA A 1 350 ? -14.171 19.458 33.488 1.00 88.56 350 ALA A O 1
ATOM 2814 N N . ALA A 1 351 ? -15.198 17.799 32.389 1.00 87.00 351 ALA A N 1
ATOM 2815 C CA . ALA A 1 351 ? -15.258 18.493 31.105 1.00 87.00 351 ALA A CA 1
ATOM 2816 C C . ALA A 1 351 ? -16.234 19.681 31.128 1.00 87.00 351 ALA A C 1
ATOM 2818 O O . ALA A 1 351 ? -15.910 20.714 30.538 1.00 87.00 351 ALA A O 1
ATOM 2819 N N . VAL A 1 352 ? -17.358 19.579 31.860 1.00 88.88 352 VAL A N 1
ATOM 2820 C CA . VAL A 1 352 ? -18.209 20.741 32.183 1.00 88.88 352 VAL A CA 1
ATOM 2821 C C . VAL A 1 352 ? -17.371 21.795 32.903 1.00 88.88 352 VAL A C 1
ATOM 2823 O O . VAL A 1 352 ? -17.240 22.905 32.401 1.00 88.88 352 VAL A O 1
ATOM 2826 N N . ALA A 1 353 ? -16.731 21.441 34.023 1.00 87.81 353 ALA A N 1
ATOM 2827 C CA . ALA A 1 353 ? -15.919 22.374 34.814 1.00 87.81 353 ALA A CA 1
ATOM 2828 C C . ALA A 1 353 ? -14.826 23.077 33.988 1.00 87.81 353 ALA A C 1
ATOM 2830 O O . ALA A 1 353 ? -14.572 24.266 34.174 1.00 87.81 353 ALA A O 1
ATOM 2831 N N . ARG A 1 354 ? -14.213 22.357 33.040 1.00 86.62 354 ARG A N 1
ATOM 2832 C CA . ARG A 1 354 ? -13.191 22.885 32.131 1.00 86.62 354 ARG A CA 1
ATOM 2833 C C . ARG A 1 354 ? -13.729 23.967 31.189 1.00 86.62 354 ARG A C 1
ATOM 2835 O O . ARG A 1 354 ? -12.998 24.911 30.929 1.00 86.62 354 ARG A O 1
ATOM 2842 N N . ILE A 1 355 ? -14.978 23.887 30.710 1.00 85.31 355 ILE A N 1
ATOM 2843 C CA . ILE A 1 355 ? -15.585 24.968 29.895 1.00 85.31 355 ILE A CA 1
ATOM 2844 C C . ILE A 1 355 ? -15.547 26.300 30.669 1.00 85.31 355 ILE A C 1
ATOM 2846 O O . ILE A 1 355 ? -15.271 27.348 30.088 1.00 85.31 355 ILE A O 1
ATOM 2850 N N . PHE A 1 356 ? -15.724 26.241 31.993 1.00 81.50 356 PHE A N 1
ATOM 2851 C CA . PHE A 1 356 ? -15.782 27.414 32.864 1.00 81.50 356 PHE A CA 1
ATOM 2852 C C . PHE A 1 356 ? -14.422 27.943 33.352 1.00 81.50 356 PHE A C 1
ATOM 2854 O O . PHE A 1 356 ? -14.384 28.959 34.041 1.00 81.50 356 PHE A O 1
ATOM 2861 N N . SER A 1 357 ? -13.289 27.320 32.999 1.00 76.44 357 SER A N 1
ATOM 2862 C CA . SER A 1 357 ? -11.976 27.748 33.518 1.00 76.44 357 SER A CA 1
ATOM 2863 C C . SER A 1 357 ? -11.386 28.994 32.836 1.00 76.44 357 SER A C 1
ATOM 2865 O O . SER A 1 357 ? -10.349 29.482 33.275 1.00 76.44 357 SER A O 1
ATOM 2867 N N . TYR A 1 358 ? -12.010 29.492 31.762 1.00 68.50 358 TYR A N 1
ATOM 2868 C CA . TYR A 1 358 ? -11.539 30.632 30.955 1.00 68.50 358 TYR A CA 1
ATOM 2869 C C . TYR A 1 358 ? -12.681 31.596 30.582 1.00 68.50 358 TYR A C 1
ATOM 2871 O O . TYR A 1 358 ? -12.751 32.089 29.457 1.00 68.50 358 TYR A O 1
ATOM 2879 N N . VAL A 1 359 ? -13.623 31.826 31.498 1.00 67.56 359 VAL A N 1
ATOM 2880 C CA . VAL A 1 359 ? -14.831 32.614 31.208 1.00 67.56 359 VAL A CA 1
ATOM 2881 C C . VAL A 1 359 ? -14.580 34.122 31.380 1.00 67.56 359 VAL A C 1
ATOM 2883 O O . VAL A 1 359 ? -13.977 34.524 32.378 1.00 67.56 359 VAL A O 1
ATOM 2886 N N . PRO A 1 360 ? -15.030 34.978 30.439 1.00 66.12 360 PRO A N 1
ATOM 2887 C CA . PRO A 1 360 ? -15.000 36.432 30.604 1.00 66.12 360 PRO A CA 1
ATOM 2888 C C . PRO A 1 360 ? -15.828 36.909 31.806 1.00 66.12 360 PRO A C 1
ATOM 2890 O O . PRO A 1 360 ? -16.855 36.317 32.133 1.00 66.12 360 PRO A O 1
ATOM 2893 N N . LYS A 1 361 ? -15.442 38.045 32.406 1.00 65.44 361 LYS A N 1
ATOM 2894 C CA . LYS A 1 361 ? -16.134 38.646 33.570 1.00 65.44 361 LYS A CA 1
ATOM 2895 C C . LYS A 1 361 ? -17.642 38.862 33.363 1.00 65.44 361 LYS A C 1
ATOM 2897 O O . LYS A 1 361 ? -18.407 38.820 34.316 1.00 65.44 361 LYS A O 1
ATOM 2902 N N . GLU A 1 362 ? -18.073 39.041 32.117 1.00 67.69 362 GLU A N 1
ATOM 2903 C CA . GLU A 1 362 ? -19.480 39.203 31.718 1.00 67.69 362 GLU A CA 1
ATOM 2904 C C . GLU A 1 362 ? -20.378 38.011 32.118 1.00 67.69 362 GLU A C 1
ATOM 2906 O O . GLU A 1 362 ? -21.576 38.195 32.318 1.00 67.69 362 GLU A O 1
ATOM 2911 N N . HIS A 1 363 ? -19.810 36.811 32.305 1.00 72.69 363 HIS A N 1
ATOM 2912 C CA . HIS A 1 363 ? -20.533 35.592 32.699 1.00 72.69 363 HIS A CA 1
ATOM 2913 C C . HIS A 1 363 ? -20.048 35.015 34.051 1.00 72.69 363 HIS A C 1
ATOM 2915 O O . HIS A 1 363 ? -20.128 33.806 34.296 1.00 72.69 363 HIS A O 1
ATOM 2921 N N . GLU A 1 364 ? -19.530 35.859 34.950 1.00 76.38 364 GLU A N 1
ATOM 2922 C CA . GLU A 1 364 ? -18.997 35.448 36.262 1.00 76.38 364 GLU A CA 1
ATOM 2923 C C . GLU A 1 364 ? -20.068 34.800 37.165 1.00 76.38 364 GLU A C 1
ATOM 2925 O O . GLU A 1 364 ? -19.829 33.751 37.767 1.00 76.38 364 GLU A O 1
ATOM 2930 N N . SER A 1 365 ? -21.292 35.339 37.181 1.00 78.81 365 SER A N 1
ATOM 2931 C CA . SER A 1 365 ? -22.432 34.775 37.926 1.00 78.81 365 SER A CA 1
ATOM 2932 C C . SER A 1 365 ? -22.803 33.361 37.458 1.00 78.81 365 SER A C 1
ATOM 2934 O O . SER A 1 365 ? -22.922 32.444 38.274 1.00 78.81 365 SER A O 1
ATOM 2936 N N . PHE A 1 366 ? -22.904 33.162 36.142 1.00 79.12 366 PHE A N 1
ATOM 2937 C CA . PHE A 1 366 ? -23.175 31.861 35.525 1.00 79.12 366 PHE A CA 1
ATOM 2938 C C . PHE A 1 366 ? -22.029 30.862 35.760 1.00 79.12 366 PHE A C 1
ATOM 2940 O O . PHE A 1 366 ? -22.263 29.679 36.005 1.00 79.12 366 PHE A O 1
ATOM 2947 N N . SER A 1 367 ? -20.781 31.339 35.790 1.00 81.25 367 SER A N 1
ATOM 2948 C CA . SER A 1 367 ? -19.611 30.516 36.131 1.00 81.25 367 SER A CA 1
ATOM 2949 C C . SER A 1 367 ? -19.654 30.019 37.578 1.00 81.25 367 SER A C 1
ATOM 2951 O O . SER A 1 367 ? -19.352 28.854 37.845 1.00 81.25 367 SER A O 1
ATOM 2953 N N . HIS A 1 368 ? -20.077 30.863 38.524 1.00 84.38 368 HIS A N 1
ATOM 2954 C CA . HIS A 1 368 ? -20.287 30.448 39.912 1.00 84.38 368 HIS A CA 1
ATOM 2955 C C . HIS A 1 368 ? -21.420 29.423 40.055 1.00 84.38 368 HIS A C 1
ATOM 2957 O O . HIS A 1 368 ? -21.263 28.449 40.800 1.00 84.38 368 HIS A O 1
ATOM 2963 N N . GLU A 1 369 ? -22.527 29.594 39.328 1.00 85.50 369 GLU A N 1
ATOM 2964 C CA . GLU A 1 369 ? -23.614 28.611 39.280 1.00 85.50 369 GLU A CA 1
ATOM 2965 C C . GLU A 1 369 ? -23.127 27.262 38.727 1.00 85.50 369 GLU A C 1
ATOM 2967 O O . GLU A 1 369 ? -23.335 26.222 39.356 1.00 85.50 369 GLU A O 1
ATOM 2972 N N . ALA A 1 370 ? -22.386 27.276 37.619 1.00 84.94 370 ALA A N 1
ATOM 2973 C CA . ALA A 1 370 ? -21.810 26.080 37.016 1.00 84.94 370 ALA A CA 1
ATOM 2974 C C . ALA A 1 370 ? -20.816 25.354 37.934 1.00 84.94 370 ALA A C 1
ATOM 2976 O O . ALA A 1 370 ? -20.876 24.132 38.074 1.00 84.94 370 ALA A O 1
ATOM 2977 N N . LEU A 1 371 ? -19.929 26.078 38.623 1.00 86.81 371 LEU A N 1
ATOM 2978 C CA . LEU A 1 371 ? -19.004 25.475 39.588 1.00 86.81 371 LEU A CA 1
ATOM 2979 C C . LEU A 1 371 ? -19.735 24.909 40.819 1.00 86.81 371 LEU A C 1
ATOM 2981 O O . LEU A 1 371 ? -19.315 23.884 41.365 1.00 86.81 371 LEU 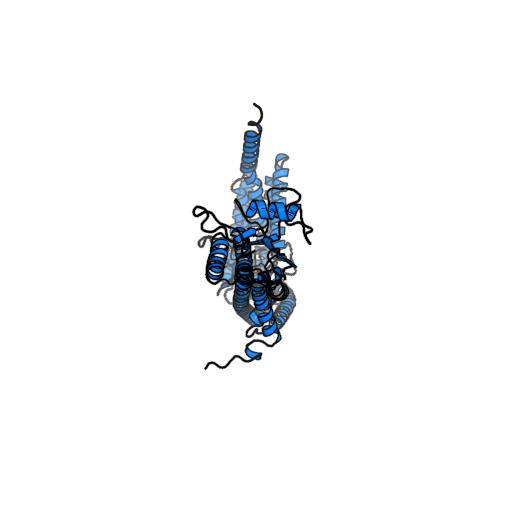A O 1
ATOM 2985 N N . LYS A 1 372 ? -20.849 25.522 41.242 1.00 90.69 372 LYS A N 1
ATOM 2986 C CA . LYS A 1 372 ? -21.732 24.976 42.286 1.00 90.69 372 LYS A CA 1
ATOM 2987 C C . LYS A 1 372 ? -22.432 23.698 41.808 1.00 90.69 372 LYS A C 1
ATOM 2989 O O . LYS A 1 372 ? -22.453 22.716 42.550 1.00 90.69 372 LYS A O 1
ATOM 2994 N N . TRP A 1 373 ? -22.927 23.679 40.569 1.00 92.25 373 TRP A N 1
ATOM 2995 C CA . TRP A 1 373 ? -23.509 22.498 39.924 1.00 92.25 373 TRP A CA 1
ATOM 2996 C C . TRP A 1 373 ? -22.488 21.352 39.831 1.00 92.25 373 TRP A C 1
ATOM 2998 O O . TRP A 1 373 ? -22.777 20.244 40.277 1.00 92.25 373 TRP A O 1
ATOM 3008 N N . VAL A 1 374 ? -21.256 21.621 39.380 1.00 92.12 374 VAL A N 1
ATOM 3009 C CA . VAL A 1 374 ? -20.164 20.629 39.310 1.00 92.12 374 VAL A CA 1
ATOM 3010 C C . VAL A 1 374 ? -19.876 20.015 40.683 1.00 92.12 374 VAL A C 1
ATOM 3012 O O . VAL A 1 374 ? -19.768 18.794 40.796 1.00 92.12 374 VAL A O 1
ATOM 3015 N N . LYS A 1 375 ? -19.778 20.836 41.740 1.00 92.31 375 LYS A N 1
ATOM 3016 C CA . LYS A 1 375 ? -19.566 20.351 43.117 1.00 92.31 375 LYS A CA 1
ATOM 3017 C C . LYS A 1 375 ? -20.715 19.456 43.589 1.00 92.31 375 LYS A C 1
ATOM 3019 O O . LYS A 1 375 ? -20.457 18.379 44.121 1.00 92.31 375 LYS A O 1
ATOM 3024 N N . LEU A 1 376 ? -21.963 19.871 43.352 1.00 94.81 376 LEU A N 1
ATOM 3025 C CA . LEU A 1 376 ? -23.159 19.100 43.702 1.00 94.81 376 LEU A CA 1
ATOM 3026 C C . LEU A 1 376 ? -23.180 17.738 42.990 1.00 94.81 376 LEU A C 1
ATOM 3028 O O . LEU A 1 376 ? -23.373 16.709 43.633 1.00 94.81 376 LEU A O 1
ATOM 3032 N N . LYS A 1 377 ? -22.937 17.720 41.675 1.00 94.12 377 LYS A N 1
ATOM 3033 C CA . LYS A 1 377 ? -22.976 16.495 40.862 1.00 94.12 377 LYS A CA 1
ATOM 3034 C C . LYS A 1 377 ? -21.816 15.550 41.124 1.00 94.12 377 LYS A C 1
ATOM 3036 O O . LYS A 1 377 ? -22.001 14.340 41.036 1.00 94.12 377 LYS A O 1
ATOM 3041 N N . ARG A 1 378 ? -20.653 16.072 41.518 1.00 93.31 378 ARG A N 1
ATOM 3042 C CA . ARG A 1 378 ? -19.554 15.243 42.019 1.00 93.31 378 ARG A CA 1
ATOM 3043 C C . ARG A 1 378 ? -19.935 14.551 43.331 1.00 93.31 378 ARG A C 1
ATOM 3045 O O . ARG A 1 378 ? -19.834 13.336 43.396 1.00 93.31 378 ARG A O 1
ATOM 3052 N N . ALA A 1 379 ? -20.487 15.277 44.306 1.00 93.00 379 ALA A N 1
ATOM 3053 C CA . ALA A 1 379 ? -20.955 14.674 45.558 1.00 93.00 379 ALA A CA 1
ATOM 3054 C C . ALA A 1 379 ? -22.087 13.643 45.342 1.00 93.00 379 ALA A C 1
ATOM 3056 O O . ALA A 1 379 ? -22.125 12.609 46.006 1.00 93.00 379 ALA A O 1
ATOM 3057 N N . GLU A 1 380 ? -22.990 13.884 44.385 1.00 93.81 380 GLU A N 1
ATOM 3058 C CA . GLU A 1 380 ? -24.045 12.939 43.986 1.00 93.81 380 GLU A CA 1
ATOM 3059 C C . GLU A 1 380 ? -23.473 11.655 43.344 1.00 93.81 380 GLU A C 1
ATOM 3061 O O . GLU A 1 380 ? -23.939 10.545 43.630 1.00 93.81 380 GLU A O 1
ATOM 3066 N N . LEU A 1 381 ? -22.417 11.787 42.533 1.00 93.62 381 LEU A N 1
ATOM 3067 C CA . LEU A 1 381 ? -21.666 10.672 41.951 1.00 93.62 381 LEU A CA 1
ATOM 3068 C C . LEU A 1 381 ? -20.897 9.873 43.026 1.00 93.62 381 LEU A C 1
ATOM 3070 O O . LEU A 1 381 ? -21.022 8.647 43.075 1.00 93.62 381 LEU A O 1
ATOM 3074 N N . ASP A 1 382 ? -20.183 10.554 43.928 1.00 92.44 382 ASP A N 1
ATOM 3075 C CA . ASP A 1 382 ? -19.437 9.956 45.049 1.00 92.44 382 ASP A CA 1
ATOM 3076 C C . ASP A 1 382 ? -20.384 9.182 45.999 1.00 92.44 382 ASP A C 1
ATOM 3078 O O . ASP A 1 382 ? -20.111 8.047 46.413 1.00 92.44 382 ASP A O 1
ATOM 3082 N N . ALA A 1 383 ? -21.560 9.751 46.294 1.00 92.38 383 ALA A N 1
ATOM 3083 C CA . ALA A 1 383 ? -22.601 9.099 47.089 1.00 92.38 383 ALA A CA 1
ATOM 3084 C C . ALA A 1 383 ? -23.192 7.866 46.380 1.00 92.38 383 ALA A C 1
ATOM 3086 O O . ALA A 1 383 ? -23.495 6.861 47.029 1.00 92.38 383 ALA A O 1
ATOM 3087 N N . THR A 1 384 ? -23.332 7.908 45.052 1.00 92.12 384 THR A N 1
ATOM 3088 C CA . THR A 1 384 ? -23.792 6.764 44.245 1.00 92.12 384 THR A CA 1
ATOM 3089 C C . THR A 1 384 ? -22.766 5.629 44.274 1.00 92.12 384 THR A C 1
ATOM 3091 O O . THR A 1 384 ? -23.133 4.487 44.555 1.00 92.12 384 THR A O 1
ATOM 3094 N N . ALA A 1 385 ? -21.474 5.928 44.099 1.00 90.38 385 ALA A N 1
ATOM 3095 C CA . ALA A 1 385 ? -20.397 4.944 44.240 1.00 90.38 385 ALA A CA 1
ATOM 3096 C C . ALA A 1 385 ? -20.380 4.305 45.636 1.00 90.38 385 ALA A C 1
ATOM 3098 O O . ALA A 1 385 ? -20.347 3.079 45.757 1.00 90.38 385 ALA A O 1
ATOM 3099 N N . THR A 1 386 ? -20.520 5.115 46.689 1.00 90.44 386 THR A N 1
ATOM 3100 C CA . THR A 1 386 ? -20.624 4.627 48.073 1.00 90.44 386 THR A CA 1
ATOM 3101 C C . THR A 1 386 ? -21.804 3.660 48.251 1.00 90.44 386 THR A C 1
ATOM 3103 O O . THR A 1 386 ? -21.646 2.594 48.853 1.00 90.44 386 THR A O 1
ATOM 3106 N N . LYS A 1 387 ? -22.982 3.958 47.680 1.00 91.31 387 LYS A N 1
ATOM 3107 C CA . LYS A 1 387 ? -24.162 3.070 47.739 1.00 91.31 387 LYS A CA 1
ATOM 3108 C C . LYS A 1 387 ? -23.965 1.744 46.991 1.00 91.31 387 LYS A C 1
ATOM 3110 O O . LYS A 1 387 ? -24.450 0.702 47.436 1.00 91.31 387 LYS A O 1
ATOM 3115 N N . VAL A 1 388 ? -23.233 1.749 45.877 1.00 90.25 388 VAL A N 1
ATOM 3116 C CA . VAL A 1 388 ? -22.901 0.522 45.130 1.00 90.25 388 VAL A CA 1
ATOM 3117 C C . VAL A 1 388 ? -21.916 -0.351 45.906 1.00 90.25 388 VAL A C 1
ATOM 3119 O O . VAL A 1 388 ? -22.159 -1.550 46.063 1.00 90.25 388 VAL A O 1
ATOM 3122 N N . LEU A 1 389 ? -20.845 0.243 46.441 1.00 87.56 389 LEU A N 1
ATOM 3123 C CA . LEU A 1 389 ? -19.814 -0.464 47.211 1.00 87.56 389 LEU A CA 1
ATOM 3124 C C . LEU A 1 389 ? -20.373 -1.053 48.517 1.00 87.56 389 LEU A C 1
ATOM 3126 O O . LEU A 1 389 ? -20.128 -2.219 48.822 1.00 87.56 389 LEU A O 1
ATOM 3130 N N . THR A 1 390 ? -21.220 -0.302 49.229 1.00 88.50 390 THR A N 1
ATOM 3131 C CA . THR A 1 390 ? -21.961 -0.777 50.420 1.00 88.50 390 THR A CA 1
ATOM 3132 C C . THR A 1 390 ? -23.110 -1.741 50.096 1.00 88.50 390 THR A C 1
ATOM 3134 O O . THR A 1 390 ? -23.828 -2.171 50.994 1.00 88.50 390 THR A O 1
ATOM 3137 N N . ARG A 1 391 ? -23.299 -2.104 48.818 1.00 86.31 391 ARG A N 1
ATOM 3138 C CA . ARG A 1 391 ? -24.355 -2.988 48.286 1.00 86.31 391 ARG A CA 1
ATOM 3139 C C . ARG A 1 391 ? -25.796 -2.486 48.439 1.00 86.31 391 ARG A C 1
ATOM 3141 O O . ARG A 1 391 ? -26.693 -3.178 47.948 1.00 86.31 391 ARG A O 1
ATOM 3148 N N . THR A 1 392 ? -26.012 -1.304 49.018 1.00 88.75 392 THR A N 1
ATOM 3149 C CA . THR A 1 392 ? -27.333 -0.696 49.271 1.00 88.75 392 THR A CA 1
ATOM 3150 C C . THR A 1 392 ? -28.091 -0.314 47.995 1.00 88.75 392 THR A C 1
ATOM 3152 O O . THR A 1 392 ? -29.317 -0.271 48.016 1.00 88.75 392 THR A O 1
ATOM 3155 N N . MET A 1 393 ? -27.395 -0.103 46.871 1.00 87.75 393 MET A N 1
ATOM 3156 C CA . MET A 1 393 ? -27.995 0.143 45.550 1.00 87.75 393 MET A CA 1
ATOM 3157 C C . MET A 1 393 ? -27.630 -0.971 44.550 1.00 87.75 393 MET A C 1
ATOM 3159 O O . MET A 1 393 ? -26.443 -1.304 44.429 1.00 87.75 393 MET A O 1
ATOM 3163 N N . PRO A 1 394 ? -28.595 -1.562 43.813 1.00 86.38 394 PRO A N 1
ATOM 3164 C CA . PRO A 1 394 ? -28.300 -2.566 42.792 1.00 86.38 394 PRO A CA 1
ATOM 3165 C C . PRO A 1 394 ? -27.555 -1.946 41.589 1.00 86.38 394 PRO A C 1
ATOM 3167 O O . PRO A 1 394 ? -27.757 -0.770 41.279 1.00 86.38 394 PRO A O 1
ATOM 3170 N N . PRO A 1 395 ? -26.706 -2.711 40.872 1.00 86.50 395 PRO A N 1
ATOM 3171 C CA . PRO A 1 395 ? -25.877 -2.162 39.791 1.00 86.50 395 PRO A CA 1
ATOM 3172 C C . PRO A 1 395 ? -26.679 -1.590 38.611 1.00 86.50 395 PRO A C 1
ATOM 3174 O O . PRO A 1 395 ? -26.212 -0.679 37.934 1.00 86.50 395 PRO A O 1
ATOM 3177 N N . SER A 1 396 ? -27.888 -2.101 38.371 1.00 83.19 396 SER A N 1
ATOM 3178 C CA . SER A 1 396 ? -28.811 -1.628 37.333 1.00 83.19 396 SER A CA 1
ATOM 3179 C C . SER A 1 396 ? -29.301 -0.199 37.591 1.00 83.19 396 SER A C 1
ATOM 3181 O O . SER A 1 396 ? -29.225 0.650 36.702 1.00 83.19 396 SER A O 1
ATOM 3183 N N . ASP A 1 397 ? -29.729 0.104 38.818 1.00 86.94 397 ASP A N 1
ATOM 3184 C CA . ASP A 1 397 ? -30.136 1.461 39.196 1.00 86.94 397 ASP A CA 1
ATOM 3185 C C . ASP A 1 397 ? -28.935 2.400 39.304 1.00 86.94 397 ASP A C 1
ATOM 3187 O O . ASP A 1 397 ? -29.023 3.557 38.906 1.00 86.94 397 ASP A O 1
ATOM 3191 N N . ALA A 1 398 ? -27.766 1.897 39.700 1.00 88.50 398 ALA A N 1
ATOM 3192 C CA . ALA A 1 398 ? -26.542 2.684 39.633 1.00 88.50 398 ALA A CA 1
ATOM 3193 C C . ALA A 1 398 ? -26.185 3.091 38.189 1.00 88.50 398 ALA A C 1
ATOM 3195 O O . ALA A 1 398 ? -25.873 4.252 37.932 1.00 88.50 398 ALA A O 1
ATOM 3196 N N . LEU A 1 399 ? -26.308 2.181 37.213 1.00 87.06 399 LEU A N 1
ATOM 3197 C CA . LEU A 1 399 ? -26.152 2.509 35.788 1.00 87.06 399 LEU A CA 1
ATOM 3198 C C . LEU A 1 399 ? -27.223 3.495 35.284 1.00 87.06 399 LEU A C 1
ATOM 3200 O O . LEU A 1 399 ? 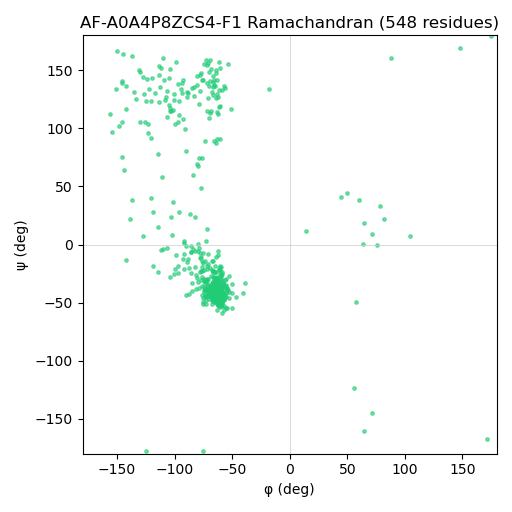-26.946 4.272 34.363 1.00 87.06 399 LEU A O 1
ATOM 3204 N N . ARG A 1 400 ? -28.426 3.496 35.873 1.00 86.19 400 ARG A N 1
ATOM 3205 C CA . ARG A 1 400 ? -29.478 4.494 35.615 1.00 86.19 400 ARG A CA 1
ATOM 3206 C C . ARG A 1 400 ? -29.075 5.873 36.131 1.00 86.19 400 ARG A C 1
ATOM 3208 O O . ARG A 1 400 ? -29.162 6.836 35.372 1.00 86.19 400 ARG A O 1
ATOM 3215 N N . GLU A 1 401 ? -28.545 5.964 37.348 1.00 89.38 401 GLU A N 1
ATOM 3216 C CA . GLU A 1 401 ? -28.032 7.220 37.905 1.00 89.38 401 GLU A CA 1
ATOM 3217 C C . GLU A 1 401 ? -26.827 7.750 37.118 1.00 89.38 401 GLU A C 1
ATOM 3219 O O . GLU A 1 401 ? -26.819 8.912 36.717 1.00 89.38 401 GLU A O 1
ATOM 3224 N N . LEU A 1 402 ? -25.861 6.897 36.759 1.00 89.62 402 LEU A N 1
ATOM 3225 C CA . LEU A 1 402 ? -24.742 7.290 35.890 1.00 89.62 402 LEU A CA 1
ATOM 3226 C C . LEU A 1 402 ? -25.211 7.764 34.497 1.00 89.62 402 LEU A C 1
ATOM 3228 O O . LEU A 1 402 ? -24.616 8.670 33.906 1.00 89.62 402 LEU A O 1
ATOM 3232 N N . THR A 1 403 ? -26.287 7.174 33.966 1.00 86.50 403 THR A N 1
ATOM 3233 C CA . THR A 1 403 ? -26.930 7.595 32.707 1.00 86.50 403 THR A CA 1
ATOM 3234 C C . THR A 1 403 ? -27.601 8.961 32.847 1.00 86.50 403 THR A C 1
ATOM 3236 O O . THR A 1 403 ? -27.439 9.814 31.969 1.00 86.50 403 THR A O 1
ATOM 3239 N N . ARG A 1 404 ? -28.315 9.194 33.955 1.00 89.50 404 ARG A N 1
ATOM 3240 C CA . ARG A 1 404 ? -28.930 10.485 34.279 1.00 89.50 404 ARG A CA 1
ATOM 3241 C C . ARG A 1 404 ? -27.865 11.570 34.425 1.00 89.50 404 ARG A C 1
ATOM 3243 O O . ARG A 1 404 ? -27.948 12.568 33.718 1.00 8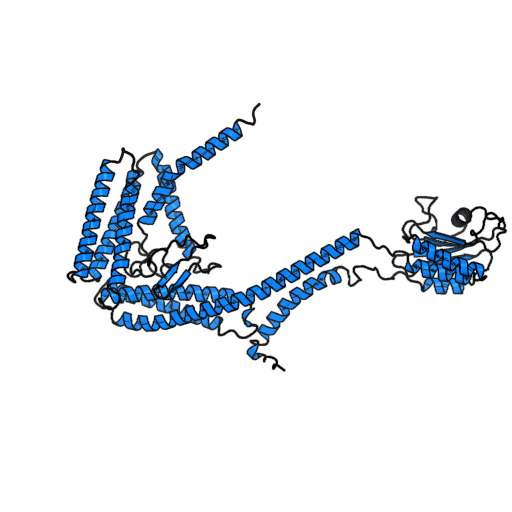9.50 404 ARG A O 1
ATOM 3250 N N . LEU A 1 405 ? -26.832 11.342 35.238 1.00 91.00 405 LEU A N 1
ATOM 3251 C CA . LEU A 1 405 ? -25.744 12.295 35.481 1.00 91.00 405 LEU A CA 1
ATOM 3252 C C . LEU A 1 405 ? -24.993 12.684 34.196 1.00 91.00 405 LEU A C 1
ATOM 3254 O O . LEU A 1 405 ? -24.784 13.869 33.961 1.00 91.00 405 LEU A O 1
ATOM 3258 N N . SER A 1 406 ? -24.648 11.727 33.323 1.00 88.19 406 SER A N 1
ATOM 3259 C CA . SER A 1 406 ? -24.015 12.037 32.024 1.00 88.19 406 SER A CA 1
ATOM 3260 C C . SER A 1 406 ? -24.967 12.807 31.088 1.00 88.19 406 SER A C 1
ATOM 3262 O O . SER A 1 406 ? -24.557 13.754 30.418 1.00 88.19 406 SER A O 1
ATOM 3264 N N . THR A 1 407 ? -26.270 12.490 31.100 1.00 87.19 407 THR A N 1
ATOM 3265 C CA . THR A 1 407 ? -27.282 13.233 30.321 1.00 87.19 407 THR A CA 1
ATOM 3266 C C . THR A 1 407 ? -27.473 14.664 30.837 1.00 87.19 407 THR A C 1
ATOM 3268 O O . THR A 1 407 ? -27.585 15.592 30.037 1.00 87.19 407 THR A O 1
ATOM 3271 N N . GLU A 1 408 ? -27.496 14.859 32.156 1.00 90.88 408 GLU A N 1
ATOM 3272 C CA . GLU A 1 408 ? -27.552 16.177 32.795 1.00 90.88 408 GLU A CA 1
ATOM 3273 C C . GLU A 1 408 ? -26.280 16.986 32.505 1.00 90.88 408 GLU A C 1
ATOM 3275 O O . GLU A 1 408 ? -26.392 18.133 32.083 1.00 90.88 408 GLU A O 1
ATOM 3280 N N . ALA A 1 409 ? -25.090 16.384 32.626 1.00 90.38 409 ALA A N 1
ATOM 3281 C CA . ALA A 1 409 ? -23.813 17.023 32.296 1.00 90.38 409 ALA A CA 1
ATOM 3282 C C . ALA A 1 409 ? -23.740 17.467 30.833 1.00 90.38 409 ALA A C 1
ATOM 3284 O O . ALA A 1 409 ? -23.309 18.582 30.544 1.00 90.38 409 ALA A O 1
ATOM 3285 N N . LYS A 1 410 ? -24.215 16.627 29.909 1.00 88.38 410 LYS A N 1
ATOM 3286 C CA . LYS A 1 410 ? -24.285 16.968 28.489 1.00 88.38 410 LYS A CA 1
ATOM 3287 C C . LYS A 1 410 ? -25.250 18.125 28.225 1.00 88.38 410 LYS A C 1
ATOM 3289 O O . LYS A 1 410 ? -24.853 19.081 27.568 1.00 88.38 410 LYS A O 1
ATOM 3294 N N . LYS A 1 411 ? -26.476 18.074 28.760 1.00 89.62 411 LYS A N 1
ATOM 3295 C CA . LYS A 1 411 ? -27.451 19.172 28.622 1.00 89.62 411 LYS A CA 1
ATOM 3296 C C . LYS A 1 411 ? -26.911 20.480 29.198 1.00 89.62 411 LYS A C 1
ATOM 3298 O O . LYS A 1 411 ? -27.037 21.514 28.554 1.00 89.62 411 LYS A O 1
ATOM 3303 N N . PHE A 1 412 ? -26.279 20.419 30.370 1.00 90.88 412 PHE A N 1
ATOM 3304 C CA . PHE A 1 412 ? -25.673 21.581 31.011 1.00 90.88 412 PHE A CA 1
ATOM 3305 C C . PHE A 1 412 ? -24.517 22.147 30.173 1.00 90.88 412 PHE A C 1
ATOM 3307 O O . PHE A 1 412 ? -24.422 23.356 30.017 1.00 90.88 412 PHE A O 1
ATOM 3314 N N . ALA A 1 413 ? -23.674 21.301 29.569 1.00 89.19 413 ALA A N 1
ATOM 3315 C CA . ALA A 1 413 ? -22.614 21.744 28.661 1.00 89.19 413 ALA A CA 1
ATOM 3316 C C . ALA A 1 413 ? -23.152 22.365 27.359 1.00 89.19 413 ALA A C 1
ATOM 3318 O O . ALA A 1 413 ? -22.607 23.363 26.898 1.00 89.19 413 ALA A O 1
ATOM 3319 N N . GLU A 1 414 ? -24.216 21.805 26.773 1.00 88.12 414 GLU A N 1
ATOM 3320 C CA . GLU A 1 414 ? -24.881 22.376 25.592 1.00 88.12 414 GLU A CA 1
ATOM 3321 C C . GLU A 1 414 ? -25.475 23.760 25.926 1.00 88.12 414 GLU A C 1
ATOM 3323 O O . GLU A 1 414 ? -25.157 24.737 25.250 1.00 88.12 414 GLU A O 1
ATOM 3328 N N . GLN A 1 415 ? -26.216 23.874 27.036 1.00 88.38 415 GLN A N 1
ATOM 3329 C CA . GLN A 1 415 ? -26.749 25.147 27.548 1.00 88.38 415 GLN A CA 1
ATOM 3330 C C . GLN A 1 415 ? -25.648 26.161 27.885 1.00 88.38 415 GLN A C 1
ATOM 3332 O O . GLN A 1 415 ? -25.787 27.343 27.585 1.00 88.38 415 GLN A O 1
ATOM 3337 N N . ALA A 1 416 ? -24.540 25.710 28.477 1.00 85.62 416 ALA A N 1
ATOM 3338 C CA . ALA A 1 416 ? -23.403 26.559 28.802 1.00 85.62 416 ALA A CA 1
ATOM 3339 C C . ALA A 1 416 ? -22.766 27.171 27.556 1.00 85.62 416 ALA A C 1
ATOM 3341 O O . ALA A 1 416 ? -22.456 28.358 27.548 1.00 85.62 416 ALA A O 1
ATOM 3342 N N . VAL A 1 417 ? -22.592 26.374 26.500 1.00 86.62 417 VAL A N 1
ATOM 3343 C CA . VAL A 1 417 ? -22.046 26.852 25.228 1.00 86.62 417 VAL A CA 1
ATOM 3344 C C . VAL A 1 417 ? -23.021 27.801 24.525 1.00 86.62 417 VAL A C 1
ATOM 3346 O O . VAL A 1 417 ? -22.575 28.809 23.985 1.00 86.62 417 VAL A O 1
ATOM 3349 N N . ASP A 1 418 ? -24.331 27.538 24.563 1.00 85.38 418 ASP A N 1
ATOM 3350 C CA . ASP A 1 418 ? -25.343 28.458 24.020 1.00 85.38 418 ASP A CA 1
ATOM 3351 C C . ASP A 1 418 ? -25.360 29.812 24.773 1.00 85.38 418 ASP A C 1
ATOM 3353 O O . ASP A 1 418 ? -25.448 30.865 24.138 1.00 85.38 418 ASP A O 1
ATOM 3357 N N . GLU A 1 419 ? -25.226 29.811 26.107 1.00 83.69 419 GLU A N 1
ATOM 3358 C CA . GLU A 1 419 ? -25.233 31.029 26.938 1.00 83.69 419 GLU A CA 1
ATOM 3359 C C . GLU A 1 419 ? -23.933 31.840 26.804 1.00 83.69 419 GLU A C 1
ATOM 3361 O O . GLU A 1 419 ? -23.982 33.050 26.577 1.00 83.69 419 GLU A O 1
ATOM 3366 N N . LEU A 1 420 ? -22.770 31.173 26.849 1.00 82.50 420 LEU A N 1
ATOM 3367 C CA . LEU A 1 420 ? -21.456 31.779 26.577 1.00 82.50 420 LEU A CA 1
ATOM 3368 C C . LEU A 1 420 ? -21.352 32.322 25.143 1.00 82.50 420 LEU A C 1
ATOM 3370 O O . LEU A 1 420 ? -20.507 33.174 24.866 1.00 82.50 420 LEU A O 1
ATOM 3374 N N . PHE A 1 421 ? -22.207 31.848 24.227 1.00 83.69 421 PHE A N 1
ATOM 3375 C CA . PHE A 1 421 ? -22.294 32.349 22.860 1.00 83.69 421 PHE A CA 1
ATOM 3376 C C . PHE A 1 421 ? -23.500 33.277 22.571 1.00 83.69 421 PHE A C 1
ATOM 3378 O O . PHE A 1 421 ? -23.870 33.483 21.410 1.00 83.69 421 PHE A O 1
ATOM 3385 N N . ARG A 1 422 ? -24.081 33.942 23.581 1.00 78.12 422 ARG A N 1
ATOM 3386 C CA . ARG A 1 422 ? -25.073 35.015 23.350 1.00 78.12 422 ARG A CA 1
ATOM 3387 C C . ARG A 1 422 ? -24.436 36.296 22.788 1.00 78.12 422 ARG A C 1
ATOM 3389 O O . ARG A 1 422 ? -23.693 36.987 23.470 1.00 78.12 422 ARG A O 1
ATOM 3396 N N . GLY A 1 423 ? -24.783 36.677 21.552 1.00 67.31 423 GLY A N 1
ATOM 3397 C CA . GLY A 1 423 ? -24.473 38.007 20.993 1.00 67.31 423 GLY A CA 1
ATOM 3398 C C . GLY A 1 423 ? -24.213 38.049 19.480 1.00 67.31 423 GLY A C 1
ATOM 3399 O O . GLY A 1 423 ? -24.040 37.019 18.830 1.00 67.31 423 GLY A O 1
ATOM 3400 N N . LYS A 1 424 ? -24.148 39.258 18.893 1.00 49.78 424 LYS A N 1
ATOM 3401 C CA . LYS A 1 424 ? -23.917 39.449 17.439 1.00 49.78 424 LYS A CA 1
ATOM 3402 C C . LYS A 1 424 ? -22.524 38.997 16.980 1.00 49.78 424 LYS A C 1
ATOM 3404 O O . LYS A 1 424 ? -22.422 38.306 15.973 1.00 49.78 424 LYS A O 1
ATOM 3409 N N . SER A 1 425 ? -21.475 39.351 17.723 1.00 57.59 425 SER A N 1
ATOM 3410 C CA . SER A 1 425 ? -20.092 38.881 17.509 1.00 57.59 425 SER A CA 1
ATOM 3411 C C . SER A 1 425 ? -19.939 37.375 17.741 1.00 57.59 425 SER A C 1
ATOM 3413 O O . SER A 1 425 ? -19.038 36.739 17.202 1.00 57.59 425 SER A O 1
ATOM 3415 N N . SER A 1 426 ? -20.841 36.803 18.533 1.00 68.50 426 SER A N 1
ATOM 3416 C CA . SER A 1 426 ? -20.751 35.433 19.012 1.00 68.50 426 SER A CA 1
ATOM 3417 C C . SER A 1 426 ? -21.229 34.386 18.005 1.00 68.50 426 SER A C 1
ATOM 3419 O O . SER A 1 426 ? -20.727 33.263 17.970 1.00 68.50 426 SER A O 1
ATOM 3421 N N . ARG A 1 427 ? -22.126 34.773 17.088 1.00 74.88 427 ARG A N 1
ATOM 3422 C CA . ARG A 1 427 ? -22.644 33.893 16.030 1.00 74.88 427 ARG A CA 1
ATOM 3423 C C . ARG A 1 427 ? -21.539 33.264 15.169 1.00 74.88 427 ARG A C 1
ATOM 3425 O O . ARG A 1 427 ? -21.650 32.096 14.809 1.00 74.88 427 ARG A O 1
ATOM 3432 N N . GLU A 1 428 ? -20.459 33.993 14.879 1.00 77.94 428 GLU A N 1
ATOM 3433 C CA . GLU A 1 428 ? -19.322 33.457 14.113 1.00 77.94 428 GLU A CA 1
ATOM 3434 C C . GLU A 1 428 ? -18.568 32.362 14.895 1.00 77.94 428 GLU A C 1
ATOM 3436 O O . GLU A 1 428 ? -18.183 31.335 14.329 1.00 77.94 428 GLU A O 1
ATOM 3441 N N . TYR A 1 429 ? -18.394 32.541 16.208 1.00 77.12 429 TYR A N 1
ATOM 3442 C CA . TYR A 1 429 ? -17.795 31.531 17.084 1.00 77.12 429 TYR A CA 1
ATOM 3443 C C . TYR A 1 429 ? -18.712 30.316 17.255 1.00 77.12 429 TYR A C 1
ATOM 3445 O O . TYR A 1 429 ? -18.233 29.184 17.179 1.00 77.12 429 TYR A O 1
ATOM 3453 N N . TYR A 1 430 ? -20.025 30.529 17.363 1.00 82.31 430 TYR A N 1
ATOM 3454 C CA . TYR A 1 430 ? -21.021 29.459 17.396 1.00 82.31 430 TYR A CA 1
ATOM 3455 C C . TYR A 1 430 ? -21.019 28.614 16.114 1.00 82.31 430 TYR A C 1
ATOM 3457 O O . TYR A 1 430 ? -21.047 27.383 16.165 1.00 82.31 430 TYR A O 1
ATOM 3465 N N . GLU A 1 431 ? -20.924 29.251 14.943 1.00 82.62 431 GLU A N 1
ATOM 3466 C CA . GLU A 1 431 ? -20.806 28.551 13.660 1.00 82.62 431 GLU A CA 1
ATOM 3467 C C . GLU A 1 431 ? -19.485 27.764 13.559 1.00 82.62 431 GLU A C 1
ATOM 3469 O O . GLU A 1 431 ? -19.492 26.626 13.081 1.00 82.62 431 GLU A O 1
ATOM 3474 N N . LYS A 1 432 ? -18.366 28.295 14.083 1.00 81.75 432 LYS A N 1
ATOM 3475 C CA . LYS A 1 432 ? -17.081 27.570 14.191 1.00 81.75 432 LYS A CA 1
ATOM 3476 C C . LYS A 1 432 ? -17.169 26.365 15.136 1.00 81.75 432 LYS A C 1
ATOM 3478 O O . LYS A 1 432 ? -16.764 25.273 14.735 1.00 81.75 432 LYS A O 1
ATOM 3483 N N . TYR A 1 433 ? -17.745 26.535 16.328 1.00 85.38 433 TYR A N 1
ATOM 3484 C CA . TYR A 1 433 ? -18.034 25.464 17.291 1.00 85.38 433 TYR A CA 1
ATOM 3485 C C . TYR A 1 433 ? -18.875 24.360 16.640 1.00 85.38 433 TYR A C 1
ATOM 3487 O O . TYR A 1 433 ? -18.458 23.202 16.583 1.00 85.38 433 TYR A O 1
ATOM 3495 N N . ARG A 1 434 ? -20.021 24.725 16.053 1.00 84.50 434 ARG A N 1
ATOM 3496 C CA . ARG A 1 434 ? -20.949 23.780 15.422 1.00 84.50 434 ARG A CA 1
ATOM 3497 C C . ARG A 1 434 ? -20.305 23.062 14.239 1.00 84.50 434 ARG A C 1
ATOM 3499 O O . ARG A 1 434 ? -20.499 21.859 14.087 1.00 84.50 434 ARG A O 1
ATOM 3506 N N . LYS A 1 435 ? -19.503 23.760 13.427 1.00 84.44 435 LYS A N 1
ATOM 3507 C CA . LYS A 1 435 ? -18.743 23.165 12.317 1.00 84.44 435 LYS A CA 1
ATOM 3508 C C . LYS A 1 435 ? -17.672 22.193 12.811 1.00 84.44 435 LYS A C 1
ATOM 3510 O O . LYS A 1 435 ? -17.530 21.133 12.209 1.00 84.44 435 LYS A O 1
ATOM 3515 N N . TYR A 1 436 ? -16.955 22.509 13.892 1.00 81.31 436 TYR A N 1
ATOM 3516 C CA . TYR A 1 436 ? -15.991 21.586 14.494 1.00 81.31 436 TYR A CA 1
ATOM 3517 C C . TYR A 1 436 ? -16.689 20.363 15.090 1.00 81.31 436 TYR A C 1
ATOM 3519 O O . TYR A 1 436 ? -16.317 19.248 14.754 1.00 81.31 436 TYR A O 1
ATOM 3527 N N . LEU A 1 437 ? -17.746 20.543 15.888 1.00 80.69 437 LEU A N 1
ATOM 3528 C CA . LEU A 1 437 ? -18.496 19.442 16.498 1.00 80.69 437 LEU A CA 1
ATOM 3529 C C . LEU A 1 437 ? -19.122 18.520 15.435 1.00 80.69 437 LEU A C 1
ATOM 3531 O O . LEU A 1 437 ? -19.037 17.297 15.541 1.00 80.69 437 LEU A O 1
ATOM 3535 N N . LEU A 1 438 ? -19.700 19.092 14.370 1.00 78.81 438 LEU A N 1
ATOM 3536 C CA . LEU A 1 438 ? -20.201 18.334 13.220 1.00 78.81 438 LEU A CA 1
ATOM 3537 C C . LEU A 1 438 ? -19.075 17.605 12.491 1.00 78.81 438 LEU A C 1
ATOM 3539 O O . LEU A 1 438 ? -19.229 16.421 12.206 1.00 78.81 438 LEU A O 1
ATOM 3543 N N . ARG A 1 439 ? -17.943 18.271 12.233 1.00 74.06 439 ARG A N 1
ATOM 3544 C CA . ARG A 1 439 ? -16.780 17.665 11.579 1.00 74.06 439 ARG A CA 1
ATOM 3545 C C . ARG A 1 439 ? -16.163 16.559 12.428 1.00 74.06 439 ARG A C 1
ATOM 3547 O O . ARG A 1 439 ? -15.859 15.521 11.873 1.00 74.06 439 ARG A O 1
ATOM 3554 N N . TYR A 1 440 ? -16.032 16.722 13.739 1.00 66.50 440 TYR A N 1
ATOM 3555 C CA . TYR A 1 440 ? -15.491 15.710 14.648 1.00 66.50 440 TYR A CA 1
ATOM 3556 C C . TYR A 1 440 ? -16.436 14.507 14.770 1.00 66.50 440 TYR A C 1
ATOM 3558 O O . TYR A 1 440 ? -16.013 13.353 14.683 1.00 66.50 440 TYR A O 1
ATOM 3566 N N . ARG A 1 441 ? -17.750 14.760 14.858 1.00 65.00 441 ARG A N 1
ATOM 3567 C CA . ARG A 1 441 ? -18.794 13.728 14.775 1.00 65.00 441 ARG A CA 1
ATOM 3568 C C . ARG A 1 441 ? -18.801 13.045 13.405 1.00 65.00 441 ARG A C 1
ATOM 3570 O O . ARG A 1 441 ? -19.087 11.851 13.327 1.00 65.00 441 ARG A O 1
ATOM 3577 N N . GLU A 1 442 ? -18.495 13.760 12.326 1.00 59.53 442 GLU A N 1
ATOM 3578 C CA . GLU A 1 442 ? -18.409 13.206 10.976 1.00 59.53 442 GLU A CA 1
ATOM 3579 C C . GLU A 1 442 ? -17.095 12.463 10.716 1.00 59.53 442 GLU A C 1
ATOM 3581 O O . GLU A 1 442 ? -17.149 11.394 10.133 1.00 59.53 442 GLU A O 1
ATOM 3586 N N . GLU A 1 443 ? -15.952 12.914 11.219 1.00 53.34 443 GLU A N 1
ATOM 3587 C CA . GLU A 1 443 ? -14.670 12.201 11.193 1.00 53.34 443 GLU A CA 1
ATOM 3588 C C . GLU A 1 443 ? -14.736 10.953 12.077 1.00 53.34 443 GLU A C 1
ATOM 3590 O O . GLU A 1 443 ? -14.299 9.891 11.650 1.00 53.34 443 GLU A O 1
ATOM 3595 N N . SER A 1 444 ? -15.422 11.004 13.222 1.00 49.22 444 SER A N 1
ATOM 3596 C CA . SER A 1 444 ? -15.776 9.810 14.006 1.00 49.22 444 SER A CA 1
ATOM 3597 C C . SER A 1 444 ? -16.711 8.872 13.225 1.00 49.22 444 SER A C 1
ATOM 3599 O O . SER A 1 444 ? -16.553 7.654 13.263 1.00 49.22 444 SER A O 1
ATOM 3601 N N . ARG A 1 445 ? -17.673 9.404 12.452 1.00 47.59 445 ARG A N 1
ATOM 3602 C CA . ARG A 1 445 ? -18.547 8.606 11.561 1.00 47.59 445 ARG A CA 1
ATOM 3603 C C . ARG A 1 445 ? -17.826 8.079 10.317 1.00 47.59 445 ARG A C 1
ATOM 3605 O O . ARG A 1 445 ? -18.222 7.028 9.822 1.00 47.59 445 ARG A O 1
ATOM 3612 N N . GLN A 1 446 ? -16.828 8.786 9.795 1.00 39.94 446 GLN A N 1
ATOM 3613 C CA . GLN A 1 446 ? -16.060 8.432 8.603 1.00 39.94 446 GLN A CA 1
ATOM 3614 C C . GLN A 1 446 ? -14.911 7.492 8.953 1.00 39.94 446 GLN A C 1
ATOM 3616 O O . GLN A 1 446 ? -14.689 6.561 8.194 1.00 39.94 446 GLN A O 1
ATOM 3621 N N . GLY A 1 447 ? -14.311 7.617 10.139 1.00 41.59 447 GLY A N 1
ATOM 3622 C CA . GLY A 1 447 ? -13.494 6.592 10.799 1.00 41.59 447 GLY A CA 1
ATOM 3623 C C . GLY A 1 447 ? -14.257 5.284 11.049 1.00 41.59 447 GLY A C 1
ATOM 3624 O O . GLY A 1 447 ? -13.659 4.215 11.072 1.00 41.59 447 GLY A O 1
ATOM 3625 N N . LEU A 1 448 ? -15.592 5.367 11.150 1.00 37.72 448 LEU A N 1
ATOM 3626 C CA . LEU A 1 448 ? -16.532 4.234 11.179 1.00 37.72 448 LEU A CA 1
ATOM 3627 C C . LEU A 1 448 ? -17.016 3.757 9.789 1.00 37.72 448 LEU A C 1
ATOM 3629 O O . LEU A 1 448 ? -17.614 2.680 9.685 1.00 37.72 448 LEU A O 1
ATOM 3633 N N . LYS A 1 449 ? -16.775 4.537 8.721 1.00 33.78 449 LYS A N 1
ATOM 3634 C CA . LYS A 1 449 ? -16.988 4.144 7.308 1.00 33.78 449 LYS A CA 1
ATOM 3635 C C . LYS A 1 449 ? -15.690 3.643 6.635 1.00 33.78 449 LYS A C 1
ATOM 3637 O O . LYS A 1 449 ? -15.749 2.830 5.712 1.00 33.78 449 LYS A O 1
ATOM 3642 N N . SER A 1 450 ? -14.516 4.050 7.123 1.00 31.45 450 SER A N 1
ATOM 3643 C CA . SER A 1 450 ? -13.382 3.144 7.332 1.00 31.45 450 SER A CA 1
ATOM 3644 C C . SER A 1 450 ? -13.633 2.283 8.587 1.00 31.45 450 SER A C 1
ATOM 3646 O O . SER A 1 450 ? -14.752 2.268 9.086 1.00 31.45 450 SER A O 1
ATOM 3648 N N . ALA A 1 451 ? -12.702 1.414 8.986 1.00 37.50 451 ALA A N 1
ATOM 3649 C CA . ALA A 1 451 ? -12.962 0.171 9.735 1.00 37.50 451 ALA A CA 1
ATOM 3650 C C . ALA A 1 451 ? -13.929 -0.799 9.010 1.00 37.50 451 ALA A C 1
ATOM 3652 O O . ALA A 1 451 ? -13.570 -1.951 8.777 1.00 37.50 451 ALA A O 1
ATOM 3653 N N . THR A 1 452 ? -15.093 -0.338 8.529 1.00 34.38 452 THR A N 1
ATOM 3654 C CA . THR A 1 452 ? -15.874 -1.027 7.486 1.00 34.38 452 THR A CA 1
ATOM 3655 C C . THR A 1 452 ? -15.174 -1.015 6.116 1.00 34.38 452 THR A C 1
ATOM 3657 O O . THR A 1 452 ? -15.319 -1.981 5.366 1.00 34.38 452 THR A O 1
ATOM 3660 N N . LYS A 1 453 ? -14.318 -0.023 5.825 1.00 35.28 453 LYS A N 1
ATOM 3661 C CA . LYS A 1 453 ? -13.128 -0.186 4.959 1.00 35.28 453 LYS A CA 1
ATOM 3662 C C . LYS A 1 453 ? -11.862 -0.216 5.836 1.00 35.28 453 LYS A C 1
ATOM 3664 O O . LYS A 1 453 ? -11.626 0.772 6.527 1.00 35.28 453 LYS A O 1
ATOM 3669 N N . PRO A 1 454 ? -11.041 -1.281 5.841 1.00 32.69 454 PRO A N 1
ATOM 3670 C CA . PRO A 1 454 ? -9.902 -1.363 6.755 1.00 32.69 454 PRO A CA 1
ATOM 3671 C C . PRO A 1 454 ? -8.898 -0.216 6.508 1.00 32.69 454 PRO A C 1
ATOM 3673 O O . PRO A 1 454 ? -8.571 0.049 5.346 1.00 32.69 454 PRO A O 1
ATOM 3676 N N . PRO A 1 455 ? -8.417 0.483 7.556 1.00 33.41 455 PRO A N 1
ATOM 3677 C CA . PRO A 1 455 ? -7.279 1.389 7.427 1.00 33.41 455 PRO A CA 1
ATOM 3678 C C . PRO A 1 455 ? -6.017 0.576 7.112 1.00 33.41 455 PRO A C 1
ATOM 3680 O O . PRO A 1 455 ? -5.842 -0.511 7.649 1.00 33.41 455 PRO A O 1
ATOM 3683 N N . SER A 1 456 ? -5.110 1.124 6.299 1.00 36.66 456 SER A N 1
ATOM 3684 C CA . SER A 1 456 ? -3.868 0.467 5.836 1.00 36.66 456 SER A CA 1
ATOM 3685 C C . SER A 1 456 ? -2.768 0.309 6.904 1.00 36.66 456 SER A C 1
ATOM 3687 O O . SER A 1 456 ? -1.599 0.073 6.581 1.00 36.66 456 SER A O 1
ATOM 3689 N N . ARG A 1 457 ? -3.131 0.520 8.174 1.00 37.41 457 ARG A N 1
ATOM 3690 C CA . ARG A 1 457 ? -2.348 0.268 9.385 1.00 37.41 457 ARG A CA 1
ATOM 3691 C C . ARG A 1 457 ? -3.323 -0.045 10.526 1.00 37.41 457 ARG A C 1
ATOM 3693 O O . ARG A 1 457 ? -4.276 0.717 10.708 1.00 37.41 457 ARG A O 1
ATOM 3700 N N . PRO A 1 458 ? -3.088 -1.090 11.338 1.00 42.97 458 PRO A N 1
ATOM 3701 C CA . PRO A 1 458 ? -3.882 -1.328 12.534 1.00 42.97 458 PRO A CA 1
ATOM 3702 C C . PRO A 1 458 ? -3.596 -0.238 13.574 1.00 42.97 458 PRO A C 1
ATOM 3704 O O . PRO A 1 458 ? -2.501 -0.163 14.120 1.00 42.97 458 PRO A O 1
ATOM 3707 N N . GLN A 1 459 ? -4.604 0.577 13.883 1.00 50.03 459 GLN A N 1
ATOM 3708 C CA . GLN A 1 459 ? -4.572 1.549 14.983 1.00 50.03 459 GLN A CA 1
ATOM 3709 C C . GLN A 1 459 ? -4.899 0.898 16.339 1.00 50.03 459 GLN A C 1
ATOM 3711 O O . GLN A 1 459 ? -5.401 1.571 17.229 1.00 50.03 459 GLN A O 1
ATOM 3716 N N . PHE A 1 460 ? -4.698 -0.417 16.499 1.00 48.47 460 PHE A N 1
ATOM 3717 C CA . PHE A 1 460 ? -5.068 -1.129 17.723 1.00 48.47 460 PHE A CA 1
ATOM 3718 C C . PHE A 1 460 ? -4.101 -2.275 18.061 1.00 48.47 460 PHE A C 1
ATOM 3720 O O . PHE A 1 460 ? -3.695 -3.025 17.169 1.00 48.47 460 PHE A O 1
ATOM 3727 N N . ARG A 1 461 ? -3.793 -2.450 19.354 1.00 43.81 461 ARG A N 1
ATOM 3728 C CA . ARG A 1 461 ? -3.131 -3.642 19.927 1.00 43.81 461 ARG A CA 1
ATOM 3729 C C . ARG A 1 461 ? -4.088 -4.387 20.857 1.00 43.81 461 ARG A C 1
ATOM 3731 O O . ARG A 1 461 ? -4.978 -3.784 21.451 1.00 43.81 461 ARG A O 1
ATOM 3738 N N . VAL A 1 462 ? -3.876 -5.692 21.007 1.00 41.84 462 VAL A N 1
ATOM 3739 C CA . VAL A 1 462 ? -4.550 -6.526 22.013 1.00 41.84 462 VAL A CA 1
ATOM 3740 C C . VAL A 1 462 ? -3.533 -6.853 23.103 1.00 41.84 462 VAL A C 1
ATOM 3742 O O . VAL A 1 462 ? -2.414 -7.243 22.782 1.00 41.84 462 VAL A O 1
ATOM 3745 N N . GLY A 1 463 ? -3.913 -6.681 24.366 1.00 40.41 463 GLY A N 1
ATOM 3746 C CA . GLY A 1 463 ? -3.131 -7.121 25.524 1.00 40.41 463 GLY A CA 1
ATOM 3747 C C . GLY A 1 463 ? -3.960 -8.021 26.439 1.00 40.41 463 GLY A C 1
ATOM 3748 O O . GLY A 1 463 ? -5.125 -8.305 26.152 1.00 40.41 463 GLY A O 1
ATOM 3749 N N . ALA A 1 464 ? -3.368 -8.454 27.555 1.00 34.50 464 ALA A N 1
ATOM 3750 C CA . ALA A 1 464 ? -4.017 -9.359 28.508 1.00 34.50 464 ALA A CA 1
ATOM 3751 C C . ALA A 1 464 ? -5.344 -8.805 29.068 1.00 34.50 464 ALA A C 1
ATOM 3753 O O . ALA A 1 464 ? -6.286 -9.569 29.260 1.00 34.50 464 ALA A O 1
ATOM 3754 N N . HIS A 1 465 ? -5.434 -7.482 29.249 1.00 35.12 465 HIS A N 1
ATOM 3755 C CA . HIS A 1 465 ? -6.559 -6.809 29.909 1.00 35.12 465 HIS A CA 1
ATOM 3756 C C . HIS A 1 465 ? -7.498 -6.042 28.956 1.00 35.12 465 HIS A C 1
ATOM 3758 O O . HIS A 1 465 ? -8.518 -5.525 29.395 1.00 35.12 465 HIS A O 1
ATOM 3764 N N . GLY A 1 466 ? -7.218 -5.971 27.645 1.00 45.78 466 GLY A N 1
ATOM 3765 C CA . GLY A 1 466 ? -8.090 -5.213 26.741 1.00 45.78 466 GLY A CA 1
ATOM 3766 C C . GLY A 1 466 ? -7.596 -5.005 25.309 1.00 45.78 466 GLY A C 1
ATOM 3767 O O . GLY A 1 466 ? -6.649 -5.639 24.833 1.00 45.78 466 GLY A O 1
ATOM 3768 N N . VAL A 1 467 ? -8.289 -4.101 24.611 1.00 45.00 467 VAL A N 1
ATOM 3769 C CA . VAL A 1 467 ? -7.944 -3.611 23.267 1.00 45.00 467 VAL A CA 1
ATOM 3770 C C . VAL A 1 467 ? -7.568 -2.134 23.374 1.00 45.00 467 VAL A C 1
ATOM 3772 O O . VAL A 1 467 ? -8.375 -1.325 23.824 1.00 45.00 467 VAL A O 1
ATOM 3775 N N . TYR A 1 468 ? -6.367 -1.776 22.936 1.00 45.34 468 TYR A N 1
ATOM 3776 C CA . TYR A 1 468 ? -5.792 -0.434 23.068 1.00 45.34 468 TYR A CA 1
ATOM 3777 C C . TYR A 1 468 ? -5.737 0.250 21.707 1.00 45.34 468 TYR A C 1
ATOM 3779 O O . TYR A 1 468 ? -5.417 -0.415 20.721 1.00 45.34 468 TYR A O 1
ATOM 3787 N N . TYR A 1 469 ? -6.010 1.555 21.639 1.00 39.75 469 TYR A N 1
ATOM 3788 C CA . TYR A 1 469 ? -5.769 2.356 20.433 1.00 39.75 469 TYR A CA 1
ATOM 3789 C C . TYR A 1 469 ? -4.277 2.707 20.316 1.00 39.75 469 TYR A C 1
ATOM 3791 O O . TYR A 1 469 ? -3.601 2.907 21.320 1.00 39.75 469 TYR A O 1
ATOM 3799 N N . VAL A 1 470 ? -3.761 2.781 19.090 1.00 42.34 470 VAL A N 1
ATOM 3800 C CA . VAL A 1 470 ? -2.368 3.121 18.778 1.00 42.34 470 VAL A CA 1
ATOM 3801 C C . VAL A 1 470 ? -2.355 4.209 17.711 1.00 42.34 470 VAL A C 1
ATOM 3803 O O . VAL A 1 470 ? -2.595 3.953 16.526 1.00 42.34 470 VAL A O 1
ATOM 3806 N N . THR A 1 471 ? -2.052 5.434 18.130 1.00 35.62 471 THR A N 1
ATOM 3807 C CA . THR A 1 471 ? -1.786 6.567 17.240 1.00 35.62 471 THR A CA 1
ATOM 3808 C C . THR A 1 471 ? -0.500 6.329 16.442 1.00 35.62 471 THR A C 1
ATOM 3810 O O . THR A 1 471 ? 0.516 5.950 17.020 1.00 35.62 471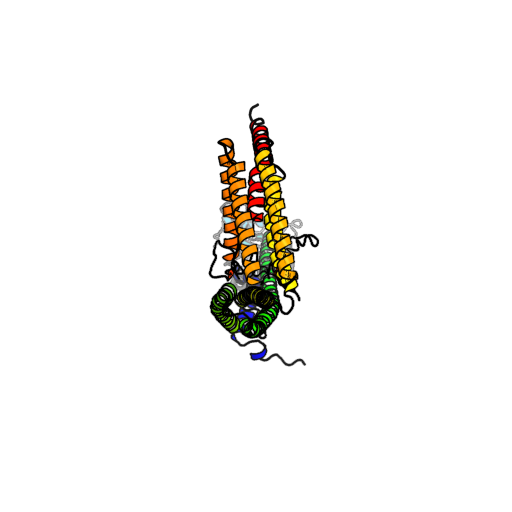 THR A O 1
ATOM 3813 N N . PRO A 1 472 ? -0.475 6.593 15.123 1.00 34.25 472 PRO A N 1
ATOM 3814 C CA . PRO A 1 472 ? 0.747 6.523 14.328 1.00 34.25 472 PRO A CA 1
ATOM 3815 C C . PRO A 1 472 ? 1.554 7.834 14.421 1.00 34.25 472 PRO A C 1
ATOM 3817 O O . PRO A 1 472 ? 1.788 8.486 13.400 1.00 34.25 472 PRO A O 1
ATOM 3820 N N . SER A 1 473 ? 1.972 8.236 15.626 1.00 31.41 473 SER A N 1
ATOM 3821 C CA . SER A 1 473 ? 3.017 9.258 15.789 1.00 31.41 473 SER A CA 1
ATOM 3822 C C . SER A 1 473 ? 4.393 8.659 15.454 1.00 31.41 473 SER A C 1
ATOM 3824 O O . SER A 1 473 ? 4.593 7.445 15.480 1.00 31.41 473 SER A O 1
ATOM 3826 N N . LYS A 1 474 ? 5.350 9.513 15.067 1.00 28.77 474 LYS A N 1
ATOM 3827 C CA . LYS A 1 474 ? 6.755 9.113 14.843 1.00 28.77 474 LYS A CA 1
ATOM 3828 C C . LYS A 1 474 ? 7.621 9.227 16.110 1.00 28.77 474 LYS A C 1
ATOM 3830 O O . LYS A 1 474 ? 8.805 8.919 16.044 1.00 28.77 474 LYS A O 1
ATOM 3835 N N . SER A 1 475 ? 7.053 9.687 17.223 1.00 26.05 475 SER A N 1
ATOM 3836 C CA . SER A 1 475 ? 7.689 9.743 18.539 1.00 26.05 475 SER A CA 1
ATOM 3837 C C . SER A 1 475 ? 7.430 8.437 19.290 1.00 26.05 475 SER A C 1
ATOM 3839 O O . SER A 1 475 ? 6.291 7.982 19.365 1.00 26.05 475 SER A O 1
ATOM 3841 N N . ALA A 1 476 ? 8.483 7.837 19.849 1.00 27.12 476 ALA A N 1
ATOM 3842 C CA . ALA A 1 476 ? 8.368 6.617 20.651 1.00 27.12 476 ALA A CA 1
ATOM 3843 C C . ALA A 1 476 ? 7.759 6.860 22.052 1.00 27.12 476 ALA A C 1
ATOM 3845 O O . ALA A 1 476 ? 7.329 5.898 22.679 1.00 27.12 476 ALA A O 1
ATOM 3846 N N . ASP A 1 477 ? 7.680 8.124 22.494 1.00 24.83 477 ASP A N 1
ATOM 3847 C CA . ASP A 1 477 ? 7.386 8.512 23.886 1.00 24.83 477 ASP A CA 1
ATOM 3848 C C . ASP A 1 477 ? 6.012 9.160 24.134 1.00 24.83 477 ASP A C 1
ATOM 3850 O O . ASP A 1 477 ? 5.658 9.412 25.279 1.00 24.83 477 ASP A O 1
ATOM 3854 N N . GLU A 1 478 ? 5.192 9.407 23.106 1.00 28.00 478 GLU A N 1
ATOM 3855 C CA . GLU A 1 478 ? 3.825 9.933 23.299 1.00 28.00 478 GLU A CA 1
ATOM 3856 C C . GLU A 1 478 ? 2.763 8.890 22.951 1.00 28.00 478 GLU A C 1
ATOM 3858 O O . GLU A 1 478 ? 1.861 9.079 22.127 1.00 28.00 478 GLU A O 1
ATOM 3863 N N . GLY A 1 479 ? 2.861 7.762 23.653 1.00 27.67 479 GLY A N 1
ATOM 3864 C CA . GLY A 1 479 ? 1.705 6.925 23.914 1.00 27.67 479 GLY A CA 1
ATOM 3865 C C . GLY A 1 479 ? 0.738 7.682 24.819 1.00 27.67 479 GLY A C 1
ATOM 3866 O O . GLY A 1 479 ? 0.792 7.542 26.035 1.00 27.67 479 GLY A O 1
ATOM 3867 N N . HIS A 1 480 ? -0.179 8.461 24.235 1.00 31.42 480 HIS A N 1
ATOM 3868 C CA . HIS A 1 480 ? -1.404 8.821 24.941 1.00 31.42 480 HIS A CA 1
ATOM 3869 C C . HIS A 1 480 ? -2.181 7.531 25.211 1.00 31.42 480 HIS A C 1
ATOM 3871 O O . HIS A 1 480 ? -2.993 7.092 24.392 1.00 31.42 480 HIS A O 1
ATOM 3877 N N . GLU A 1 481 ? -1.914 6.922 26.366 1.00 29.92 481 GLU A N 1
ATOM 3878 C CA . GLU A 1 481 ? -2.766 5.907 26.957 1.00 29.92 481 GLU A CA 1
ATOM 3879 C C . GLU A 1 481 ? -4.134 6.536 27.213 1.00 29.92 481 GLU A C 1
ATOM 3881 O O . GLU A 1 481 ? -4.433 7.090 28.271 1.00 29.92 481 GLU A O 1
ATOM 3886 N N . PHE A 1 482 ? -5.007 6.421 26.216 1.00 35.09 482 PHE A N 1
ATOM 3887 C CA . PHE A 1 482 ? -6.433 6.408 26.462 1.00 35.09 482 PHE A CA 1
ATOM 3888 C C . PHE A 1 482 ? -6.713 5.154 27.296 1.00 35.09 482 PHE A C 1
ATOM 3890 O O . PHE A 1 482 ? -6.987 4.083 26.754 1.00 35.09 482 PHE A O 1
ATOM 3897 N N . SER A 1 483 ? -6.584 5.323 28.618 1.00 36.41 483 SER A N 1
ATOM 3898 C CA . SER A 1 483 ? -7.146 4.506 29.702 1.00 36.41 483 SER A CA 1
ATOM 3899 C C . SER A 1 483 ? -8.296 3.621 29.222 1.00 36.41 483 SER A C 1
ATOM 3901 O O . SER A 1 483 ? -9.160 4.185 28.559 1.00 36.41 483 SER A O 1
ATOM 3903 N N . ASN A 1 484 ? -8.321 2.332 29.583 1.00 43.81 484 ASN A N 1
ATOM 3904 C CA . ASN A 1 484 ? -9.407 1.314 29.658 1.00 43.81 484 ASN A CA 1
ATOM 3905 C C . ASN A 1 484 ? -10.817 1.491 28.987 1.00 43.81 484 ASN A C 1
ATOM 3907 O O . ASN A 1 484 ? -11.730 0.697 29.206 1.00 43.81 484 ASN A O 1
ATOM 3911 N N . VAL A 1 485 ? -11.031 2.473 28.112 1.00 41.75 485 VAL A N 1
ATOM 3912 C CA . VAL A 1 485 ? -12.311 2.973 27.562 1.00 41.75 485 VAL A CA 1
ATOM 3913 C C . VAL A 1 485 ? -12.833 2.078 26.426 1.00 41.75 485 VAL A C 1
ATOM 3915 O O . VAL A 1 485 ? -13.902 2.299 25.858 1.00 41.75 485 VAL A O 1
ATOM 3918 N N . SER A 1 486 ? -12.107 1.008 26.098 1.00 43.78 486 SER A N 1
ATOM 3919 C CA . SER A 1 486 ? -12.548 -0.016 25.152 1.00 43.78 486 SER A CA 1
ATOM 3920 C C . SER A 1 486 ? -13.525 -1.036 25.749 1.00 43.78 486 SER A C 1
ATOM 3922 O O . SER A 1 486 ? -14.052 -1.848 24.985 1.00 43.78 486 SER A O 1
ATOM 3924 N N . VAL A 1 487 ? -13.801 -0.993 27.063 1.00 57.41 487 VAL A N 1
ATOM 3925 C CA . VAL A 1 487 ? -14.564 -2.042 27.775 1.00 57.41 487 VAL A CA 1
ATOM 3926 C C . VAL A 1 487 ? -15.760 -1.545 28.605 1.00 57.41 487 VAL A C 1
ATOM 3928 O O . VAL A 1 487 ? -16.413 -2.320 29.305 1.00 57.41 487 VAL A O 1
ATOM 3931 N N . THR A 1 488 ? -16.116 -0.270 28.511 1.00 66.12 488 THR A N 1
ATOM 3932 C CA . THR A 1 488 ? -17.283 0.258 29.224 1.00 66.12 488 THR A CA 1
ATOM 3933 C C . THR A 1 488 ? -18.598 -0.229 28.600 1.00 66.12 488 THR A C 1
ATOM 3935 O O . THR A 1 488 ? -18.774 -0.292 27.380 1.00 66.12 488 THR A O 1
ATOM 3938 N N . VAL A 1 489 ? -19.545 -0.579 29.470 1.00 73.31 489 VAL A N 1
ATOM 3939 C CA . VAL A 1 489 ? -20.951 -0.877 29.175 1.00 73.31 489 VAL A CA 1
ATOM 3940 C C . VAL A 1 489 ? -21.600 0.293 28.430 1.00 73.31 489 VAL A C 1
ATOM 3942 O O . VAL A 1 489 ? -22.379 0.061 27.504 1.00 73.31 489 VAL A O 1
ATOM 3945 N N . ARG A 1 490 ? -21.256 1.543 28.769 1.00 75.50 490 ARG A N 1
ATOM 3946 C CA . ARG A 1 490 ? -21.553 2.729 27.943 1.00 75.50 490 ARG A CA 1
ATOM 3947 C C . ARG A 1 490 ? -20.360 3.019 27.027 1.00 75.50 490 ARG A C 1
ATOM 3949 O O . ARG A 1 490 ? -19.310 3.461 27.484 1.00 75.50 490 ARG A O 1
ATOM 3956 N N . MET A 1 491 ? -20.503 2.762 25.726 1.00 72.06 491 MET A N 1
ATOM 3957 C CA . MET A 1 491 ? -19.402 2.893 24.764 1.00 72.06 491 MET A CA 1
ATOM 3958 C C . MET A 1 491 ? -19.234 4.343 24.304 1.00 72.06 491 MET A C 1
ATOM 3960 O O . MET A 1 491 ? -20.194 4.998 23.909 1.00 72.06 491 MET A O 1
ATOM 3964 N N . ASN A 1 492 ? -17.996 4.816 24.255 1.00 69.38 492 ASN A N 1
ATOM 3965 C CA . ASN A 1 492 ? -17.629 6.067 23.593 1.00 69.38 492 ASN A CA 1
ATOM 3966 C C . ASN A 1 492 ? -17.492 5.840 22.055 1.00 69.38 492 ASN A C 1
ATOM 3968 O O . ASN A 1 492 ? -17.027 4.769 21.662 1.00 69.38 492 ASN A O 1
ATOM 3972 N N . PRO A 1 493 ? -17.846 6.799 21.166 1.00 66.88 493 PRO A N 1
ATOM 3973 C CA . PRO A 1 493 ? -17.506 6.833 19.737 1.00 66.88 493 PRO A CA 1
ATOM 3974 C C . PRO A 1 493 ? -16.095 6.370 19.348 1.00 66.88 493 PRO A C 1
ATOM 3976 O O . PRO A 1 493 ? -15.936 5.797 18.272 1.00 66.88 493 PRO A O 1
ATOM 3979 N N . GLN A 1 494 ? -15.089 6.609 20.194 1.00 61.72 494 GLN A N 1
ATOM 3980 C CA . GLN A 1 494 ? -13.700 6.194 19.972 1.00 61.72 494 GLN A CA 1
ATOM 3981 C C . GLN A 1 494 ? -13.420 4.723 20.362 1.00 61.72 494 GLN A C 1
ATOM 3983 O O . GLN A 1 494 ? -12.332 4.211 20.099 1.00 61.72 494 GLN A O 1
ATOM 3988 N N . SER A 1 495 ? -14.384 4.009 20.959 1.00 63.03 495 SER A N 1
ATOM 3989 C CA . SER A 1 495 ? -14.258 2.581 21.279 1.00 63.03 495 SER A CA 1
ATOM 3990 C C . SER A 1 495 ? -14.285 1.717 20.008 1.00 63.03 495 SER A C 1
ATOM 3992 O O . SER A 1 495 ? -15.173 1.899 19.169 1.00 63.03 495 SER A O 1
ATOM 3994 N N . PRO A 1 496 ? -13.412 0.696 19.877 1.00 60.44 496 PRO A N 1
ATOM 3995 C CA . PRO A 1 496 ? -13.448 -0.229 18.742 1.00 60.44 496 PRO A CA 1
ATOM 3996 C C . PRO A 1 496 ? -14.778 -0.995 18.602 1.00 60.44 496 PRO A C 1
ATOM 3998 O O . PRO A 1 496 ? -15.081 -1.487 17.518 1.00 60.44 496 PRO A O 1
ATOM 4001 N N . ALA A 1 497 ? -15.598 -1.086 19.654 1.00 63.22 497 ALA A N 1
ATOM 4002 C CA . ALA A 1 497 ? -16.920 -1.713 19.588 1.00 63.22 497 ALA A CA 1
ATOM 4003 C C . ALA A 1 497 ? -18.028 -0.786 19.030 1.00 63.22 497 ALA A C 1
ATOM 4005 O O . ALA A 1 497 ? -19.061 -1.271 18.558 1.00 63.22 497 ALA A O 1
ATOM 4006 N N . ALA A 1 498 ? -17.822 0.539 19.029 1.00 64.12 498 ALA A N 1
ATOM 4007 C CA . ALA A 1 498 ? -18.838 1.528 18.650 1.00 64.12 498 ALA A CA 1
ATOM 4008 C C . ALA A 1 498 ? -19.266 1.451 17.168 1.00 64.12 498 ALA A C 1
ATOM 4010 O O . ALA A 1 498 ? -20.334 1.943 16.798 1.00 64.12 498 ALA A O 1
ATOM 4011 N N . SER A 1 499 ? -18.461 0.806 16.318 1.00 58.78 499 SER A N 1
ATOM 4012 C CA . SER A 1 499 ? -18.740 0.560 14.897 1.00 58.78 499 SER A CA 1
ATOM 4013 C C . SER A 1 499 ? -19.830 -0.487 14.634 1.00 58.78 499 SER A C 1
ATOM 4015 O O . SER A 1 499 ? -20.430 -0.470 13.557 1.00 58.78 499 SER A O 1
ATOM 4017 N N . PHE A 1 500 ? -20.115 -1.373 15.597 1.00 57.41 500 PHE A N 1
ATOM 4018 C CA . PHE A 1 500 ? -21.033 -2.511 15.424 1.00 57.41 500 PHE A CA 1
ATOM 4019 C C . PHE A 1 500 ? -22.338 -2.422 16.217 1.00 57.41 500 PHE A C 1
ATOM 4021 O O . PHE A 1 500 ? -23.236 -3.245 16.021 1.00 57.41 500 PHE A O 1
ATOM 4028 N N . VAL A 1 501 ? -22.498 -1.399 17.055 1.00 55.56 501 VAL A N 1
ATOM 4029 C CA . VAL A 1 501 ? -23.765 -1.127 17.738 1.00 55.56 501 VAL A CA 1
ATOM 4030 C C . VAL A 1 501 ? -24.803 -0.629 16.728 1.00 55.56 501 VAL A C 1
ATOM 4032 O O . VAL A 1 501 ? -24.742 0.499 16.243 1.00 55.56 501 VAL A O 1
ATOM 4035 N N . ALA A 1 502 ? -25.801 -1.467 16.437 1.00 40.34 502 ALA A N 1
ATOM 4036 C CA . ALA A 1 502 ? -26.871 -1.158 15.483 1.00 40.34 502 ALA A CA 1
ATOM 4037 C C . ALA A 1 502 ? -27.830 -0.035 15.934 1.00 40.34 502 ALA A C 1
ATOM 4039 O O . ALA A 1 502 ? -28.589 0.479 15.116 1.00 40.34 502 ALA A O 1
ATOM 4040 N N . LEU A 1 503 ? -27.800 0.350 17.214 1.00 47.69 503 LEU A N 1
ATOM 4041 C CA . LEU A 1 503 ? -28.635 1.401 17.796 1.00 47.69 503 LEU A CA 1
ATOM 4042 C C . LEU A 1 503 ? -27.761 2.517 18.378 1.00 47.69 503 LEU A C 1
ATOM 4044 O O . LEU A 1 503 ? -27.382 2.490 19.551 1.00 47.69 503 LEU A O 1
ATOM 4048 N N . ARG A 1 504 ? -27.473 3.525 17.549 1.00 50.72 504 ARG A N 1
ATOM 4049 C CA . ARG A 1 504 ? -27.051 4.846 18.030 1.00 50.72 504 ARG A CA 1
ATOM 4050 C C . ARG A 1 504 ? -28.265 5.559 18.616 1.00 50.72 504 ARG A C 1
ATOM 4052 O O . ARG A 1 504 ? -28.987 6.243 17.900 1.00 50.72 504 ARG A O 1
ATOM 4059 N N . THR A 1 505 ? -28.494 5.358 19.904 1.00 52.12 505 THR A N 1
ATOM 4060 C CA . THR A 1 505 ? -29.425 6.162 20.693 1.00 52.12 505 THR A CA 1
ATOM 4061 C C . THR A 1 505 ? -28.671 7.362 21.256 1.00 52.12 505 THR A C 1
ATOM 4063 O O . THR A 1 505 ? -27.618 7.174 21.856 1.00 52.12 505 THR A O 1
ATOM 4066 N N . ASP A 1 506 ? -29.195 8.582 21.106 1.00 49.75 506 ASP A N 1
ATOM 4067 C CA . ASP A 1 506 ? -28.608 9.768 21.759 1.00 49.75 506 ASP A CA 1
ATOM 4068 C C . ASP A 1 506 ? -28.737 9.718 23.299 1.00 49.75 506 ASP A C 1
ATOM 4070 O O . ASP A 1 506 ? -28.058 10.463 24.005 1.00 49.75 506 ASP A O 1
ATOM 4074 N N . THR A 1 507 ? -29.577 8.816 23.821 1.00 56.28 507 THR A N 1
ATOM 4075 C CA . THR A 1 507 ? -29.667 8.447 25.239 1.00 56.28 507 THR A CA 1
ATOM 4076 C C . THR A 1 507 ? -28.602 7.398 25.600 1.00 56.28 507 THR A C 1
ATOM 4078 O O . THR A 1 507 ? -28.573 6.342 24.947 1.00 56.28 507 THR A O 1
ATOM 4081 N N . PRO A 1 508 ? -27.779 7.612 26.647 1.00 61.78 508 PRO A N 1
ATOM 4082 C CA . PRO A 1 508 ? -26.844 6.599 27.129 1.00 61.78 508 PRO A CA 1
ATOM 4083 C C . PRO A 1 508 ? -27.572 5.357 27.674 1.00 61.78 508 PRO A C 1
ATOM 4085 O O . PRO A 1 508 ? -28.686 5.433 28.186 1.00 61.78 508 PRO A O 1
ATOM 4088 N N . GLY A 1 509 ? -26.928 4.200 27.556 1.00 63.91 509 GLY A N 1
ATOM 4089 C CA . GLY A 1 509 ? -27.432 2.894 27.991 1.00 63.91 509 GLY A CA 1
ATOM 4090 C C . GLY A 1 509 ? -26.499 1.731 27.601 1.00 63.91 509 GLY A C 1
ATOM 4091 O O . GLY A 1 509 ? -25.464 1.964 26.964 1.00 63.91 509 GLY A O 1
ATOM 4092 N N . PRO A 1 510 ? -26.836 0.476 27.950 1.00 68.44 510 PRO A N 1
ATOM 4093 C CA . PRO A 1 510 ? -25.965 -0.684 27.736 1.00 68.44 510 PRO A CA 1
ATOM 4094 C C . PRO A 1 510 ? -25.646 -0.957 26.273 1.00 68.44 510 PRO A C 1
ATOM 4096 O O . PRO A 1 510 ? -26.549 -1.075 25.448 1.00 68.44 510 PRO A O 1
ATOM 4099 N N . MET A 1 511 ? -24.356 -1.069 25.951 1.00 68.81 511 MET A N 1
ATOM 4100 C CA . MET A 1 511 ? -23.825 -1.137 24.586 1.00 68.81 511 MET A CA 1
ATOM 4101 C C . MET A 1 511 ? -24.476 -0.098 23.658 1.00 68.81 511 MET A C 1
ATOM 4103 O O . MET A 1 511 ? -24.858 -0.409 22.527 1.00 68.81 511 MET A O 1
ATOM 4107 N N . SER A 1 512 ? -24.686 1.122 24.156 1.00 70.50 512 SER A N 1
ATOM 4108 C CA . SER A 1 512 ? -25.011 2.307 23.352 1.00 70.50 512 SER A CA 1
ATOM 4109 C C . SER A 1 512 ? -23.747 3.132 23.125 1.00 70.50 512 SER A C 1
ATOM 4111 O O . SER A 1 512 ? -22.804 3.037 23.910 1.00 70.50 512 SER A O 1
ATOM 4113 N N . VAL A 1 513 ? -23.746 3.943 22.066 1.00 71.31 513 VAL A N 1
ATOM 4114 C CA . VAL A 1 513 ? -22.662 4.888 21.781 1.00 71.31 513 VAL A CA 1
ATOM 4115 C C . VAL A 1 513 ? -23.066 6.267 22.307 1.00 71.31 513 VAL A C 1
ATOM 4117 O O . VAL A 1 513 ? -23.906 6.916 21.687 1.00 71.31 513 VAL A O 1
ATOM 4120 N N . TYR A 1 514 ? -22.487 6.707 23.426 1.00 72.56 514 TYR A N 1
ATOM 4121 C CA . TYR A 1 514 ? -22.775 8.011 24.041 1.00 72.56 514 TYR A CA 1
ATOM 4122 C C . TYR A 1 514 ? -21.720 9.053 23.631 1.00 72.56 514 TYR A C 1
ATOM 4124 O O 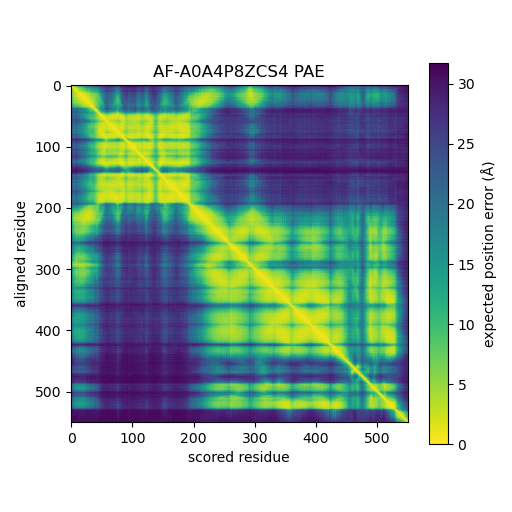. TYR A 1 514 ? -20.535 8.744 23.594 1.00 72.56 514 TYR A O 1
ATOM 4132 N N . SER A 1 515 ? -22.123 10.287 23.310 1.00 74.50 515 SER A N 1
ATOM 4133 C CA . SER A 1 515 ? -21.171 11.371 22.996 1.00 74.50 515 SER A CA 1
ATOM 4134 C C . SER A 1 515 ? -20.594 11.934 24.304 1.00 74.50 515 SER A C 1
ATOM 4136 O O . SER A 1 515 ? -21.397 12.425 25.101 1.00 74.50 515 SER A O 1
ATOM 4138 N N . PRO A 1 516 ? -19.268 11.904 24.538 1.00 79.19 516 PRO A N 1
ATOM 4139 C CA . PRO A 1 516 ? -18.664 12.477 25.738 1.00 79.19 516 PRO A CA 1
ATOM 4140 C C . PRO A 1 516 ? -18.856 13.992 25.812 1.00 79.19 516 PRO A C 1
ATOM 4142 O O . PRO A 1 516 ? -18.794 14.687 24.796 1.00 79.19 516 PRO A O 1
ATOM 4145 N N . VAL A 1 517 ? -18.983 14.533 27.025 1.00 84.50 517 VAL A N 1
ATOM 4146 C CA . VAL A 1 517 ? -19.032 15.992 27.245 1.00 84.50 517 VAL A CA 1
ATOM 4147 C C . VAL A 1 517 ? -17.691 16.650 26.899 1.00 84.50 517 VAL A C 1
ATOM 4149 O O . VAL A 1 517 ? -17.633 17.818 26.510 1.00 84.50 517 VAL A O 1
ATOM 4152 N N . ARG A 1 518 ? -16.600 15.876 26.939 1.00 83.56 518 ARG A N 1
ATOM 4153 C CA . ARG A 1 518 ? -15.282 16.301 26.457 1.00 83.56 518 ARG A CA 1
ATOM 4154 C C . ARG A 1 518 ? -15.305 16.795 25.005 1.00 83.56 518 ARG A C 1
ATOM 4156 O O . ARG A 1 518 ? -14.652 17.798 24.738 1.00 83.56 518 ARG A O 1
ATOM 4163 N N . ASP A 1 519 ? -16.077 16.173 24.110 1.00 81.50 519 ASP A N 1
ATOM 4164 C CA . ASP A 1 519 ? -16.168 16.598 22.703 1.00 81.50 519 ASP A CA 1
ATOM 4165 C C . ASP A 1 519 ? -16.724 18.032 22.585 1.00 81.50 519 ASP A C 1
ATOM 4167 O O . ASP A 1 519 ? -16.262 18.818 21.759 1.00 81.50 519 ASP A O 1
ATOM 4171 N N . ILE A 1 520 ? -17.694 18.387 23.440 1.00 85.56 520 ILE A N 1
ATOM 4172 C CA . ILE A 1 520 ? -18.286 19.733 23.526 1.00 85.56 520 ILE A CA 1
ATOM 4173 C C . ILE A 1 520 ? -17.254 20.726 24.072 1.00 85.56 520 ILE A C 1
ATOM 4175 O O . ILE A 1 520 ? -17.077 21.805 23.509 1.00 85.56 520 ILE A O 1
ATOM 4179 N N . SER A 1 521 ? -16.534 20.338 25.130 1.00 84.38 521 SER A N 1
ATOM 4180 C CA . SER A 1 521 ? -15.469 21.145 25.738 1.00 84.38 521 SER A CA 1
ATOM 4181 C C . SER A 1 521 ? -14.344 21.446 24.737 1.00 84.38 521 SER A C 1
ATOM 4183 O O . SER A 1 521 ? -14.011 22.608 24.510 1.00 84.38 521 SER A O 1
ATOM 4185 N N . ASP A 1 522 ? -13.805 20.424 24.063 1.00 83.94 522 ASP A N 1
ATOM 4186 C CA . ASP A 1 522 ? -12.737 20.583 23.069 1.00 83.94 522 ASP A CA 1
ATOM 4187 C C . ASP A 1 522 ? -13.212 21.397 21.841 1.00 83.94 522 ASP A C 1
ATOM 4189 O O . ASP A 1 522 ? -12.463 22.238 21.335 1.00 83.94 522 ASP A O 1
ATOM 4193 N N . ALA A 1 523 ? -14.475 21.251 21.414 1.00 83.56 523 ALA A N 1
ATOM 4194 C CA . ALA A 1 523 ? -15.073 22.077 20.360 1.00 83.56 523 ALA A CA 1
ATOM 4195 C C . ALA A 1 523 ? -15.241 23.556 20.761 1.00 83.56 523 ALA A C 1
ATOM 4197 O O . ALA A 1 523 ? -15.023 24.444 19.932 1.00 83.56 523 ALA A O 1
ATOM 4198 N N . TYR A 1 524 ? -15.615 23.833 22.015 1.00 84.75 524 TYR A N 1
ATOM 4199 C CA . TYR A 1 524 ? -15.704 25.191 22.560 1.00 84.75 524 TYR A CA 1
ATOM 4200 C C . TYR A 1 524 ? -14.322 25.860 22.582 1.00 84.75 524 TYR A C 1
ATOM 4202 O O . TYR A 1 524 ? -14.154 26.941 22.013 1.00 84.75 524 TYR A O 1
ATOM 4210 N N . PHE A 1 525 ? -13.305 25.174 23.119 1.00 82.75 525 PHE A N 1
ATOM 4211 C CA . PHE A 1 525 ? -11.923 25.667 23.119 1.00 82.75 525 PHE A CA 1
ATOM 4212 C C . PHE A 1 525 ? -11.386 25.935 21.709 1.00 82.75 525 PHE A C 1
ATOM 4214 O O . PHE A 1 525 ? -10.744 26.960 21.481 1.00 82.75 525 PHE A O 1
ATOM 4221 N N . TYR A 1 526 ? -11.691 25.063 20.745 1.00 82.75 526 TYR A N 1
ATOM 4222 C CA . TYR A 1 526 ? -11.317 25.270 19.346 1.00 82.75 526 TYR A CA 1
ATOM 4223 C C . TYR A 1 526 ? -11.939 26.540 18.739 1.00 82.75 526 TYR A C 1
ATOM 4225 O O . TYR A 1 526 ? -11.276 27.245 17.975 1.00 82.75 526 TYR A O 1
ATOM 4233 N N . ALA A 1 527 ? -13.194 26.854 19.079 1.00 82.69 527 ALA A N 1
ATOM 4234 C CA . ALA A 1 527 ? -13.859 28.060 18.598 1.00 82.69 527 ALA A CA 1
ATOM 4235 C C . ALA A 1 527 ? -13.209 29.336 19.163 1.00 82.69 527 ALA A C 1
ATOM 4237 O O . ALA A 1 527 ? -12.878 30.236 18.388 1.00 82.69 527 ALA A O 1
ATOM 4238 N N . ILE A 1 528 ? -12.972 29.399 20.480 1.00 79.06 528 ILE A N 1
ATOM 4239 C CA . ILE A 1 528 ? -12.446 30.607 21.145 1.00 79.06 528 ILE A CA 1
ATOM 4240 C C . ILE A 1 528 ? -10.937 30.831 20.947 1.00 79.06 528 ILE A C 1
ATOM 4242 O O . ILE A 1 528 ? -10.479 31.966 21.030 1.00 79.06 528 ILE A O 1
ATOM 4246 N N . ALA A 1 529 ? -10.148 29.792 20.646 1.00 72.94 529 ALA A N 1
ATOM 4247 C CA . ALA A 1 529 ? -8.689 29.908 20.496 1.00 72.94 529 ALA A CA 1
ATOM 4248 C C . ALA A 1 529 ? -8.226 30.517 19.153 1.00 72.94 529 ALA A C 1
ATOM 4250 O O . ALA A 1 529 ? -7.051 30.854 18.986 1.00 72.94 529 ALA A O 1
ATOM 4251 N N . MET A 1 530 ? -9.122 30.662 18.172 1.00 55.72 530 MET A N 1
ATOM 4252 C CA . MET A 1 530 ? -8.760 31.060 16.806 1.00 55.72 530 MET A CA 1
ATOM 4253 C C . MET A 1 530 ? -8.413 32.549 16.523 1.00 55.72 530 MET A C 1
ATOM 4255 O O . MET A 1 530 ? -7.818 32.775 15.463 1.00 55.72 530 MET A O 1
ATOM 4259 N N . PRO A 1 531 ? -8.685 33.568 17.379 1.00 48.97 531 PRO A N 1
ATOM 4260 C CA . PRO A 1 531 ? -8.375 34.973 17.059 1.00 48.97 531 PRO A CA 1
ATOM 4261 C C . PRO A 1 531 ? -6.901 35.224 16.697 1.00 48.97 531 PRO A C 1
ATOM 4263 O O . PRO A 1 531 ? -6.594 35.909 15.720 1.00 48.97 531 PRO A O 1
ATOM 4266 N N . ALA A 1 532 ? -5.973 34.603 17.433 1.00 40.88 532 ALA A N 1
ATOM 4267 C CA . ALA A 1 532 ? -4.540 34.888 17.333 1.00 40.88 532 ALA A CA 1
ATOM 4268 C C . ALA A 1 532 ? -3.878 34.431 16.015 1.00 40.88 532 ALA A C 1
ATOM 4270 O O . ALA A 1 532 ? -2.798 34.917 15.663 1.00 40.88 532 ALA A O 1
ATOM 4271 N N . VAL A 1 533 ? -4.485 33.489 15.284 1.00 41.09 533 VAL A N 1
ATOM 4272 C CA . VAL A 1 533 ? -3.931 32.974 14.018 1.00 41.09 533 VAL A CA 1
ATOM 4273 C C . VAL A 1 533 ? -4.391 33.829 12.840 1.00 41.09 533 VAL A C 1
ATOM 4275 O O . VAL A 1 533 ? -3.578 34.179 11.981 1.00 41.09 533 VAL A O 1
ATOM 4278 N N . ASP A 1 534 ? -5.666 34.216 12.827 1.00 41.53 534 ASP A N 1
ATOM 4279 C CA . ASP A 1 534 ? -6.249 34.986 11.729 1.00 41.53 534 ASP A CA 1
ATOM 4280 C C . ASP A 1 534 ? -5.771 36.448 11.742 1.00 41.53 534 ASP A C 1
ATOM 4282 O O . ASP A 1 534 ? -5.503 37.022 10.684 1.00 41.53 534 ASP A O 1
ATOM 4286 N N . GLU A 1 535 ? -5.528 37.039 12.920 1.00 41.94 535 GLU A N 1
ATOM 4287 C CA . GLU A 1 535 ? -4.850 38.339 13.011 1.00 41.94 535 GLU A CA 1
ATOM 4288 C C . GLU A 1 535 ? -3.400 38.278 12.519 1.00 41.94 535 GLU A C 1
ATOM 4290 O O . GLU A 1 535 ? -2.986 39.133 11.733 1.00 41.94 535 GLU A O 1
ATOM 4295 N N . LYS A 1 536 ? -2.632 37.235 12.873 1.00 39.69 536 LYS A N 1
ATOM 4296 C CA . LYS A 1 536 ? -1.268 37.045 12.342 1.00 39.69 536 LYS A CA 1
ATOM 4297 C C . LYS A 1 536 ? -1.265 36.853 10.821 1.00 39.69 536 LYS A C 1
ATOM 4299 O O . LYS A 1 536 ? -0.364 37.367 10.152 1.00 39.69 536 LYS A O 1
ATOM 4304 N N . PHE A 1 537 ? -2.268 36.179 10.252 1.00 34.28 537 PHE A N 1
ATOM 4305 C CA . PHE A 1 537 ? -2.424 36.055 8.798 1.00 34.28 537 PHE A CA 1
ATOM 4306 C C . PHE A 1 537 ? -2.842 37.375 8.131 1.00 34.28 537 PHE A C 1
ATOM 4308 O O . PHE A 1 537 ? -2.228 37.760 7.132 1.00 34.28 537 PHE A O 1
ATOM 4315 N N . LYS A 1 538 ? -3.804 38.119 8.694 1.00 44.19 538 LYS A N 1
ATOM 4316 C CA . LYS A 1 538 ? -4.206 39.454 8.206 1.00 44.19 538 LYS A CA 1
ATOM 4317 C C . LYS A 1 538 ? -3.050 40.462 8.295 1.00 44.19 538 LYS A C 1
ATOM 4319 O O . LYS A 1 538 ? -2.818 41.198 7.334 1.00 44.19 538 LYS A O 1
ATOM 4324 N N . ALA A 1 539 ? -2.255 40.434 9.366 1.00 42.47 539 ALA A N 1
ATOM 4325 C CA . ALA A 1 539 ? -1.050 41.250 9.527 1.00 42.47 539 ALA A CA 1
ATOM 4326 C C . ALA A 1 539 ? 0.048 40.886 8.508 1.00 42.47 539 ALA A C 1
ATOM 4328 O O . ALA A 1 539 ? 0.602 41.778 7.861 1.00 42.47 539 ALA A O 1
ATOM 4329 N N . LYS A 1 540 ? 0.316 39.588 8.272 1.00 40.19 540 LYS A N 1
ATOM 4330 C CA . LYS A 1 540 ? 1.224 39.142 7.192 1.00 40.19 540 LYS A CA 1
ATOM 4331 C C . LYS A 1 540 ? 0.726 39.563 5.805 1.00 40.19 540 LYS A C 1
ATOM 4333 O O . LYS A 1 540 ? 1.542 39.946 4.968 1.00 40.19 540 LYS A O 1
ATOM 4338 N N . LYS A 1 541 ? -0.589 39.529 5.560 1.00 42.84 541 LYS A N 1
ATOM 4339 C CA . LYS A 1 541 ? -1.192 39.938 4.280 1.00 42.84 541 LYS A CA 1
ATOM 4340 C C . LYS A 1 541 ? -1.099 41.456 4.066 1.00 42.84 541 LYS A C 1
ATOM 4342 O O . LYS A 1 541 ? -0.723 41.866 2.973 1.00 42.84 541 LYS A O 1
ATOM 4347 N N . LYS A 1 542 ? -1.306 42.280 5.106 1.00 47.72 542 LYS A N 1
ATOM 4348 C CA . LYS A 1 542 ? -1.029 43.732 5.062 1.00 47.72 542 LYS A CA 1
ATOM 4349 C C . LYS A 1 542 ? 0.458 44.035 4.819 1.00 47.72 542 LYS A C 1
ATOM 4351 O O . LYS A 1 542 ? 0.758 44.810 3.917 1.00 47.72 542 LYS A O 1
ATOM 4356 N N . ARG A 1 543 ? 1.392 43.371 5.520 1.00 45.03 543 ARG A N 1
ATOM 4357 C CA . ARG A 1 543 ? 2.846 43.543 5.282 1.00 45.03 543 ARG A CA 1
ATOM 4358 C C . ARG A 1 543 ? 3.283 43.159 3.861 1.00 45.03 543 ARG A C 1
ATOM 4360 O O . ARG A 1 543 ? 4.140 43.834 3.308 1.00 45.03 543 ARG A O 1
ATOM 4367 N N . LYS A 1 544 ? 2.688 42.127 3.247 1.00 45.47 544 LYS A N 1
ATOM 4368 C CA . LYS A 1 544 ? 2.954 41.776 1.835 1.00 45.47 544 LYS A CA 1
ATOM 4369 C C . LYS A 1 544 ? 2.237 42.673 0.816 1.00 45.47 544 LYS A C 1
ATOM 4371 O O . LYS A 1 544 ? 2.702 42.764 -0.313 1.00 45.47 544 LYS A O 1
ATOM 4376 N N . GLY A 1 545 ? 1.134 43.325 1.189 1.00 40.78 545 GLY A N 1
ATOM 4377 C CA . GLY A 1 545 ? 0.421 44.276 0.327 1.00 40.78 545 GLY A CA 1
ATOM 4378 C C . GLY A 1 545 ? 1.064 45.667 0.266 1.00 40.78 545 GLY A C 1
ATOM 4379 O O . GLY A 1 545 ? 1.008 46.308 -0.776 1.00 40.78 545 GLY A O 1
ATOM 4380 N N . GLY A 1 546 ? 1.702 46.116 1.353 1.00 41.97 546 GLY A N 1
ATOM 4381 C CA . GLY A 1 546 ? 2.359 47.430 1.420 1.00 41.97 546 GLY A CA 1
ATOM 4382 C C . GLY A 1 546 ? 3.694 47.534 0.673 1.00 41.97 546 GLY A C 1
ATOM 4383 O O . GLY A 1 546 ? 4.145 48.634 0.396 1.00 41.97 546 GLY A O 1
ATOM 4384 N N . LEU A 1 547 ? 4.313 46.407 0.309 1.00 45.66 547 LEU A N 1
ATOM 4385 C CA . LEU A 1 547 ? 5.648 46.340 -0.309 1.00 45.66 547 LEU A CA 1
ATOM 4386 C C . LEU A 1 547 ? 5.596 46.246 -1.849 1.00 45.66 547 LEU A C 1
ATOM 4388 O O . LEU A 1 547 ? 6.463 45.644 -2.476 1.00 45.66 547 LEU A O 1
ATOM 4392 N N . ARG A 1 548 ? 4.530 46.785 -2.461 1.00 44.84 548 ARG A N 1
ATOM 4393 C CA . ARG A 1 548 ? 4.310 46.759 -3.920 1.00 44.84 548 ARG A CA 1
ATOM 4394 C C . ARG A 1 548 ? 3.756 48.069 -4.502 1.00 44.84 548 ARG A C 1
ATOM 4396 O O . ARG A 1 548 ? 3.144 48.049 -5.567 1.00 44.84 548 ARG A O 1
ATOM 4403 N N . ARG A 1 549 ? 3.949 49.187 -3.790 1.00 46.97 549 ARG A N 1
ATOM 4404 C CA . ARG A 1 549 ? 3.701 50.562 -4.261 1.00 46.97 549 ARG A CA 1
ATOM 4405 C C . ARG A 1 549 ? 4.710 51.553 -3.664 1.00 46.97 549 ARG A C 1
ATOM 4407 O O . ARG A 1 549 ? 4.363 52.330 -2.781 1.00 46.97 549 ARG A O 1
ATOM 4414 N N . THR A 1 550 ? 5.922 51.493 -4.199 1.00 40.62 550 THR A N 1
ATOM 4415 C CA . THR A 1 550 ? 6.839 52.610 -4.487 1.00 40.62 550 THR A CA 1
ATOM 4416 C C . THR A 1 550 ? 7.679 52.128 -5.654 1.00 40.62 550 THR A C 1
ATOM 4418 O O . THR A 1 550 ? 8.284 51.047 -5.465 1.00 40.62 550 THR A O 1
#